Protein AF-A0A1V9YWY4-F1 (afdb_monomer_lite)

Sequence (487 aa):
MLGAILASVTNGFHVDALCVLGLAPEGSPVYVAAYKRIMRVPVTAVVWLVTSIFCFFGFVHLRQLKPDRFIKLTRWMYDGQYVFDAAFAIPQVAEYKAKAQAYLFKKTLVYTVLFSSALLGLIFGIQGGIIYLVVVVLFLATPVYWVSAAYFLVLEVKEILGEDPWIYQRRQEASYLGKLFWSIVLVLLIPVTPFLTSYRKYYASFTNKLQVITYSLILGPFAALQVLRFGYSGNGDDIPDLIENIYLCTGAFITLSLWMLSLQYLEVNKTAGYLLPIVKDVMVDIWDFLIFYGVFQCGFTCAYYFIFQQKSASYKTLWASFRATYFVMYGENGAHLLPGPIMHFGFVLRMFHCAVMVVLLLNLLLAMMNKTVDRNWEKLQSRALASYARCVLRLEMMLGQTEADHELLGQVTTAVGSVRNPIFRQTVSKRDLTSPAGGELSALTMTDRVAELSRYSADLERQLLEASMQWQTQLDEQVAALQLLRK

Organism: Achlya hypogyna (NCBI:txid1202772)

Secondary structure (DSSP, 8-state):
-HHHHHHHHHHHHHHHHHHHHHHSPTT-HHHHHHHHHHSS--HHHHHHHHHHHHHHHHHHHHGGGSHHHHHHHHHHHHHS-----SS---TTHHHHHHHHHHHHHHHHHHHHHHHHHHHHHHHHHSTTHHHHHHHHHHHHHHHHHHHHHHHHHHHHHHHHHHH-HHHHHHHHHS-HHHHHHHHHHHHHHTTTGGGSGGGTTGGG-HHHHHHHHHHHHIIIIIHHHHHHHHHHHHHTPPPPHHHHHHHHHHHHHHHHHHHHHHGGGGGG-TTTTTHHHHHHHHHHHHHHHHHHHHHHHHHHHHHHHHHHTTT-GGGSSHHHHHHHHHHHTTT--------STHHHHHHHHHHHHHIIIIIIIHHHHHHHHHHHHHHHHTTHHHHHHHHHHHHHHHHHHHH-SSHHHHHHHTEEEETTEEEE-GGGG----HHHH---SSSSHHHHHHHHHHHHHHHHHHHHHHHHHHHHHHHHHHHHHHHHHHHHHT-

Structure (mmCIF, N/CA/C/O backbone):
data_AF-A0A1V9YWY4-F1
#
_entry.id   AF-A0A1V9YWY4-F1
#
loop_
_atom_site.group_PDB
_atom_site.id
_atom_site.type_symbol
_atom_site.label_atom_id
_atom_site.label_alt_id
_atom_site.label_comp_id
_atom_site.label_asym_id
_atom_site.label_entity_id
_atom_site.label_seq_id
_atom_site.pdbx_PDB_ins_code
_atom_site.Cartn_x
_atom_site.Cartn_y
_atom_site.Cartn_z
_atom_site.occupancy
_atom_site.B_iso_or_equiv
_atom_site.auth_seq_id
_atom_site.auth_comp_id
_atom_site.auth_asym_id
_atom_site.auth_atom_id
_atom_site.pdbx_PDB_model_num
ATOM 1 N N . MET A 1 1 ? -6.212 -0.364 -4.557 1.00 72.06 1 MET A N 1
ATOM 2 C CA . MET A 1 1 ? -5.108 0.407 -5.174 1.00 72.06 1 MET A CA 1
ATOM 3 C C . MET A 1 1 ? -3.963 -0.482 -5.658 1.00 72.06 1 MET A C 1
ATOM 5 O O . MET A 1 1 ? -3.729 -0.487 -6.855 1.00 72.06 1 MET A O 1
ATOM 9 N N . LEU A 1 2 ? -3.325 -1.291 -4.794 1.00 70.94 2 LEU A N 1
ATOM 10 C CA . LEU A 1 2 ? -2.251 -2.236 -5.176 1.00 70.94 2 LEU A CA 1
ATOM 11 C C . LEU A 1 2 ? -2.583 -3.088 -6.411 1.00 70.94 2 LEU A C 1
ATOM 13 O O . LEU A 1 2 ? -1.871 -3.033 -7.407 1.00 70.94 2 LEU A O 1
ATOM 17 N N . GLY A 1 3 ? -3.712 -3.804 -6.383 1.00 72.62 3 GLY A N 1
ATOM 18 C CA . GLY A 1 3 ? -4.133 -4.618 -7.525 1.00 72.62 3 GLY A CA 1
ATOM 19 C C . GLY A 1 3 ? -4.366 -3.805 -8.802 1.00 72.62 3 GLY A C 1
ATOM 20 O O . GLY A 1 3 ? -4.143 -4.319 -9.886 1.00 72.62 3 GLY A O 1
ATOM 21 N N . ALA A 1 4 ? -4.802 -2.546 -8.692 1.00 73.06 4 ALA A N 1
ATOM 22 C CA . ALA A 1 4 ? -5.090 -1.689 -9.844 1.00 73.06 4 ALA A CA 1
ATOM 23 C C . ALA A 1 4 ? -3.808 -1.171 -10.506 1.00 73.06 4 ALA A C 1
ATOM 25 O O . ALA A 1 4 ? -3.733 -1.124 -11.727 1.00 73.06 4 ALA A O 1
ATOM 26 N N . ILE A 1 5 ? -2.780 -0.866 -9.712 1.00 72.44 5 ILE A N 1
ATOM 27 C CA . ILE A 1 5 ? -1.452 -0.504 -10.223 1.00 72.44 5 ILE A CA 1
ATOM 28 C C . ILE A 1 5 ? -0.783 -1.728 -10.846 1.00 72.44 5 ILE A C 1
ATOM 30 O O . ILE A 1 5 ? -0.295 -1.640 -11.966 1.00 72.44 5 ILE A O 1
ATOM 34 N N . LEU A 1 6 ? -0.833 -2.887 -10.181 1.00 74.31 6 LEU A N 1
ATOM 35 C CA . LEU A 1 6 ? -0.279 -4.125 -10.731 1.00 74.31 6 LEU A CA 1
ATOM 36 C C . LEU A 1 6 ? -0.970 -4.511 -12.046 1.00 74.31 6 LEU A C 1
ATOM 38 O O . LEU A 1 6 ? -0.295 -4.833 -13.022 1.00 74.31 6 LEU A O 1
ATOM 42 N N . ALA A 1 7 ? -2.301 -4.428 -12.097 1.00 72.44 7 ALA A N 1
ATOM 43 C CA . ALA A 1 7 ? -3.061 -4.648 -13.321 1.00 72.44 7 ALA A CA 1
ATOM 44 C C . ALA A 1 7 ? -2.700 -3.623 -14.398 1.00 72.44 7 ALA A C 1
ATOM 46 O O . ALA A 1 7 ? -2.477 -4.011 -15.532 1.00 72.44 7 ALA A O 1
ATOM 47 N N . SER A 1 8 ? -2.563 -2.339 -14.063 1.00 68.94 8 SER A N 1
ATOM 48 C CA . SER A 1 8 ? -2.216 -1.304 -15.041 1.00 68.94 8 SER A CA 1
ATOM 49 C C . SER A 1 8 ? -0.800 -1.451 -15.605 1.00 68.94 8 SER A C 1
ATOM 51 O O . SER A 1 8 ? -0.619 -1.304 -16.809 1.00 68.94 8 SER A O 1
ATOM 53 N N . VAL A 1 9 ? 0.195 -1.753 -14.765 1.00 70.25 9 VAL A N 1
ATOM 54 C CA . VAL A 1 9 ? 1.592 -1.936 -15.197 1.00 70.25 9 VAL A CA 1
ATOM 55 C C . VAL A 1 9 ? 1.724 -3.201 -16.044 1.00 70.25 9 VAL A C 1
ATOM 57 O O . VAL A 1 9 ? 2.344 -3.177 -17.102 1.00 70.25 9 VAL A O 1
ATOM 60 N N . THR A 1 10 ? 1.097 -4.305 -15.628 1.00 71.81 10 THR A N 1
ATOM 61 C CA . THR A 1 10 ? 1.168 -5.573 -16.377 1.00 71.81 10 THR A CA 1
ATOM 62 C C . THR A 1 10 ? 0.309 -5.568 -17.640 1.00 71.81 10 THR A C 1
ATOM 64 O O . THR A 1 10 ? 0.709 -6.150 -18.647 1.00 71.81 10 THR A O 1
ATOM 67 N N . ASN A 1 11 ? -0.821 -4.855 -17.639 1.00 68.06 11 ASN A N 1
ATOM 68 C CA . ASN A 1 11 ? -1.648 -4.687 -18.831 1.00 68.06 11 ASN A CA 1
ATOM 69 C C . ASN A 1 11 ? -1.050 -3.707 -19.836 1.00 68.06 11 ASN A C 1
ATOM 71 O O . ASN A 1 11 ? -1.435 -3.783 -20.996 1.00 68.06 11 ASN A O 1
ATOM 75 N N . GLY A 1 12 ? -0.080 -2.864 -19.460 1.00 67.44 12 GLY A N 1
ATOM 76 C CA . GLY A 1 12 ? 0.669 -2.045 -20.417 1.00 67.44 12 GLY A CA 1
ATOM 77 C C . GLY A 1 12 ? 1.237 -2.874 -21.574 1.00 67.44 12 GLY A C 1
ATOM 78 O O . GLY A 1 12 ? 1.096 -2.487 -22.728 1.00 67.44 12 GLY A O 1
ATOM 79 N N . PHE A 1 13 ? 1.737 -4.078 -21.285 1.00 72.62 13 PHE A N 1
ATOM 80 C CA . PHE A 1 13 ? 2.218 -5.022 -22.299 1.00 72.62 13 PHE A CA 1
ATOM 81 C C . PHE A 1 13 ? 1.113 -5.622 -23.181 1.00 72.62 13 PHE A C 1
ATOM 83 O O . PHE A 1 13 ? 1.370 -6.029 -24.314 1.00 72.62 13 PHE A O 1
ATOM 90 N N . HIS A 1 14 ? -0.105 -5.737 -22.651 1.00 72.94 14 HIS A N 1
ATOM 91 C CA . HIS A 1 14 ? -1.266 -6.195 -23.411 1.00 72.94 14 HIS A CA 1
ATOM 92 C C . HIS A 1 14 ? -1.839 -5.074 -24.287 1.00 72.94 14 HIS A C 1
ATOM 94 O O . HIS A 1 14 ? -2.361 -5.370 -25.356 1.00 72.94 14 HIS A O 1
ATOM 100 N N . VAL A 1 15 ? -1.698 -3.808 -23.878 1.00 71.44 15 VAL A N 1
ATOM 101 C CA . VAL A 1 15 ? -2.037 -2.637 -24.703 1.00 71.44 15 VAL A CA 1
ATOM 102 C C . VAL A 1 15 ? -1.134 -2.553 -25.915 1.00 71.44 15 VAL A C 1
ATOM 104 O O . VAL A 1 15 ? -1.644 -2.453 -27.022 1.00 71.44 15 VAL A O 1
ATOM 107 N N . ASP A 1 16 ? 0.179 -2.684 -25.732 1.00 74.62 16 ASP A N 1
ATOM 108 C CA . ASP A 1 16 ? 1.110 -2.638 -26.862 1.00 74.62 16 ASP A CA 1
ATOM 109 C C . ASP A 1 16 ? 0.787 -3.758 -27.860 1.00 74.62 16 ASP A C 1
ATOM 111 O O . ASP A 1 16 ? 0.734 -3.536 -29.066 1.00 74.62 16 ASP A O 1
ATOM 115 N N . ALA A 1 17 ? 0.460 -4.955 -27.358 1.00 77.94 17 ALA A N 1
ATOM 116 C CA . ALA A 1 17 ? 0.005 -6.059 -28.195 1.00 77.94 17 ALA A CA 1
ATOM 117 C C . ALA A 1 17 ? -1.334 -5.762 -28.904 1.00 77.94 17 ALA A C 1
ATOM 119 O O . ALA A 1 17 ? -1.516 -6.189 -30.041 1.00 77.94 17 ALA A O 1
ATOM 120 N N . LEU A 1 18 ? -2.264 -5.038 -28.266 1.00 78.94 18 LEU A N 1
ATOM 121 C CA . LEU A 1 18 ? -3.550 -4.656 -28.866 1.00 78.94 18 LEU A CA 1
ATOM 122 C C . LEU A 1 18 ? -3.354 -3.612 -29.970 1.00 78.94 18 LEU A C 1
ATOM 124 O O . LEU A 1 18 ? -3.950 -3.745 -31.035 1.00 78.94 18 LEU A O 1
ATOM 128 N N . CYS A 1 19 ? -2.488 -2.622 -29.748 1.00 77.25 19 CYS A N 1
ATOM 129 C CA . CYS A 1 19 ? -2.114 -1.635 -30.760 1.00 77.25 19 CYS A CA 1
ATOM 130 C C . CYS A 1 19 ? -1.445 -2.315 -31.961 1.00 77.25 19 CYS A C 1
ATOM 132 O O . CYS A 1 19 ? -1.817 -2.063 -33.103 1.00 77.25 19 CYS A O 1
ATOM 134 N N . VAL A 1 20 ? -0.530 -3.258 -31.710 1.00 79.88 20 VAL A N 1
ATOM 135 C CA . VAL A 1 20 ? 0.118 -4.056 -32.762 1.00 79.88 20 VAL A CA 1
ATOM 136 C C . VAL A 1 20 ? -0.896 -4.878 -33.565 1.00 79.88 20 VAL A C 1
ATOM 138 O O . VAL A 1 20 ? -0.772 -4.954 -34.781 1.00 79.88 20 VAL A O 1
ATOM 141 N N . LEU A 1 21 ? -1.921 -5.453 -32.930 1.00 81.31 21 LEU A N 1
ATOM 142 C CA . LEU A 1 21 ? -3.012 -6.145 -33.633 1.00 81.31 21 LEU A CA 1
ATOM 143 C C . LEU A 1 21 ? -3.835 -5.225 -34.540 1.00 81.31 21 LEU A C 1
ATOM 145 O O . LEU A 1 21 ? -4.335 -5.692 -35.557 1.00 81.31 21 LEU A O 1
ATOM 149 N N . GLY A 1 22 ? -3.991 -3.952 -34.169 1.00 78.88 22 GLY A N 1
ATOM 150 C CA . GLY A 1 22 ? -4.713 -2.961 -34.971 1.00 78.88 22 GLY A CA 1
ATOM 151 C C . GLY A 1 22 ? -3.900 -2.384 -36.134 1.00 78.88 22 GLY A C 1
ATOM 152 O O . GLY A 1 22 ? -4.490 -1.910 -37.100 1.00 78.88 22 GLY A O 1
ATOM 153 N N . LEU A 1 23 ? -2.566 -2.418 -36.046 1.00 81.38 23 LEU A N 1
ATOM 154 C CA . LEU A 1 23 ? -1.656 -1.797 -37.017 1.00 81.38 23 LEU A CA 1
ATOM 155 C C . LEU A 1 23 ? -0.969 -2.805 -37.951 1.00 81.38 23 LEU A C 1
ATOM 157 O O . LEU A 1 23 ? -0.663 -2.474 -39.095 1.00 81.38 23 LEU A O 1
ATOM 161 N N . ALA A 1 24 ? -0.693 -4.024 -37.481 1.00 82.31 24 ALA A N 1
ATOM 162 C CA . ALA A 1 24 ? 0.027 -5.026 -38.259 1.00 82.31 24 ALA A CA 1
ATOM 163 C C . ALA A 1 24 ? -0.918 -5.796 -39.200 1.00 82.31 24 ALA A C 1
ATOM 165 O O . ALA A 1 24 ? -2.011 -6.183 -38.784 1.00 82.31 24 ALA A O 1
ATOM 166 N N . PRO A 1 25 ? -0.493 -6.103 -40.441 1.00 84.50 25 PRO A N 1
ATOM 167 C CA . PRO A 1 25 ? -1.291 -6.914 -41.350 1.00 84.50 25 PRO A CA 1
ATOM 168 C C . PRO A 1 25 ? -1.542 -8.309 -40.765 1.00 84.50 25 PRO A C 1
ATOM 170 O O . PRO A 1 25 ? -0.638 -8.933 -40.184 1.00 84.50 25 PRO A O 1
ATOM 173 N N . GLU A 1 26 ? -2.778 -8.789 -40.934 1.00 86.06 26 GLU A N 1
ATOM 174 C CA . GLU A 1 26 ? -3.207 -10.109 -40.472 1.00 86.06 26 GLU A CA 1
ATOM 175 C C . GLU A 1 26 ? -2.280 -11.202 -41.022 1.00 86.06 26 GLU A C 1
ATOM 177 O O . GLU A 1 26 ? -1.923 -11.219 -42.199 1.00 86.06 26 GLU A O 1
ATOM 182 N N . GLY A 1 27 ? -1.847 -12.111 -40.145 1.00 83.62 27 GLY A N 1
ATOM 183 C CA . GLY A 1 27 ? -0.958 -13.221 -40.508 1.00 83.62 27 GLY A CA 1
ATOM 184 C C . GLY A 1 27 ? 0.541 -12.899 -40.511 1.00 83.62 27 GLY A C 1
ATOM 185 O O . GLY A 1 27 ? 1.350 -13.819 -40.635 1.00 83.62 27 GLY A O 1
ATOM 186 N N . SER A 1 28 ? 0.949 -11.642 -40.305 1.00 88.81 28 SER A N 1
ATOM 187 C CA . SER A 1 28 ? 2.366 -11.316 -40.087 1.00 88.81 28 SER A CA 1
ATOM 188 C C . SER A 1 28 ? 2.916 -11.991 -38.813 1.00 88.81 28 SER A C 1
ATOM 190 O O . SER A 1 28 ? 2.170 -12.215 -37.853 1.00 88.81 28 SER A O 1
ATOM 192 N N . PRO A 1 29 ? 4.226 -12.301 -38.732 1.00 87.44 29 PRO A N 1
ATOM 193 C CA . PRO A 1 29 ? 4.807 -12.923 -37.535 1.00 87.44 29 PRO A CA 1
ATOM 194 C C . PRO A 1 29 ? 4.612 -12.060 -36.277 1.00 87.44 29 PRO A C 1
ATOM 196 O O . PRO A 1 29 ? 4.420 -12.588 -35.180 1.00 87.44 29 PRO A O 1
ATOM 199 N N . VAL A 1 30 ? 4.595 -10.735 -36.449 1.00 85.50 30 VAL A N 1
ATOM 200 C CA . VAL A 1 30 ? 4.338 -9.754 -35.389 1.00 85.50 30 VAL A CA 1
ATOM 201 C C . VAL A 1 30 ? 2.877 -9.821 -34.924 1.00 85.50 30 VAL A C 1
ATOM 203 O O . VAL A 1 30 ? 2.627 -9.890 -33.720 1.00 85.50 30 VAL A O 1
ATOM 206 N N . TYR A 1 31 ? 1.921 -9.914 -35.857 1.00 86.50 31 TYR A N 1
ATOM 207 C CA . TYR A 1 31 ? 0.500 -10.121 -35.554 1.00 86.50 31 TYR A CA 1
ATOM 208 C C . TYR A 1 31 ? 0.272 -11.423 -34.776 1.00 86.50 31 TYR A C 1
ATOM 210 O O . TYR A 1 31 ? -0.389 -11.427 -33.739 1.00 86.50 31 TYR A O 1
ATOM 218 N N . VAL A 1 32 ? 0.870 -12.535 -35.220 1.00 85.75 32 VAL A N 1
ATOM 219 C CA . VAL A 1 32 ? 0.726 -13.843 -34.556 1.00 85.75 32 VAL A CA 1
ATOM 220 C C . VAL A 1 32 ? 1.315 -13.818 -33.141 1.00 85.75 32 VAL A C 1
ATOM 222 O O . VAL A 1 32 ? 0.719 -14.370 -32.211 1.00 85.75 32 VAL A O 1
ATOM 225 N N . ALA A 1 33 ? 2.457 -13.153 -32.945 1.00 85.62 33 ALA A N 1
ATOM 226 C CA . ALA A 1 33 ? 3.063 -12.985 -31.626 1.00 85.62 33 ALA A CA 1
ATOM 227 C C . ALA A 1 33 ? 2.187 -12.133 -30.688 1.00 85.62 33 ALA A C 1
ATOM 229 O O . ALA A 1 33 ? 1.973 -12.520 -29.534 1.00 85.62 33 ALA A O 1
ATOM 230 N N . ALA A 1 34 ? 1.638 -11.020 -31.184 1.00 82.88 34 ALA A N 1
ATOM 231 C CA . ALA A 1 34 ? 0.729 -10.151 -30.437 1.00 82.88 34 ALA A CA 1
ATOM 232 C C . ALA A 1 34 ? -0.577 -10.872 -30.066 1.00 82.88 34 ALA A C 1
ATOM 234 O O . ALA A 1 34 ? -0.968 -10.890 -28.896 1.00 82.88 34 ALA A O 1
ATOM 235 N N . TYR A 1 35 ? -1.185 -11.574 -31.025 1.00 82.31 35 TYR A N 1
ATOM 236 C CA . TYR A 1 35 ? -2.376 -12.394 -30.816 1.00 82.31 35 TYR A CA 1
ATOM 237 C C . TYR A 1 35 ? -2.143 -13.476 -29.758 1.00 82.31 35 TYR A C 1
ATOM 239 O O . TYR A 1 35 ? -2.903 -13.592 -28.796 1.00 82.31 35 TYR A O 1
ATOM 247 N N . LYS A 1 36 ? -1.030 -14.215 -29.846 1.00 85.81 36 LYS A N 1
ATOM 248 C CA . LYS A 1 36 ? -0.662 -15.230 -28.847 1.00 85.81 36 LYS A CA 1
ATOM 249 C C . LYS A 1 36 ? -0.451 -14.633 -27.452 1.00 85.81 36 LYS A C 1
ATOM 251 O O . LYS A 1 36 ? -0.752 -15.293 -26.457 1.00 85.81 36 LYS A O 1
ATOM 256 N N . ARG A 1 37 ? 0.068 -13.404 -27.362 1.00 82.25 37 ARG A N 1
ATOM 257 C CA . ARG A 1 37 ? 0.275 -12.697 -26.089 1.00 82.25 37 ARG A CA 1
ATOM 258 C C . ARG A 1 37 ? -1.048 -12.267 -25.454 1.00 82.25 37 ARG A C 1
ATOM 260 O O . ARG A 1 37 ? -1.180 -12.377 -24.240 1.00 82.25 37 ARG A O 1
ATOM 267 N N . ILE A 1 38 ? -2.026 -11.845 -26.254 1.00 78.44 38 ILE A N 1
ATOM 268 C CA . ILE A 1 38 ? -3.365 -11.450 -25.785 1.00 78.44 38 ILE A CA 1
ATOM 269 C C . ILE A 1 38 ? -4.251 -12.639 -25.442 1.00 78.44 38 ILE A C 1
ATOM 271 O O . ILE A 1 38 ? -4.986 -12.576 -24.464 1.00 78.44 38 ILE A O 1
ATOM 275 N N . MET A 1 39 ? -4.148 -13.742 -26.181 1.00 77.94 39 MET A N 1
ATOM 276 C CA . MET A 1 39 ? -4.934 -14.950 -25.910 1.00 77.94 39 MET A CA 1
ATOM 277 C C . MET A 1 39 ? -4.518 -15.671 -24.619 1.00 77.94 39 MET A C 1
ATOM 279 O O . MET A 1 39 ? -5.219 -16.572 -24.159 1.00 77.94 39 MET A O 1
ATOM 283 N N . ARG A 1 40 ? -3.398 -15.283 -23.993 1.00 82.38 40 ARG A N 1
ATOM 284 C CA . ARG A 1 40 ? -3.071 -15.725 -22.634 1.00 82.38 40 ARG A CA 1
ATOM 285 C C . ARG A 1 40 ? -3.933 -14.958 -21.642 1.00 82.38 40 ARG A C 1
ATOM 287 O O . ARG A 1 40 ? -3.829 -13.738 -21.557 1.00 82.38 40 ARG A O 1
ATOM 294 N N . VAL A 1 41 ? -4.732 -15.687 -20.861 1.00 75.06 41 VAL A N 1
ATOM 295 C CA . VAL A 1 41 ? -5.545 -15.102 -19.787 1.00 75.06 41 VAL A CA 1
ATOM 296 C C . VAL A 1 41 ? -4.634 -14.285 -18.863 1.00 75.06 41 VAL A C 1
ATOM 298 O O . VAL A 1 41 ? -3.734 -14.859 -18.240 1.00 75.06 41 VAL A O 1
ATOM 301 N N . PRO A 1 42 ? -4.849 -12.963 -18.745 1.00 79.88 42 PRO A N 1
ATOM 302 C CA . PRO A 1 42 ? -4.058 -12.150 -17.846 1.00 79.88 42 PRO A CA 1
ATOM 303 C C . PRO A 1 42 ? -4.498 -12.468 -16.419 1.00 79.88 42 PRO A C 1
ATOM 305 O O . PRO A 1 42 ? -5.525 -11.986 -15.942 1.00 79.88 42 PRO A O 1
ATOM 308 N N . VAL A 1 43 ? -3.719 -13.300 -15.722 1.00 84.19 43 VAL A N 1
ATOM 309 C CA . VAL A 1 43 ? -3.976 -13.664 -14.317 1.00 84.19 43 VAL A CA 1
ATOM 310 C C . VAL A 1 43 ? -4.136 -12.406 -13.461 1.00 84.19 43 VAL A C 1
ATOM 312 O O . VAL A 1 43 ? -5.005 -12.344 -12.596 1.00 84.19 43 VAL A O 1
ATOM 315 N N . THR A 1 44 ? -3.362 -11.360 -13.754 1.00 83.44 44 THR A N 1
ATOM 316 C CA . THR A 1 44 ? -3.444 -10.060 -13.080 1.00 83.44 44 THR A CA 1
ATOM 317 C C . THR A 1 44 ? -4.789 -9.364 -13.287 1.00 83.44 44 THR A C 1
ATOM 319 O O . THR A 1 44 ? -5.321 -8.798 -12.333 1.00 83.44 44 THR A O 1
ATOM 322 N N . ALA A 1 45 ? -5.385 -9.454 -14.479 1.00 84.06 45 ALA A N 1
ATOM 323 C CA . ALA A 1 45 ? -6.712 -8.912 -14.768 1.00 84.06 45 ALA A CA 1
ATOM 324 C C . ALA A 1 45 ? -7.811 -9.656 -13.992 1.00 84.06 45 ALA A C 1
ATOM 326 O O . ALA A 1 45 ? -8.690 -9.023 -13.406 1.00 84.06 45 ALA A O 1
ATOM 327 N N . VAL A 1 46 ? -7.725 -10.989 -13.922 1.00 88.06 46 VAL A N 1
ATOM 328 C CA . VAL A 1 46 ? -8.660 -11.821 -13.146 1.00 88.06 46 VAL A CA 1
ATOM 329 C C . VAL A 1 46 ? -8.562 -11.497 -11.655 1.00 88.06 46 VAL A C 1
ATOM 331 O O . VAL A 1 46 ? -9.572 -11.204 -11.016 1.00 88.06 46 VAL A O 1
ATOM 334 N N . VAL A 1 47 ? -7.344 -11.479 -11.102 1.00 89.06 47 VAL A N 1
ATOM 335 C CA . VAL A 1 47 ? -7.101 -11.143 -9.690 1.00 89.06 47 VAL A CA 1
ATOM 336 C C . VAL A 1 47 ? -7.604 -9.737 -9.372 1.00 89.06 47 VAL A C 1
ATOM 338 O O . VAL A 1 47 ? -8.241 -9.529 -8.337 1.00 89.06 47 VAL A O 1
ATOM 341 N N . TRP A 1 48 ? -7.375 -8.768 -10.260 1.00 88.81 48 TRP A N 1
ATOM 342 C CA . TRP A 1 48 ? -7.865 -7.405 -10.079 1.00 88.81 48 TRP A CA 1
ATOM 343 C C . TRP A 1 48 ? -9.390 -7.320 -10.067 1.00 88.81 48 TRP A C 1
ATOM 345 O O . TRP A 1 48 ? -9.951 -6.642 -9.204 1.00 88.81 48 TRP A O 1
ATOM 355 N N . LEU A 1 49 ? -10.064 -8.020 -10.981 1.00 89.44 49 LEU A N 1
ATOM 356 C CA . LEU A 1 49 ? -11.522 -8.042 -11.048 1.00 89.44 49 LEU A CA 1
ATOM 357 C C . LEU A 1 49 ? -12.118 -8.632 -9.764 1.00 89.44 49 LEU A C 1
ATOM 359 O O . LEU A 1 49 ? -12.972 -8.008 -9.134 1.00 89.44 49 LEU A O 1
ATOM 363 N N . VAL A 1 50 ? -11.609 -9.790 -9.332 1.00 91.44 50 VAL A N 1
ATOM 364 C CA . VAL A 1 50 ? -12.019 -10.444 -8.080 1.00 91.44 50 VAL A CA 1
ATOM 365 C C . VAL A 1 50 ? -11.783 -9.517 -6.887 1.00 91.44 50 VAL A C 1
ATOM 367 O O . VAL A 1 50 ? -12.665 -9.355 -6.045 1.00 91.44 50 VAL A O 1
ATOM 370 N N . THR A 1 51 ? -10.629 -8.846 -6.839 1.00 90.88 51 THR A N 1
ATOM 371 C CA . THR A 1 51 ? -10.294 -7.894 -5.768 1.00 90.88 51 THR A CA 1
ATOM 372 C C . THR A 1 51 ? -11.235 -6.689 -5.768 1.00 90.88 51 THR A C 1
ATOM 374 O O . THR A 1 51 ? -11.673 -6.254 -4.707 1.00 90.88 51 THR A O 1
ATOM 377 N N . SER A 1 52 ? -11.593 -6.155 -6.936 1.00 89.88 52 SER A N 1
ATOM 378 C CA . SER A 1 52 ? -12.527 -5.027 -7.050 1.00 89.88 52 SER A CA 1
ATOM 379 C C . SER A 1 52 ? -13.929 -5.401 -6.565 1.00 89.88 52 SER A C 1
ATOM 381 O O . SER A 1 52 ? -14.542 -4.646 -5.808 1.00 89.88 52 SER A O 1
ATOM 383 N N . ILE A 1 53 ? -14.407 -6.598 -6.920 1.00 92.94 53 ILE A N 1
ATOM 384 C CA . ILE A 1 53 ? -15.681 -7.148 -6.435 1.00 92.94 53 ILE A CA 1
ATOM 385 C C . ILE A 1 53 ? -15.631 -7.361 -4.915 1.00 92.94 53 ILE A C 1
ATOM 387 O O . ILE A 1 53 ? -16.563 -6.973 -4.208 1.00 92.94 53 ILE A O 1
ATOM 391 N N . PHE A 1 54 ? -14.523 -7.903 -4.400 1.00 94.31 54 PHE A N 1
ATOM 392 C CA . PHE A 1 54 ? -14.298 -8.059 -2.964 1.00 94.31 54 PHE A CA 1
ATOM 393 C C . PHE A 1 54 ? -14.357 -6.716 -2.233 1.00 94.31 54 PHE A C 1
ATOM 395 O O . PHE A 1 54 ? -15.061 -6.589 -1.234 1.00 94.31 54 PHE A O 1
ATOM 402 N N . CYS A 1 55 ? -13.672 -5.690 -2.744 1.00 91.44 55 CYS A N 1
ATOM 403 C CA . CYS A 1 55 ? -13.699 -4.349 -2.167 1.00 91.44 55 CYS A CA 1
ATOM 404 C C . CYS A 1 55 ? -15.105 -3.737 -2.197 1.00 91.44 55 CYS A C 1
ATOM 406 O O . CYS A 1 55 ? -15.513 -3.119 -1.215 1.00 91.44 55 CYS A O 1
ATOM 408 N N . PHE A 1 56 ? -15.862 -3.931 -3.281 1.00 92.62 56 PHE A N 1
ATOM 409 C CA . PHE A 1 56 ? -17.236 -3.444 -3.392 1.00 92.62 56 PHE A CA 1
ATOM 410 C C . PHE A 1 56 ? -18.152 -4.081 -2.339 1.00 92.62 56 PHE A C 1
ATOM 412 O O . PHE A 1 56 ? -18.790 -3.371 -1.557 1.00 92.62 56 PHE A O 1
ATOM 419 N N . PHE A 1 57 ? -18.182 -5.415 -2.253 1.00 94.50 57 PHE A N 1
ATOM 420 C CA . PHE A 1 57 ? -18.993 -6.096 -1.242 1.00 94.50 57 PHE A CA 1
ATOM 421 C C . PHE A 1 57 ? -18.482 -5.842 0.172 1.00 94.50 57 PHE A C 1
ATOM 423 O O . PHE A 1 57 ? -19.294 -5.674 1.080 1.00 94.50 57 PHE A O 1
ATOM 430 N N . GLY A 1 58 ? -17.167 -5.757 0.363 1.00 92.50 58 GLY A N 1
ATOM 431 C CA . GLY A 1 58 ? -16.559 -5.360 1.626 1.00 92.50 58 GLY A CA 1
ATOM 432 C C . GLY A 1 58 ? -17.081 -3.998 2.069 1.00 92.50 58 GLY A C 1
ATOM 433 O O . GLY A 1 58 ? -17.602 -3.873 3.169 1.00 92.50 58 GLY A O 1
ATOM 434 N N . PHE A 1 59 ? -17.070 -2.997 1.188 1.00 91.44 59 PHE A N 1
ATOM 435 C CA . PHE A 1 59 ? -17.613 -1.670 1.477 1.00 91.44 59 PHE A CA 1
ATOM 436 C C . PHE A 1 59 ? -19.107 -1.697 1.841 1.00 91.44 59 PHE A C 1
ATOM 438 O O . PHE A 1 59 ? -19.523 -1.072 2.821 1.00 91.44 59 PHE A O 1
ATOM 445 N N . VAL A 1 60 ? -19.924 -2.445 1.093 1.00 92.94 60 VAL A N 1
ATOM 446 C CA . VAL A 1 60 ? -21.365 -2.580 1.365 1.00 92.94 60 VAL A CA 1
ATOM 447 C C . VAL A 1 60 ? -21.621 -3.219 2.734 1.00 92.94 60 VAL A C 1
ATOM 449 O O . VAL A 1 60 ? -22.460 -2.725 3.493 1.00 92.94 60 VAL A O 1
ATOM 452 N N . HIS A 1 61 ? -20.889 -4.277 3.087 1.00 92.12 61 HIS A N 1
ATOM 453 C CA . HIS A 1 61 ? -21.044 -4.963 4.371 1.00 92.12 61 HIS A CA 1
ATOM 454 C C . HIS A 1 61 ? -20.427 -4.183 5.539 1.00 92.12 61 HIS A C 1
ATOM 456 O O . HIS A 1 61 ? -21.012 -4.162 6.619 1.00 92.12 61 HIS A O 1
ATOM 462 N N . LEU A 1 62 ? -19.326 -3.453 5.331 1.00 88.94 62 LEU A N 1
ATOM 463 C CA . LEU A 1 62 ? -18.733 -2.571 6.343 1.00 88.94 62 LEU A CA 1
ATOM 464 C C . LEU A 1 62 ? -19.702 -1.461 6.775 1.00 88.94 62 LEU A C 1
ATOM 466 O O . LEU A 1 62 ? -19.716 -1.082 7.942 1.00 88.94 62 LEU A O 1
ATOM 470 N N . ARG A 1 63 ? -20.604 -0.993 5.898 1.00 89.00 63 ARG A N 1
ATOM 471 C CA . ARG A 1 63 ? -21.681 -0.058 6.295 1.00 89.00 63 ARG A CA 1
ATOM 472 C C . ARG A 1 63 ? -22.646 -0.644 7.335 1.00 89.00 63 ARG A C 1
ATOM 474 O O . ARG A 1 63 ? -23.383 0.117 7.962 1.00 89.00 63 ARG A O 1
ATOM 481 N N . GLN A 1 64 ? -22.677 -1.965 7.516 1.00 87.88 64 GLN A N 1
ATOM 482 C CA . GLN A 1 64 ? -23.463 -2.629 8.562 1.00 87.88 64 GLN A CA 1
ATOM 483 C C . GLN A 1 64 ? -22.771 -2.580 9.931 1.00 87.88 64 GLN A C 1
ATOM 485 O O . GLN A 1 64 ? -23.436 -2.798 10.936 1.00 87.88 64 GLN A O 1
ATOM 490 N N . LEU A 1 65 ? -21.484 -2.208 9.987 1.00 85.19 65 LEU A N 1
ATOM 491 C CA . LEU A 1 65 ? -20.754 -1.957 11.235 1.00 85.19 65 LEU A CA 1
ATOM 492 C C . LEU A 1 65 ? -21.048 -0.579 11.851 1.00 85.19 65 LEU A C 1
ATOM 494 O O . LEU A 1 65 ? -20.534 -0.274 12.924 1.00 85.19 65 LEU A O 1
ATOM 498 N N . LYS A 1 66 ? -21.884 0.257 11.214 1.00 84.12 66 LYS A N 1
ATOM 499 C CA . LYS A 1 66 ? -22.385 1.486 11.851 1.00 84.12 66 LYS A CA 1
ATOM 500 C C . LYS A 1 66 ? -23.076 1.138 13.178 1.00 84.12 66 LYS A C 1
ATOM 502 O O . LYS A 1 66 ? -23.814 0.152 13.179 1.00 84.12 66 LYS A O 1
ATOM 507 N N . PRO A 1 67 ? -22.916 1.937 14.252 1.00 80.94 67 PRO A N 1
ATOM 508 C CA . PRO A 1 67 ? -23.357 1.579 15.604 1.00 80.94 67 PRO A CA 1
ATOM 509 C C . PRO A 1 67 ? -24.782 1.015 15.659 1.00 80.94 67 PRO A C 1
ATOM 511 O O . PRO A 1 67 ? -24.984 -0.097 16.141 1.00 80.94 67 PRO A O 1
ATOM 514 N N . ASP A 1 68 ? -25.744 1.709 15.049 1.00 81.31 68 ASP A N 1
ATOM 515 C CA . ASP A 1 68 ? -27.157 1.315 15.078 1.00 81.31 68 ASP A CA 1
ATOM 516 C C . ASP A 1 68 ? -27.414 -0.018 14.367 1.00 81.31 68 ASP A C 1
ATOM 518 O O . ASP A 1 68 ? -28.157 -0.869 14.853 1.00 81.31 68 ASP A O 1
ATOM 522 N N . ARG A 1 69 ? -26.801 -0.216 13.193 1.00 86.44 69 ARG A N 1
ATOM 523 C CA . ARG A 1 69 ? -26.963 -1.440 12.391 1.00 86.44 69 ARG A CA 1
ATOM 524 C C . ARG A 1 69 ? -26.212 -2.608 13.013 1.00 86.44 69 ARG A C 1
ATOM 526 O O . ARG A 1 69 ? -26.709 -3.729 12.996 1.00 86.44 69 ARG A O 1
ATOM 533 N N . PHE A 1 70 ? -25.051 -2.333 13.593 1.00 87.81 70 PHE A N 1
ATOM 534 C CA . PHE A 1 70 ? -24.221 -3.334 14.234 1.00 87.81 70 PHE A CA 1
ATOM 535 C C . PHE A 1 70 ? -24.870 -3.856 15.511 1.00 87.81 70 PHE A C 1
ATOM 537 O O . PHE A 1 70 ? -24.869 -5.062 15.741 1.00 87.81 70 PHE A O 1
ATOM 544 N N . ILE A 1 71 ? -25.488 -2.977 16.305 1.00 85.56 71 ILE A N 1
ATOM 545 C CA . ILE A 1 71 ? -26.250 -3.373 17.494 1.00 85.56 71 ILE A CA 1
ATOM 546 C C . ILE A 1 71 ? -27.480 -4.193 17.092 1.00 85.56 71 ILE A C 1
ATOM 548 O O . ILE A 1 71 ? -27.680 -5.264 17.657 1.00 85.56 71 ILE A O 1
ATOM 552 N N . LYS A 1 72 ? -28.235 -3.777 16.062 1.00 88.88 72 LYS A N 1
ATOM 553 C CA . LYS A 1 72 ? -29.354 -4.577 15.520 1.00 88.88 72 LYS A CA 1
ATOM 554 C C . LYS A 1 72 ? -28.909 -5.966 15.060 1.00 88.88 72 LYS A C 1
ATOM 556 O O . LYS A 1 72 ? -29.576 -6.949 15.357 1.00 88.88 72 LYS A O 1
ATOM 561 N N . LEU A 1 73 ? -27.776 -6.059 14.362 1.00 90.62 73 LEU A N 1
ATOM 562 C CA . LEU A 1 73 ? -27.224 -7.336 13.905 1.00 90.62 73 LEU A CA 1
ATOM 563 C C . LEU A 1 73 ? -26.732 -8.202 15.073 1.00 90.62 73 LEU A C 1
ATOM 565 O O . LEU A 1 73 ? -26.930 -9.410 15.064 1.00 90.62 73 LEU A O 1
ATOM 569 N N . THR A 1 74 ? -26.106 -7.589 16.078 1.00 88.50 74 THR A N 1
ATOM 570 C CA . THR A 1 74 ? -25.641 -8.286 17.286 1.00 88.50 74 THR A CA 1
ATOM 571 C C . THR A 1 74 ? -26.822 -8.841 18.076 1.00 88.50 74 THR A C 1
ATOM 573 O O . THR A 1 74 ? -26.771 -9.984 18.515 1.00 88.50 74 THR A O 1
ATOM 576 N N . ARG A 1 75 ? -27.899 -8.058 18.210 1.00 87.81 75 ARG A N 1
ATOM 577 C CA . ARG A 1 75 ? -29.141 -8.494 18.851 1.00 87.81 75 ARG A CA 1
ATOM 578 C C . ARG A 1 75 ? -29.801 -9.627 18.071 1.00 87.81 75 ARG A C 1
ATOM 580 O O . ARG A 1 75 ? -30.074 -10.664 18.654 1.00 87.81 75 ARG A O 1
ATOM 587 N N . TRP A 1 76 ? -29.899 -9.502 16.748 1.00 92.81 76 TRP A N 1
ATOM 588 C CA . TRP A 1 76 ? -30.414 -10.569 15.888 1.00 92.81 76 TRP A CA 1
ATOM 589 C C . TRP A 1 76 ? -29.666 -11.901 16.063 1.00 92.81 76 TRP A C 1
ATOM 591 O O . TRP A 1 76 ? -30.288 -12.956 16.054 1.00 92.81 76 TRP A O 1
ATOM 601 N N . MET A 1 77 ? -28.348 -11.866 16.285 1.00 91.50 77 MET A N 1
ATOM 602 C CA . MET A 1 77 ? -27.553 -13.068 16.578 1.00 91.50 77 MET A CA 1
ATOM 603 C C . MET A 1 77 ? -27.797 -13.659 17.976 1.00 91.50 77 MET A C 1
ATOM 605 O O . MET A 1 77 ? -27.415 -14.802 18.214 1.00 91.50 77 MET A O 1
ATOM 609 N N . TYR A 1 78 ? -28.361 -12.880 18.898 1.00 90.94 78 TYR A N 1
ATOM 610 C CA . TYR A 1 78 ? -28.655 -13.285 20.270 1.00 90.94 78 TYR A CA 1
ATOM 611 C C . TYR A 1 78 ? -30.097 -13.794 20.424 1.00 90.94 78 TYR A C 1
ATOM 613 O O . TYR A 1 78 ? -30.291 -14.917 20.878 1.00 90.94 78 TYR A O 1
ATOM 621 N N . ASP A 1 79 ? -31.096 -12.995 20.034 1.00 90.88 79 ASP A N 1
ATOM 622 C CA . ASP A 1 79 ? -32.527 -13.262 20.269 1.00 90.88 79 ASP A CA 1
ATOM 623 C C . ASP A 1 79 ? -33.367 -13.371 18.978 1.00 90.88 79 ASP A C 1
ATOM 625 O O . ASP A 1 79 ? -34.583 -13.552 19.038 1.00 90.88 79 ASP A O 1
ATOM 629 N N . GLY A 1 80 ? -32.748 -13.245 17.798 1.00 90.31 80 GLY A N 1
ATOM 630 C CA . GLY A 1 80 ? -33.446 -13.258 16.508 1.00 90.31 80 GLY A CA 1
ATOM 631 C C . GLY A 1 80 ? -34.186 -11.960 16.160 1.00 90.31 80 GLY A C 1
ATOM 632 O O . GLY A 1 80 ? -34.771 -11.871 15.079 1.00 90.31 80 GLY A O 1
ATOM 633 N N . GLN A 1 81 ? -34.150 -10.927 17.009 1.00 88.56 81 GLN A N 1
ATOM 634 C CA . GLN A 1 81 ? -34.840 -9.659 16.774 1.00 88.56 81 GLN A CA 1
ATOM 635 C C . GLN A 1 81 ? -33.918 -8.607 16.150 1.00 88.56 81 GLN A C 1
ATOM 637 O O . GLN A 1 81 ? -32.841 -8.292 16.652 1.00 88.56 81 GLN A O 1
ATOM 642 N N . TYR A 1 82 ? -34.374 -7.981 15.062 1.00 88.88 82 TYR A N 1
ATOM 643 C CA . TYR A 1 82 ? -33.641 -6.908 14.378 1.00 88.88 82 TYR A CA 1
ATOM 644 C C . TYR A 1 82 ? -34.124 -5.512 14.815 1.00 88.88 82 TYR A C 1
ATOM 646 O O . TYR A 1 82 ? -34.501 -4.669 13.998 1.00 88.88 82 TYR A O 1
ATOM 654 N N . VAL A 1 83 ? -34.135 -5.260 16.127 1.00 87.06 83 VAL A N 1
ATOM 655 C CA . VAL A 1 83 ? -34.614 -4.002 16.732 1.00 87.06 83 VAL A CA 1
ATOM 656 C C . VAL A 1 83 ? -33.480 -3.319 17.495 1.00 87.06 83 VAL A C 1
ATOM 658 O O . VAL A 1 83 ? -32.682 -3.972 18.161 1.00 87.06 83 VAL A O 1
ATOM 661 N N . PHE A 1 84 ? -33.379 -1.992 17.378 1.00 82.25 84 PHE A N 1
ATOM 662 C CA . PHE A 1 84 ? -32.445 -1.218 18.195 1.00 82.25 84 PHE A CA 1
ATOM 663 C C . PHE A 1 84 ? -33.138 -0.837 19.495 1.00 82.25 84 PHE A C 1
ATOM 665 O O . PHE A 1 84 ? -34.153 -0.148 19.462 1.00 82.25 84 PHE A O 1
ATOM 672 N N . ASP A 1 85 ? -32.577 -1.278 20.612 1.00 80.44 85 ASP A N 1
ATOM 673 C CA . ASP A 1 85 ? -33.036 -0.913 21.944 1.00 80.44 85 ASP A CA 1
ATOM 674 C C . ASP A 1 85 ? -31.812 -0.574 22.788 1.00 80.44 85 ASP A C 1
ATOM 676 O O . ASP A 1 85 ? -30.941 -1.418 23.001 1.00 80.44 85 ASP A O 1
ATOM 680 N N . ALA A 1 86 ? -31.720 0.687 23.203 1.00 74.25 86 ALA A N 1
ATOM 681 C CA . ALA A 1 86 ? -30.597 1.182 23.988 1.00 74.25 86 ALA A CA 1
ATOM 682 C C . ALA A 1 86 ? -30.674 0.744 25.460 1.00 74.25 86 ALA A C 1
ATOM 684 O O . ALA A 1 86 ? -29.653 0.771 26.146 1.00 74.25 86 ALA A O 1
ATOM 685 N N . ALA A 1 87 ? -31.856 0.347 25.944 1.00 75.94 87 ALA A N 1
ATOM 686 C CA . ALA A 1 87 ? -32.058 -0.096 27.321 1.00 75.94 87 ALA A CA 1
ATOM 687 C C . ALA A 1 87 ? -31.754 -1.593 27.506 1.00 75.94 87 ALA A C 1
ATOM 689 O O . ALA A 1 87 ? -31.521 -2.046 28.626 1.00 75.94 87 ALA A O 1
ATOM 690 N N . PHE A 1 88 ? -31.731 -2.364 26.416 1.00 78.75 88 PHE A N 1
ATOM 691 C CA . PHE A 1 88 ? -31.526 -3.806 26.463 1.00 78.75 88 PHE A CA 1
ATOM 692 C C . PHE A 1 88 ? -30.038 -4.179 26.564 1.00 78.75 88 PHE A C 1
ATOM 694 O O . PHE A 1 88 ? -29.263 -4.011 25.618 1.00 78.75 88 PHE A O 1
ATOM 701 N N . ALA A 1 89 ? -29.633 -4.734 27.708 1.00 79.81 89 ALA A N 1
ATOM 702 C CA . ALA A 1 89 ? -28.282 -5.245 27.918 1.00 79.81 89 ALA A CA 1
ATOM 703 C C . ALA A 1 89 ? -28.161 -6.695 27.416 1.00 79.81 89 ALA A C 1
ATOM 705 O O . ALA A 1 89 ? -28.705 -7.617 28.018 1.00 79.81 89 ALA A O 1
ATOM 706 N N . ILE A 1 90 ? -27.417 -6.906 26.327 1.00 81.12 90 ILE A N 1
ATOM 707 C CA . ILE A 1 90 ? -27.144 -8.251 25.795 1.00 81.12 90 ILE A CA 1
ATOM 708 C C . ILE A 1 90 ? -26.114 -8.954 26.708 1.00 81.12 90 ILE A C 1
ATOM 710 O O . ILE A 1 90 ? -25.018 -8.422 26.903 1.00 81.12 90 ILE A O 1
ATOM 714 N N . PRO A 1 91 ? -26.391 -10.151 27.254 1.00 82.19 91 PRO A N 1
ATOM 715 C CA . PRO A 1 91 ? -25.391 -10.930 27.983 1.00 82.19 91 PRO A CA 1
ATOM 716 C C . PRO A 1 91 ? -24.217 -11.300 27.064 1.00 82.19 91 PRO A C 1
ATOM 718 O O . PRO A 1 91 ? -24.425 -11.677 25.914 1.00 82.19 91 PRO A O 1
ATOM 721 N N . GLN A 1 92 ? -22.975 -11.196 27.551 1.00 82.94 92 GLN A N 1
ATOM 722 C CA . GLN A 1 92 ? -21.769 -11.563 26.781 1.00 82.94 92 GLN A CA 1
ATOM 723 C C . GLN A 1 92 ? -21.663 -10.864 25.405 1.00 82.94 92 GLN A C 1
ATOM 725 O O . GLN A 1 92 ? -21.251 -11.462 24.410 1.00 82.94 92 GLN A O 1
ATOM 730 N N . VAL A 1 93 ? -21.984 -9.562 25.346 1.00 82.50 93 VAL A N 1
ATOM 731 C CA . VAL A 1 93 ? -21.963 -8.727 24.121 1.00 82.50 93 VAL A CA 1
ATOM 732 C C . VAL A 1 93 ? -20.735 -8.966 23.229 1.00 82.50 93 VAL A C 1
ATOM 734 O O . VAL A 1 93 ? -20.840 -8.936 22.004 1.00 82.50 93 VAL A O 1
ATOM 737 N N . ALA A 1 94 ? -19.556 -9.167 23.826 1.00 81.75 94 ALA A N 1
ATOM 738 C CA . ALA A 1 94 ? -18.303 -9.348 23.099 1.00 81.75 94 ALA A CA 1
ATOM 739 C C . ALA A 1 94 ? -18.318 -10.573 22.167 1.00 81.75 94 ALA A C 1
ATOM 741 O O . ALA A 1 94 ? -17.848 -10.475 21.032 1.00 81.75 94 ALA A O 1
ATOM 742 N N . GLU A 1 95 ? -18.901 -11.692 22.602 1.00 85.50 95 GLU A N 1
ATOM 743 C CA . GLU A 1 95 ? -18.961 -12.923 21.810 1.00 85.50 95 GLU A CA 1
ATOM 744 C C . GLU A 1 95 ? -19.907 -12.761 20.614 1.00 85.50 95 GLU A C 1
ATOM 746 O O . GLU A 1 95 ? -19.549 -13.070 19.476 1.00 85.50 95 GLU A O 1
ATOM 751 N N . TYR A 1 96 ? -21.093 -12.190 20.839 1.00 86.56 96 TYR A N 1
ATOM 752 C CA . TYR A 1 96 ? -22.066 -11.950 19.771 1.00 86.56 96 TYR A CA 1
ATOM 753 C C . TYR A 1 96 ? -21.594 -10.888 18.774 1.00 86.56 96 TYR A C 1
ATOM 755 O O . TYR A 1 96 ? -21.837 -11.026 17.575 1.00 86.56 96 TYR A O 1
ATOM 763 N N . LYS A 1 97 ? -20.841 -9.874 19.223 1.00 86.31 97 LYS A N 1
ATOM 764 C CA . LYS A 1 97 ? -20.166 -8.921 18.325 1.00 86.31 97 LYS A CA 1
ATOM 765 C C . LYS A 1 97 ? -19.146 -9.623 17.428 1.00 86.31 97 LYS A C 1
ATOM 767 O O . LYS A 1 97 ? -19.116 -9.350 16.228 1.00 86.31 97 LYS A O 1
ATOM 772 N N . ALA A 1 98 ? -18.352 -10.545 17.975 1.00 87.19 98 ALA A N 1
ATOM 773 C CA . ALA A 1 98 ? -17.401 -11.332 17.192 1.00 87.19 98 ALA A CA 1
ATOM 774 C C . ALA A 1 98 ? -18.117 -12.252 16.185 1.00 87.19 98 ALA A C 1
ATOM 776 O O . ALA A 1 98 ? -17.734 -12.299 15.015 1.00 87.19 98 ALA A O 1
ATOM 777 N N . LYS A 1 99 ? -19.212 -12.913 16.593 1.00 89.62 99 LYS A N 1
ATOM 778 C CA . LYS A 1 99 ? -20.062 -13.717 15.694 1.00 89.62 99 LYS A CA 1
ATOM 779 C C . LYS A 1 99 ? -20.661 -12.871 14.566 1.00 89.62 99 LYS A C 1
ATOM 781 O O . LYS A 1 99 ? -20.600 -13.277 13.407 1.00 89.62 99 LYS A O 1
ATOM 786 N N . ALA A 1 100 ? -21.170 -11.677 14.874 1.00 90.00 100 ALA A N 1
ATOM 787 C CA . ALA A 1 100 ? -21.700 -10.743 13.881 1.00 90.00 100 ALA A CA 1
ATOM 788 C C . ALA A 1 100 ? -20.621 -10.290 12.879 1.00 90.00 100 ALA A C 1
ATOM 790 O O . ALA A 1 100 ? -20.861 -10.298 11.672 1.00 90.00 100 ALA A O 1
ATOM 791 N N . GLN A 1 101 ? -19.413 -9.963 13.349 1.00 90.44 101 GLN A N 1
ATOM 792 C CA . GLN A 1 101 ? -18.275 -9.621 12.485 1.00 90.44 101 GLN A CA 1
ATOM 793 C C . GLN A 1 101 ? -17.864 -10.794 11.583 1.00 90.44 101 GLN A C 1
ATOM 795 O O . GLN A 1 101 ? -17.714 -10.618 10.372 1.00 90.44 101 GLN A O 1
ATOM 800 N N . ALA A 1 102 ? -17.746 -12.000 12.144 1.00 92.12 102 ALA A N 1
ATOM 801 C CA . ALA A 1 102 ? -17.417 -13.207 11.390 1.00 92.12 102 ALA A CA 1
ATOM 802 C C . ALA A 1 102 ? -18.488 -13.537 10.338 1.00 92.12 102 ALA A C 1
ATOM 804 O O . ALA A 1 102 ? -18.158 -13.929 9.219 1.00 92.12 102 ALA A O 1
ATOM 805 N N . TYR A 1 103 ? -19.766 -13.340 10.666 1.00 93.56 103 TYR A N 1
ATOM 806 C CA . TYR A 1 103 ? -20.868 -13.504 9.724 1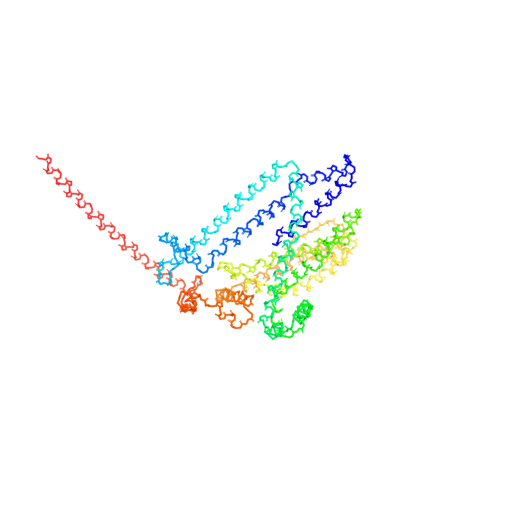.00 93.56 103 TYR A CA 1
ATOM 807 C C . TYR A 1 103 ? -20.779 -12.516 8.555 1.00 93.56 103 TYR A C 1
ATOM 809 O O . TYR A 1 103 ? -20.860 -12.936 7.401 1.00 93.56 103 TYR A O 1
ATOM 817 N N . LEU A 1 104 ? -20.545 -11.225 8.822 1.00 93.31 104 LEU A N 1
ATOM 818 C CA . LEU A 1 104 ? -20.362 -10.213 7.771 1.00 93.31 104 LEU A CA 1
ATOM 819 C C . LEU A 1 104 ? -19.171 -10.529 6.862 1.00 93.31 104 LEU A C 1
ATOM 821 O O . LEU A 1 104 ? -19.257 -10.363 5.642 1.00 93.31 104 LEU A O 1
ATOM 825 N N . PHE A 1 105 ? -18.077 -11.020 7.442 1.00 92.94 105 PHE A N 1
ATOM 826 C CA . PHE A 1 105 ? -16.899 -11.434 6.691 1.00 92.94 105 PHE A CA 1
ATOM 827 C C . PHE A 1 105 ? -17.192 -12.639 5.784 1.00 92.94 105 PHE A C 1
ATOM 829 O O . PHE A 1 105 ? -16.972 -12.562 4.574 1.00 92.94 105 PHE A O 1
ATOM 836 N N . LYS A 1 106 ? -17.775 -13.717 6.331 1.00 94.56 106 LYS A N 1
ATOM 837 C CA . LYS A 1 106 ? -18.184 -14.902 5.554 1.00 94.56 106 LYS A CA 1
ATOM 838 C C . LYS A 1 106 ? -19.145 -14.528 4.431 1.00 94.56 106 LYS A C 1
ATOM 840 O O . LYS A 1 106 ? -18.961 -14.957 3.296 1.00 94.56 106 LYS A O 1
ATOM 845 N N . LYS A 1 107 ? -20.131 -13.679 4.730 1.00 94.31 107 LYS A N 1
ATOM 846 C CA . LYS A 1 107 ? -21.077 -13.160 3.743 1.00 94.31 107 LYS A CA 1
ATOM 847 C C . LYS A 1 107 ? -20.334 -12.442 2.614 1.00 94.31 107 LYS A C 1
ATOM 849 O O . LYS A 1 107 ? -20.531 -12.780 1.454 1.00 94.31 107 LYS A O 1
ATOM 854 N N . THR A 1 108 ? -19.415 -11.534 2.935 1.00 95.88 108 THR A N 1
ATOM 855 C CA . THR A 1 108 ? -18.600 -10.827 1.931 1.00 95.88 108 THR A CA 1
ATOM 856 C C . THR A 1 108 ? -17.844 -11.793 1.014 1.00 95.88 108 THR A C 1
ATOM 858 O O . THR A 1 108 ? -17.871 -11.609 -0.203 1.00 95.88 108 THR A O 1
ATOM 861 N N . LEU A 1 109 ? -17.227 -12.845 1.563 1.00 95.69 109 LEU A N 1
ATOM 862 C CA . LEU A 1 109 ? -16.526 -13.861 0.770 1.00 95.69 109 LEU A CA 1
ATOM 863 C C . LEU A 1 109 ? -17.469 -14.620 -0.169 1.00 95.69 109 LEU A C 1
ATOM 865 O O . LEU A 1 109 ? -17.174 -14.737 -1.356 1.00 95.69 109 LEU A O 1
ATOM 869 N N . VAL A 1 110 ? -18.621 -15.077 0.329 1.00 96.75 110 VAL A N 1
ATOM 870 C CA . VAL A 1 110 ? -19.611 -15.806 -0.482 1.00 96.75 110 VAL A CA 1
ATOM 871 C C . VAL A 1 110 ? -20.107 -14.945 -1.644 1.00 96.75 110 VAL A C 1
ATOM 873 O O . VAL A 1 110 ? -20.056 -15.382 -2.791 1.00 96.75 110 VAL A O 1
ATOM 876 N N . TYR A 1 111 ? -20.510 -13.697 -1.381 1.00 96.56 111 TYR A N 1
ATOM 877 C CA . TYR A 1 111 ? -20.931 -12.773 -2.441 1.00 96.56 111 TYR A CA 1
ATOM 878 C C . TYR A 1 111 ? -19.795 -12.490 -3.435 1.00 96.56 111 TYR A C 1
ATOM 880 O O . TYR A 1 111 ? -20.029 -12.456 -4.639 1.00 96.56 111 TYR A O 1
ATOM 888 N N . THR A 1 112 ? -18.554 -12.362 -2.964 1.00 96.31 112 THR A N 1
ATOM 889 C CA . THR A 1 112 ? -17.395 -12.154 -3.843 1.00 96.31 112 THR A CA 1
ATOM 890 C C . THR A 1 112 ? -17.179 -13.336 -4.782 1.00 96.31 112 THR A C 1
ATOM 892 O O . THR A 1 112 ? -16.999 -13.127 -5.979 1.00 96.31 112 THR A O 1
ATOM 895 N N . VAL A 1 113 ? -17.223 -14.572 -4.278 1.00 96.06 113 VAL A N 1
ATOM 896 C CA . VAL A 1 113 ? -17.025 -15.777 -5.098 1.00 96.06 113 VAL A CA 1
ATOM 897 C C . VAL A 1 113 ? -18.162 -15.941 -6.100 1.00 96.06 113 VAL A C 1
ATOM 899 O O . VAL A 1 113 ? -17.895 -16.148 -7.281 1.00 96.06 113 VAL A O 1
ATOM 902 N N . LEU A 1 114 ? -19.415 -15.782 -5.664 1.00 96.56 114 LEU A N 1
ATOM 903 C CA . LEU A 1 114 ? -20.584 -15.926 -6.534 1.00 96.56 114 LEU A CA 1
ATOM 904 C C . LEU A 1 114 ? -20.562 -14.919 -7.689 1.00 96.56 114 LEU A C 1
ATOM 906 O O . LEU A 1 114 ? -20.665 -15.306 -8.851 1.00 96.56 114 LEU A O 1
ATOM 910 N N . PHE A 1 115 ? -20.374 -13.632 -7.386 1.00 96.25 115 PHE A N 1
ATOM 911 C CA . PHE A 1 115 ? -20.403 -12.584 -8.406 1.00 96.25 115 PHE A CA 1
ATOM 912 C C . PHE A 1 115 ? -19.151 -12.575 -9.283 1.00 96.25 115 PHE A C 1
ATOM 914 O O . PHE A 1 115 ? -19.263 -12.331 -10.482 1.00 96.25 115 PHE A O 1
ATOM 921 N N . SER A 1 116 ? -17.970 -12.864 -8.727 1.00 94.56 116 SER A N 1
ATOM 922 C CA . SER A 1 116 ? -16.756 -12.943 -9.546 1.00 94.56 116 SER A CA 1
ATOM 923 C C . SER A 1 116 ? -16.789 -14.140 -10.495 1.00 94.56 116 SER A C 1
ATOM 925 O O . SER A 1 116 ? -16.459 -13.975 -11.666 1.00 94.56 116 SER A O 1
ATOM 927 N N . SER A 1 117 ? -17.283 -15.299 -10.048 1.00 93.75 117 SER A N 1
ATOM 928 C CA . SER A 1 117 ? -17.447 -16.483 -10.903 1.00 93.75 117 SER A CA 1
ATOM 929 C C . SER A 1 117 ? -18.493 -16.257 -11.994 1.00 93.75 117 SER A C 1
ATOM 931 O O . SER A 1 117 ? -18.241 -16.585 -13.149 1.00 93.75 117 SER A O 1
ATOM 933 N N . ALA A 1 118 ? -19.637 -15.647 -11.660 1.00 94.81 118 ALA A N 1
ATOM 934 C CA . ALA A 1 118 ? -20.672 -15.318 -12.641 1.00 94.81 118 ALA A CA 1
ATOM 935 C C . ALA A 1 118 ? -20.164 -14.326 -13.700 1.00 94.81 118 ALA A C 1
ATOM 937 O O . ALA A 1 118 ? -20.371 -14.537 -14.894 1.00 94.81 118 ALA A O 1
ATOM 938 N N . LEU A 1 119 ? -19.456 -13.272 -13.279 1.00 92.06 119 LEU A N 1
ATOM 939 C CA . LEU A 1 119 ? -18.922 -12.266 -14.195 1.00 92.06 119 LEU A CA 1
ATOM 940 C C . LEU A 1 119 ? -17.802 -12.830 -15.078 1.00 92.06 119 LEU A C 1
ATOM 942 O O . LEU A 1 119 ? -17.801 -12.586 -16.280 1.00 92.06 119 LEU A O 1
ATOM 946 N N . LEU A 1 120 ? -16.877 -13.609 -14.511 1.00 91.31 120 LEU A N 1
ATOM 947 C CA . LEU A 1 120 ? -15.831 -14.280 -15.287 1.00 91.31 120 LEU A CA 1
ATOM 948 C C . LEU A 1 120 ? -16.427 -15.300 -16.259 1.00 91.31 120 LEU A C 1
ATOM 950 O O . LEU A 1 120 ? -16.010 -15.337 -17.411 1.00 91.31 120 LEU A O 1
ATOM 954 N N . GLY A 1 121 ? -17.425 -16.079 -15.833 1.00 91.12 121 GLY A N 1
ATOM 955 C CA . GLY A 1 121 ? -18.139 -17.017 -16.700 1.00 91.12 121 GLY A CA 1
ATOM 956 C C . GLY A 1 121 ? -18.815 -16.320 -17.881 1.00 91.12 121 GLY A C 1
ATOM 957 O O . GLY A 1 121 ? -18.699 -16.786 -19.010 1.00 91.12 121 GLY A O 1
ATOM 958 N N . LEU A 1 122 ? -19.444 -15.163 -17.646 1.00 91.38 122 LEU A N 1
ATOM 959 C CA . LEU A 1 122 ? -20.033 -14.342 -18.705 1.00 91.38 122 LEU A CA 1
ATOM 960 C C . LEU A 1 122 ? -18.962 -13.807 -19.662 1.00 91.38 122 LEU A C 1
ATOM 962 O O . LEU A 1 122 ? -19.117 -13.919 -20.873 1.00 91.38 122 LEU A O 1
ATOM 966 N N . ILE A 1 123 ? -17.863 -13.266 -19.131 1.00 88.75 123 ILE A N 1
ATOM 967 C CA . ILE A 1 123 ? -16.762 -12.726 -19.938 1.00 88.75 123 ILE A CA 1
ATOM 968 C C . ILE A 1 123 ? -16.136 -13.824 -20.803 1.00 88.75 123 ILE A C 1
ATOM 970 O O . ILE A 1 123 ? -15.976 -13.625 -22.001 1.00 88.75 123 ILE A O 1
ATOM 974 N N . PHE A 1 124 ? -15.817 -14.989 -20.233 1.00 88.31 124 PHE A N 1
ATOM 975 C CA . PHE A 1 124 ? -15.221 -16.100 -20.981 1.00 88.31 124 PHE A CA 1
ATOM 976 C C . PHE A 1 124 ? -16.207 -16.803 -21.924 1.00 88.31 124 PHE A C 1
ATOM 978 O O . PHE A 1 124 ? -15.766 -17.446 -22.873 1.00 88.31 124 PHE A O 1
ATOM 985 N N . GLY A 1 125 ? -17.516 -16.673 -21.695 1.00 87.12 125 GLY A N 1
ATOM 986 C CA . GLY A 1 125 ? -18.555 -17.207 -22.578 1.00 87.12 125 GLY A CA 1
ATOM 987 C C . GLY A 1 125 ? -18.746 -16.416 -23.878 1.00 87.12 125 GLY A C 1
ATOM 988 O O . GLY A 1 125 ? -19.328 -16.939 -24.824 1.00 87.12 125 GLY A O 1
ATOM 989 N N . ILE A 1 126 ? -18.255 -15.174 -23.951 1.00 89.38 126 ILE A N 1
ATOM 990 C CA . ILE A 1 126 ? -18.341 -14.329 -25.149 1.00 89.38 126 ILE A CA 1
ATOM 991 C C . ILE A 1 126 ? -17.144 -14.609 -26.071 1.00 89.38 126 ILE A C 1
ATOM 993 O O . ILE A 1 126 ? -15.995 -14.676 -25.626 1.00 89.38 126 ILE A O 1
ATOM 997 N N . GLN A 1 127 ? -17.387 -14.726 -27.380 1.00 83.75 127 GLN A N 1
ATOM 998 C CA . GLN A 1 127 ? -16.317 -14.846 -28.375 1.00 83.75 127 GLN A CA 1
ATOM 999 C C . GLN A 1 127 ? -15.411 -13.602 -28.330 1.00 83.75 127 GLN A C 1
ATOM 1001 O O . GLN A 1 127 ? -15.880 -12.474 -28.446 1.00 83.75 127 GLN A O 1
ATOM 1006 N N . GLY A 1 128 ? -14.106 -13.799 -28.120 1.00 81.25 128 GLY A N 1
ATOM 1007 C CA . GLY A 1 128 ? -13.166 -12.692 -27.891 1.00 81.25 128 GLY A CA 1
ATOM 1008 C C . GLY A 1 128 ? -13.188 -12.126 -26.463 1.00 81.25 128 GLY A C 1
ATOM 1009 O O . GLY A 1 128 ? -12.579 -11.090 -26.208 1.00 81.25 128 GLY A O 1
ATOM 1010 N N . GLY A 1 129 ? -13.832 -12.804 -25.510 1.00 83.00 129 GLY A N 1
ATOM 1011 C CA . GLY A 1 129 ? -13.982 -12.377 -24.115 1.00 83.00 129 GLY A CA 1
ATOM 1012 C C . GLY A 1 129 ? -12.695 -11.954 -23.400 1.00 83.00 129 GLY A C 1
ATOM 1013 O O . GLY A 1 129 ? -12.713 -11.042 -22.577 1.00 83.00 129 GLY A O 1
ATOM 1014 N N . ILE A 1 130 ? -11.552 -12.552 -23.751 1.00 81.38 130 ILE A N 1
ATOM 1015 C CA . ILE A 1 130 ? -10.242 -12.178 -23.194 1.00 81.38 130 ILE A CA 1
ATOM 1016 C C . ILE A 1 130 ? -9.848 -10.751 -23.606 1.00 81.38 130 ILE A C 1
ATOM 1018 O O . ILE A 1 130 ? -9.348 -9.991 -22.780 1.00 81.38 130 ILE A O 1
ATOM 1022 N N . ILE A 1 131 ? -10.124 -10.360 -24.853 1.00 81.31 131 ILE A N 1
ATOM 1023 C CA . ILE A 1 131 ? -9.871 -9.000 -25.348 1.00 81.31 131 ILE A CA 1
ATOM 1024 C C . ILE A 1 131 ? -10.762 -8.014 -24.591 1.00 81.31 131 ILE A C 1
ATOM 1026 O O . ILE A 1 131 ? -10.265 -7.018 -24.067 1.00 81.31 131 ILE A O 1
ATOM 1030 N N . TYR A 1 132 ? -12.053 -8.331 -24.446 1.00 84.00 132 TYR A N 1
ATOM 1031 C CA . TYR A 1 132 ? -12.980 -7.522 -23.651 1.00 84.00 132 TYR A CA 1
ATOM 1032 C C . TYR A 1 132 ? -12.514 -7.372 -22.199 1.00 84.00 132 TYR A C 1
ATOM 1034 O O . TYR A 1 132 ? -12.537 -6.263 -21.671 1.00 84.00 132 TYR A O 1
ATOM 1042 N N . LEU A 1 133 ? -12.036 -8.448 -21.563 1.00 83.56 133 LEU A N 1
ATOM 1043 C CA . LEU A 1 133 ? -11.488 -8.400 -20.207 1.00 83.56 133 LEU A CA 1
ATOM 1044 C C . LEU A 1 133 ? -10.311 -7.423 -20.113 1.00 83.56 133 LEU A C 1
ATOM 1046 O O . LEU A 1 133 ? -10.300 -6.568 -19.232 1.00 83.56 133 LEU A O 1
ATOM 1050 N N . VAL A 1 134 ? -9.337 -7.527 -21.021 1.00 80.81 134 VAL A N 1
ATOM 1051 C CA . VAL A 1 134 ? -8.157 -6.647 -21.040 1.00 80.81 134 VAL A CA 1
ATOM 1052 C C . VAL A 1 134 ? -8.570 -5.186 -21.204 1.00 80.81 134 VAL A C 1
ATOM 1054 O O . VAL A 1 134 ? -8.119 -4.337 -20.435 1.00 80.81 134 VAL A O 1
ATOM 1057 N N . VAL A 1 135 ? -9.462 -4.900 -22.154 1.00 81.12 135 VAL A N 1
ATOM 1058 C CA . VAL A 1 135 ? -9.962 -3.546 -22.426 1.00 81.12 135 VAL A CA 1
ATOM 1059 C C . VAL A 1 135 ? -10.696 -2.981 -21.206 1.00 81.12 135 VAL A C 1
ATOM 1061 O O . VAL A 1 135 ? -10.379 -1.884 -20.749 1.00 81.12 135 VAL A O 1
ATOM 1064 N N . VAL A 1 136 ? -11.623 -3.741 -20.617 1.00 83.38 136 VAL A N 1
ATOM 1065 C CA . VAL A 1 136 ? -12.379 -3.316 -19.428 1.00 83.38 136 VAL A CA 1
ATOM 1066 C C . VAL A 1 136 ? -11.446 -3.034 -18.253 1.00 83.38 136 VAL A C 1
ATOM 1068 O O . VAL A 1 136 ? -11.576 -1.996 -17.602 1.00 83.38 136 VAL A O 1
ATOM 1071 N N . VAL A 1 137 ? -10.483 -3.920 -17.982 1.00 82.75 137 VAL A N 1
ATOM 1072 C CA . VAL A 1 137 ? -9.522 -3.698 -16.895 1.00 82.75 137 VAL A CA 1
ATOM 1073 C C . VAL A 1 137 ? -8.664 -2.471 -17.172 1.00 82.75 137 VAL A C 1
ATOM 1075 O O . VAL A 1 137 ? -8.405 -1.713 -16.247 1.00 82.75 137 VAL A O 1
ATOM 1078 N N . LEU A 1 138 ? -8.257 -2.214 -18.411 1.00 77.19 138 LEU A N 1
ATOM 1079 C CA . LEU A 1 138 ? -7.459 -1.036 -18.740 1.00 77.19 138 LEU A CA 1
ATOM 1080 C C . LEU A 1 138 ? -8.203 0.277 -18.454 1.00 77.19 138 LEU A C 1
ATOM 1082 O O . LEU A 1 138 ? -7.674 1.160 -17.767 1.00 77.19 138 LEU A O 1
ATOM 1086 N N . PHE A 1 139 ? -9.438 0.374 -18.952 1.00 81.38 139 PHE A N 1
ATOM 1087 C CA . PHE A 1 139 ? -10.272 1.566 -18.814 1.00 81.38 139 PHE A CA 1
ATOM 1088 C C . PHE A 1 139 ? -10.742 1.796 -17.380 1.00 81.38 139 PHE A C 1
ATOM 1090 O O . PHE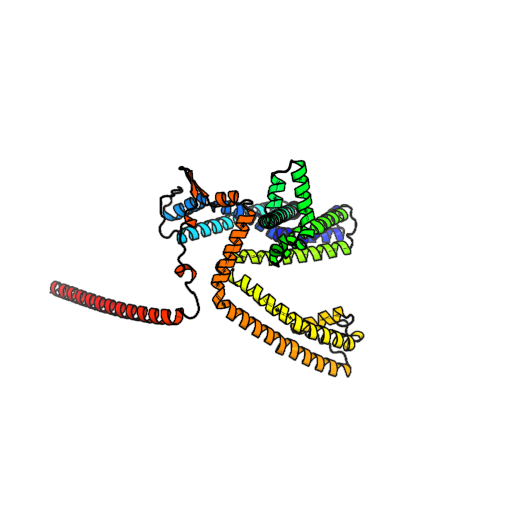 A 1 139 ? -10.915 2.944 -16.984 1.00 81.38 139 PHE A O 1
ATOM 1097 N N . LEU A 1 140 ? -10.930 0.736 -16.589 1.00 84.94 140 LEU A N 1
ATOM 1098 C CA . LEU A 1 140 ? -11.392 0.865 -15.208 1.00 84.94 140 LEU A CA 1
ATOM 1099 C C . LEU A 1 140 ? -10.249 0.928 -14.189 1.00 84.94 140 LEU A C 1
ATOM 1101 O O . LEU A 1 140 ? -10.333 1.705 -13.241 1.00 84.94 140 LEU A O 1
ATOM 1105 N N . ALA A 1 141 ? -9.172 0.154 -14.344 1.00 84.25 141 ALA A N 1
ATOM 1106 C CA . ALA A 1 141 ? -8.102 0.101 -13.345 1.00 84.25 141 ALA A CA 1
ATOM 1107 C C . ALA A 1 141 ? -7.388 1.447 -13.202 1.00 84.25 141 ALA A C 1
ATOM 1109 O O . ALA A 1 141 ? -7.152 1.881 -12.073 1.00 84.25 141 ALA A O 1
ATOM 1110 N N . THR A 1 142 ? -7.112 2.119 -14.324 1.00 82.81 142 THR A N 1
ATOM 1111 C CA . THR A 1 142 ? -6.427 3.420 -14.366 1.00 82.81 142 THR A CA 1
ATOM 1112 C C . THR A 1 142 ? -7.131 4.499 -13.538 1.00 82.81 142 THR A C 1
ATOM 1114 O O . THR A 1 142 ? -6.556 4.965 -12.547 1.00 82.81 142 THR A O 1
ATOM 1117 N N . PRO A 1 143 ? -8.395 4.862 -13.836 1.00 86.25 143 PRO A N 1
ATOM 1118 C CA . PRO A 1 143 ? -9.106 5.850 -13.036 1.00 86.25 143 PRO A CA 1
ATOM 1119 C C . PRO A 1 143 ? -9.321 5.374 -11.599 1.00 86.25 143 PRO A C 1
ATOM 1121 O O . PRO A 1 143 ? -9.278 6.191 -10.683 1.00 86.25 143 PRO A O 1
ATOM 1124 N N . VAL A 1 144 ? -9.494 4.068 -11.357 1.00 87.88 144 VAL A N 1
ATOM 1125 C CA . VAL A 1 144 ? -9.683 3.545 -9.996 1.00 87.88 144 VAL A CA 1
ATOM 1126 C C . VAL A 1 144 ? -8.486 3.852 -9.100 1.00 87.88 144 VAL A C 1
ATOM 1128 O O . VAL A 1 144 ? -8.701 4.297 -7.970 1.00 87.88 144 VAL A O 1
ATOM 1131 N N . TYR A 1 145 ? -7.236 3.649 -9.540 1.00 86.06 145 TYR A N 1
ATOM 1132 C CA . TYR A 1 145 ? -6.100 4.002 -8.677 1.00 86.06 145 TYR A CA 1
ATOM 1133 C C . TYR A 1 145 ? -5.797 5.498 -8.652 1.00 86.06 145 TYR A C 1
ATOM 1135 O O . TYR A 1 145 ? -5.329 5.955 -7.615 1.00 86.06 145 TYR A O 1
ATOM 1143 N N . TRP A 1 146 ? -6.106 6.271 -9.699 1.00 88.44 146 TRP A N 1
ATOM 1144 C CA . TRP A 1 146 ? -6.022 7.739 -9.635 1.00 88.44 146 TRP A CA 1
ATOM 1145 C C . TRP A 1 146 ? -6.990 8.301 -8.598 1.00 88.44 146 TRP A C 1
ATOM 1147 O O . TRP A 1 146 ? -6.581 9.028 -7.697 1.00 88.44 146 TRP A O 1
ATOM 1157 N N . VAL A 1 147 ? -8.259 7.895 -8.656 1.00 90.31 147 VAL A N 1
ATOM 1158 C CA . VAL A 1 147 ? -9.279 8.306 -7.684 1.00 90.31 147 VAL A CA 1
ATOM 1159 C C . VAL A 1 147 ? -8.923 7.807 -6.285 1.00 90.31 147 VAL A C 1
ATOM 1161 O O . VAL A 1 147 ? -9.054 8.558 -5.323 1.00 90.31 147 VAL A O 1
ATOM 1164 N N . SER A 1 148 ? -8.417 6.574 -6.154 1.00 90.12 148 SER A N 1
ATOM 1165 C CA . SER A 1 148 ? -7.956 6.052 -4.859 1.00 90.12 148 SER A CA 1
ATOM 1166 C C . SER A 1 148 ? -6.793 6.872 -4.296 1.00 90.12 148 SER A C 1
ATOM 1168 O O . SER A 1 148 ? -6.817 7.229 -3.123 1.00 90.12 148 SER A O 1
ATOM 1170 N N . ALA A 1 149 ? -5.785 7.186 -5.113 1.00 90.75 149 ALA A N 1
ATOM 1171 C CA . ALA A 1 149 ? -4.628 7.965 -4.685 1.00 90.75 149 ALA A CA 1
ATOM 1172 C C . ALA A 1 149 ? -5.019 9.401 -4.328 1.00 90.75 149 ALA A C 1
ATOM 1174 O O . ALA A 1 149 ? -4.555 9.914 -3.316 1.00 90.75 149 ALA A O 1
ATOM 1175 N N . ALA A 1 150 ? -5.926 10.020 -5.090 1.00 89.88 150 ALA A N 1
ATOM 1176 C CA . ALA A 1 150 ? -6.493 11.325 -4.764 1.00 89.88 150 ALA A CA 1
ATOM 1177 C C . ALA A 1 150 ? -7.264 11.291 -3.442 1.00 89.88 150 ALA A C 1
ATOM 1179 O O . ALA A 1 150 ? -7.064 12.153 -2.593 1.00 89.88 150 ALA A O 1
ATOM 1180 N N . TYR A 1 151 ? -8.099 10.271 -3.231 1.00 90.25 151 TYR A N 1
ATOM 1181 C CA . TYR A 1 151 ? -8.828 10.084 -1.980 1.00 90.25 151 TYR A CA 1
ATOM 1182 C C . TYR A 1 151 ? -7.882 9.961 -0.780 1.00 90.25 151 TYR A C 1
ATOM 1184 O O . TYR A 1 151 ? -8.054 10.679 0.204 1.00 90.25 151 TYR A O 1
ATOM 1192 N N . PHE A 1 152 ? -6.861 9.103 -0.869 1.00 89.75 152 PHE A N 1
ATOM 1193 C CA . PHE A 1 152 ? -5.893 8.945 0.215 1.00 89.75 152 PHE A CA 1
ATOM 1194 C C . PHE A 1 152 ? -5.038 10.195 0.415 1.00 89.75 152 PHE A C 1
ATOM 1196 O O . PHE A 1 152 ? -4.856 10.602 1.553 1.00 89.75 152 PHE A O 1
ATOM 1203 N N . LEU A 1 153 ? -4.596 10.869 -0.649 1.00 88.38 153 LEU A N 1
ATOM 1204 C CA . LEU A 1 153 ? -3.858 12.125 -0.517 1.00 88.38 153 LEU A CA 1
ATOM 1205 C C . LEU A 1 153 ? -4.702 13.204 0.171 1.00 88.38 153 LEU A C 1
ATOM 1207 O O . LEU A 1 153 ? -4.196 13.924 1.023 1.00 88.38 153 LEU A O 1
ATOM 1211 N N . VAL A 1 154 ? -5.996 13.294 -0.148 1.00 86.19 154 VAL A N 1
ATOM 1212 C CA . VAL A 1 154 ? -6.915 14.204 0.548 1.00 86.19 154 VAL A CA 1
ATOM 1213 C C . VAL A 1 154 ? -7.025 13.845 2.029 1.00 86.19 154 VAL A C 1
ATOM 1215 O O . VAL A 1 154 ? -7.054 14.754 2.852 1.00 86.19 154 VAL A O 1
ATOM 1218 N N . LEU A 1 155 ? -7.070 12.558 2.390 1.00 86.12 155 LEU A N 1
ATOM 1219 C CA . LEU A 1 155 ? -7.054 12.140 3.796 1.00 86.12 155 LEU A CA 1
ATOM 1220 C C . LEU A 1 155 ? -5.753 12.539 4.505 1.00 86.12 155 LEU A C 1
ATOM 1222 O O . LEU A 1 155 ? -5.824 13.083 5.602 1.00 86.12 155 LEU A O 1
ATOM 1226 N N . GLU A 1 156 ? -4.593 12.352 3.871 1.00 87.12 156 GLU A N 1
ATOM 1227 C CA . GLU A 1 156 ? -3.304 12.787 4.433 1.00 87.12 156 GLU A CA 1
ATOM 1228 C C . GLU A 1 156 ? -3.254 14.316 4.592 1.00 87.12 156 GLU A C 1
ATOM 1230 O O . GLU A 1 156 ? -2.831 14.828 5.622 1.00 87.12 156 GLU A O 1
ATOM 1235 N N . VAL A 1 157 ? -3.754 15.080 3.613 1.00 81.44 157 VAL A N 1
ATOM 1236 C CA . VAL A 1 157 ? -3.840 16.548 3.719 1.00 81.44 157 VAL A CA 1
ATOM 1237 C C . VAL A 1 157 ? -4.775 16.965 4.854 1.00 81.44 157 VAL A C 1
ATOM 1239 O O . VAL A 1 157 ? -4.487 17.929 5.559 1.00 81.44 157 VAL A O 1
ATOM 1242 N N . LYS A 1 158 ? -5.888 16.252 5.062 1.00 82.31 158 LYS A N 1
ATOM 1243 C CA . LYS A 1 158 ? -6.784 16.507 6.198 1.00 82.31 158 LYS A CA 1
ATOM 1244 C C . LYS A 1 158 ? -6.109 16.227 7.534 1.00 82.31 158 LYS A C 1
ATOM 1246 O O . LYS A 1 158 ? -6.313 17.003 8.456 1.00 82.31 158 LYS A O 1
ATOM 1251 N N . GLU A 1 159 ? -5.308 15.172 7.628 1.00 82.75 159 GLU A N 1
ATOM 1252 C CA . GLU A 1 159 ? -4.523 14.875 8.827 1.00 82.75 159 GLU A CA 1
ATOM 1253 C C . GLU A 1 159 ? -3.486 15.969 9.108 1.00 82.75 159 GLU A C 1
ATOM 1255 O O . GLU A 1 159 ? -3.412 16.455 10.232 1.00 82.75 159 GLU A O 1
ATOM 1260 N N . ILE A 1 160 ? -2.756 16.427 8.083 1.00 80.44 160 ILE A N 1
ATOM 1261 C CA . ILE A 1 160 ? -1.809 17.550 8.198 1.00 80.44 160 ILE A CA 1
ATOM 1262 C C . ILE A 1 160 ? -2.526 18.820 8.676 1.00 80.44 160 ILE A C 1
ATOM 1264 O O . ILE A 1 160 ? -2.018 19.541 9.531 1.00 80.44 160 ILE A O 1
ATOM 1268 N N . LEU A 1 161 ? -3.719 19.094 8.141 1.00 74.69 161 LEU A N 1
ATOM 1269 C CA . LEU A 1 161 ? -4.550 20.228 8.553 1.00 74.69 161 LEU A CA 1
ATOM 1270 C C . LEU A 1 161 ? -5.122 20.073 9.967 1.00 74.69 161 LEU A C 1
ATOM 1272 O O . LEU A 1 161 ? -5.369 21.079 10.621 1.00 74.69 161 LEU A O 1
ATOM 1276 N N . GLY A 1 162 ? -5.319 18.844 10.444 1.00 70.94 162 GLY A N 1
ATOM 1277 C CA . GLY A 1 162 ? -5.714 18.572 11.825 1.00 70.94 162 GLY A CA 1
ATOM 1278 C C . GLY A 1 162 ? -4.655 19.004 12.843 1.00 70.94 162 GLY A C 1
ATOM 1279 O O . GLY A 1 162 ? -5.005 19.318 13.977 1.00 70.94 162 GLY A O 1
ATOM 1280 N N . GLU A 1 163 ? -3.377 19.079 12.446 1.00 73.81 163 GLU A N 1
ATOM 1281 C CA . GLU A 1 163 ? -2.309 19.612 13.304 1.00 73.81 163 GLU A CA 1
ATOM 1282 C C . GLU A 1 163 ? -2.276 21.153 13.356 1.00 73.81 163 GLU A C 1
ATOM 1284 O O . GLU A 1 163 ? -1.764 21.705 14.330 1.00 73.81 163 GLU A O 1
ATOM 1289 N N . ASP A 1 164 ? -2.829 21.854 12.355 1.00 72.69 164 ASP A N 1
ATOM 1290 C CA . ASP A 1 164 ? -2.878 23.326 12.297 1.00 72.69 164 ASP A CA 1
ATOM 1291 C C . ASP A 1 164 ? -4.265 23.842 11.837 1.00 72.69 164 ASP A C 1
ATOM 1293 O O . ASP A 1 164 ? -4.497 24.072 10.639 1.00 72.69 164 ASP A O 1
ATOM 1297 N N . PRO A 1 165 ? -5.201 24.066 12.785 1.00 68.25 165 PRO A N 1
ATOM 1298 C CA . PRO A 1 165 ? -6.578 24.474 12.490 1.00 68.25 165 PRO A CA 1
ATOM 1299 C C . PRO A 1 165 ? -6.693 25.830 11.780 1.00 68.25 165 PRO A C 1
ATOM 1301 O O . PRO A 1 165 ? -7.718 26.126 11.162 1.00 68.25 165 PRO A O 1
ATOM 1304 N N . TRP A 1 166 ? -5.656 26.669 11.841 1.00 73.62 166 TRP A N 1
ATOM 1305 C CA . TRP A 1 166 ? -5.712 28.048 11.361 1.00 73.62 166 TRP A CA 1
ATOM 1306 C C . TRP A 1 166 ? -5.902 28.146 9.840 1.00 73.62 166 TRP A C 1
ATOM 1308 O O . TRP A 1 166 ? -6.704 28.952 9.357 1.00 73.62 166 TRP A O 1
ATOM 1318 N N . ILE A 1 167 ? -5.218 27.295 9.064 1.00 70.06 167 ILE A N 1
ATOM 1319 C CA . ILE A 1 167 ? -5.372 27.259 7.596 1.00 70.06 167 ILE A CA 1
ATOM 1320 C C . ILE A 1 167 ? -6.772 26.772 7.222 1.00 70.06 167 ILE A C 1
ATOM 1322 O O . ILE A 1 167 ? -7.386 27.268 6.272 1.00 70.06 167 ILE A O 1
ATOM 1326 N N . TYR A 1 168 ? -7.291 25.808 7.981 1.00 70.06 168 TYR A N 1
ATOM 1327 C CA . TYR A 1 168 ? -8.622 25.270 7.760 1.00 70.06 168 TYR A CA 1
ATOM 1328 C C . TYR A 1 168 ? -9.704 26.327 7.995 1.00 70.06 168 TYR A C 1
ATOM 1330 O O . TYR A 1 168 ? -10.571 26.526 7.140 1.00 70.06 168 TYR A O 1
ATOM 1338 N N . GLN A 1 169 ? -9.596 27.058 9.103 1.00 75.12 169 GLN A N 1
ATOM 1339 C CA . GLN A 1 169 ? -10.513 28.132 9.458 1.00 75.12 169 GLN A CA 1
ATOM 1340 C C . GLN A 1 169 ? -10.503 29.252 8.404 1.00 75.12 169 GLN A C 1
ATOM 1342 O O . GLN A 1 169 ? -11.556 29.615 7.879 1.00 75.12 169 GLN A O 1
ATOM 1347 N N . ARG A 1 170 ? -9.316 29.692 7.957 1.00 76.44 170 ARG A N 1
ATOM 1348 C CA . ARG A 1 170 ? -9.193 30.675 6.863 1.00 76.44 170 ARG A CA 1
ATOM 1349 C C . ARG A 1 170 ? -9.799 30.205 5.543 1.00 76.44 170 ARG A C 1
ATOM 1351 O O . ARG A 1 170 ? -10.339 31.016 4.793 1.00 76.44 170 ARG A O 1
ATOM 1358 N N . ARG A 1 171 ? -9.715 28.909 5.230 1.00 76.50 171 ARG A N 1
ATOM 1359 C CA . ARG A 1 171 ? -10.342 28.337 4.029 1.00 76.50 171 ARG A CA 1
ATOM 1360 C C . ARG A 1 171 ? -11.866 28.306 4.146 1.00 76.50 171 ARG A C 1
ATOM 1362 O O . ARG A 1 171 ? -12.542 28.515 3.139 1.00 76.50 171 ARG A O 1
ATOM 1369 N N . GLN A 1 172 ? -12.413 28.028 5.330 1.00 76.50 172 GLN A N 1
ATOM 1370 C CA . GLN A 1 172 ? -13.862 28.038 5.544 1.00 76.50 172 GLN A CA 1
ATOM 1371 C C . GLN A 1 172 ? -14.451 29.450 5.450 1.00 76.50 172 GLN A C 1
ATOM 1373 O O . GLN A 1 172 ? -15.493 29.618 4.815 1.00 76.50 172 GLN A O 1
ATOM 1378 N N . GLU A 1 173 ? -13.752 30.443 6.002 1.00 81.31 173 GLU A N 1
ATOM 1379 C CA . GLU A 1 173 ? -14.155 31.856 6.013 1.00 81.31 173 GLU A CA 1
ATOM 1380 C C . GLU A 1 173 ? -13.987 32.554 4.645 1.00 81.31 173 GLU A C 1
ATOM 1382 O O . GLU A 1 173 ? -14.516 33.643 4.421 1.00 81.31 173 GLU A O 1
ATOM 1387 N N . ALA A 1 174 ? -13.281 31.934 3.694 1.00 81.94 174 ALA A N 1
ATOM 1388 C CA . ALA A 1 174 ? -13.014 32.512 2.382 1.00 81.94 174 ALA A CA 1
ATOM 1389 C C . ALA A 1 174 ? -14.201 32.413 1.396 1.00 81.94 174 ALA A C 1
ATOM 1391 O O . ALA A 1 174 ? -14.987 31.460 1.400 1.00 81.94 174 ALA A O 1
ATOM 1392 N N . SER A 1 175 ? -14.274 33.371 0.462 1.00 88.62 175 SER A N 1
ATOM 1393 C CA . SER A 1 175 ? -15.185 33.338 -0.694 1.00 88.62 175 SER A CA 1
ATOM 1394 C C . SER A 1 175 ? -14.907 32.135 -1.614 1.00 88.62 175 SER A C 1
ATOM 1396 O O . SER A 1 175 ? -13.886 31.465 -1.480 1.00 88.62 175 SER A O 1
ATOM 1398 N N . TYR A 1 176 ? -15.780 31.841 -2.586 1.00 82.88 176 TYR A N 1
ATOM 1399 C CA . TYR A 1 176 ? -15.599 30.690 -3.492 1.00 82.88 176 TYR A CA 1
ATOM 1400 C C . TYR A 1 176 ? -14.242 30.706 -4.229 1.00 82.88 176 TYR A C 1
ATOM 1402 O O . TYR A 1 176 ? -13.550 29.689 -4.288 1.00 82.88 176 TYR A O 1
ATOM 1410 N N . LEU A 1 177 ? -13.808 31.879 -4.706 1.00 81.19 177 LEU A N 1
ATOM 1411 C CA . LEU A 1 177 ? -12.480 32.069 -5.305 1.00 81.19 177 LEU A CA 1
ATOM 1412 C C . LEU A 1 177 ? -11.353 31.907 -4.277 1.00 81.19 177 LEU A C 1
ATOM 1414 O O . LEU A 1 177 ? -10.328 31.303 -4.583 1.00 81.19 177 LEU A O 1
ATOM 1418 N N . GLY A 1 178 ? -11.559 32.371 -3.043 1.00 79.94 178 GLY A N 1
ATOM 1419 C CA . GLY A 1 178 ? -10.614 32.152 -1.951 1.00 79.94 178 GLY A CA 1
ATOM 1420 C C . GLY A 1 178 ? -10.483 30.673 -1.571 1.00 79.94 178 GLY A C 1
ATOM 1421 O O . GLY A 1 178 ? -9.375 30.203 -1.335 1.00 79.94 178 GLY A O 1
ATOM 1422 N N . LYS A 1 179 ? -11.571 29.893 -1.605 1.00 81.56 179 LYS A N 1
ATOM 1423 C CA . LYS A 1 179 ? -11.535 28.433 -1.414 1.00 81.56 179 LYS A CA 1
ATOM 1424 C C . LYS A 1 179 ? -10.732 27.741 -2.507 1.00 81.56 179 LYS A C 1
ATOM 1426 O O . LYS A 1 179 ? -9.977 26.818 -2.196 1.00 81.56 179 LYS A O 1
ATOM 1431 N N . LEU A 1 180 ? -10.866 28.180 -3.760 1.00 78.94 180 LEU A N 1
ATOM 1432 C CA . LEU A 1 180 ? -10.072 27.665 -4.877 1.00 78.94 180 LEU A CA 1
ATOM 1433 C C . LEU A 1 180 ? -8.587 28.010 -4.694 1.00 78.94 180 LEU A C 1
ATOM 1435 O O . LEU A 1 180 ? -7.748 27.114 -4.741 1.00 78.94 180 LEU A O 1
ATOM 1439 N N . PHE A 1 181 ? -8.278 29.274 -4.387 1.00 81.06 181 PHE A N 1
ATOM 1440 C CA . PHE A 1 181 ? -6.921 29.748 -4.110 1.00 81.06 181 PHE A CA 1
ATOM 1441 C C . PHE A 1 181 ? -6.266 28.962 -2.971 1.00 81.06 181 PHE A C 1
ATOM 1443 O O . PHE A 1 181 ? -5.206 28.379 -3.168 1.00 81.06 181 PHE A O 1
ATOM 1450 N N . TRP A 1 182 ? -6.922 28.847 -1.814 1.00 76.94 182 TRP A N 1
ATOM 1451 C CA . TRP A 1 182 ? -6.400 28.082 -0.678 1.00 76.94 182 TRP A CA 1
ATOM 1452 C C . TRP A 1 182 ? -6.268 26.586 -0.976 1.00 76.94 182 TRP A C 1
ATOM 1454 O O . TRP A 1 182 ? -5.377 25.938 -0.437 1.00 76.94 182 TRP A O 1
ATOM 1464 N N . SER A 1 183 ? -7.105 26.028 -1.858 1.00 72.50 183 SER A N 1
ATOM 1465 C CA . SER A 1 183 ? -6.960 24.635 -2.304 1.00 72.50 183 SER A CA 1
ATOM 1466 C C . SER A 1 183 ? -5.746 24.454 -3.226 1.00 72.50 183 SER A C 1
ATOM 1468 O O . SER A 1 183 ? -5.028 23.470 -3.084 1.00 72.50 183 SER A O 1
ATOM 1470 N N . ILE A 1 184 ? -5.466 25.414 -4.117 1.00 72.75 184 ILE A N 1
ATOM 1471 C CA . ILE A 1 184 ? -4.254 25.427 -4.956 1.00 72.75 184 ILE A CA 1
ATOM 1472 C C . ILE A 1 184 ? -3.007 25.620 -4.089 1.00 72.75 184 ILE A C 1
ATOM 1474 O O . ILE A 1 184 ? -2.033 24.886 -4.244 1.00 72.75 184 ILE A O 1
ATOM 1478 N N . VAL A 1 185 ? -3.058 26.555 -3.136 1.00 73.56 185 VAL A N 1
ATOM 1479 C CA . VAL A 1 185 ? -1.993 26.770 -2.151 1.00 73.56 185 VAL A CA 1
ATOM 1480 C C . VAL A 1 185 ? -1.730 25.483 -1.384 1.00 73.56 185 VAL A C 1
ATOM 1482 O O . VAL A 1 185 ? -0.578 25.102 -1.296 1.00 73.56 185 VAL A O 1
ATOM 1485 N N . LEU A 1 186 ? -2.752 24.761 -0.912 1.00 70.25 186 LEU A N 1
ATOM 1486 C CA . LEU A 1 186 ? -2.576 23.481 -0.212 1.00 70.25 186 LEU A CA 1
ATOM 1487 C C . LEU A 1 186 ? -1.875 22.416 -1.062 1.00 70.25 186 LEU A C 1
ATOM 1489 O O . LEU A 1 186 ? -0.991 21.733 -0.556 1.00 70.25 186 LEU A O 1
ATOM 1493 N N . VAL A 1 187 ? -2.224 22.297 -2.346 1.00 69.62 187 VAL A N 1
ATOM 1494 C CA . VAL A 1 187 ? -1.563 21.359 -3.272 1.00 69.62 187 VAL A CA 1
ATOM 1495 C C . VAL A 1 187 ? -0.098 21.747 -3.503 1.00 69.62 187 VAL A C 1
ATOM 1497 O O . VAL A 1 187 ? 0.777 20.884 -3.473 1.00 69.62 187 VAL A O 1
ATOM 1500 N N . LEU A 1 188 ? 0.187 23.041 -3.673 1.00 69.38 188 LEU A N 1
ATOM 1501 C CA . LEU A 1 188 ? 1.549 23.568 -3.824 1.00 69.38 188 LEU A CA 1
ATOM 1502 C C . LEU A 1 188 ? 2.339 23.586 -2.507 1.00 69.38 188 LEU A C 1
ATOM 1504 O O . LEU A 1 188 ? 3.568 23.608 -2.531 1.00 69.38 188 LEU A O 1
ATOM 1508 N N . LEU A 1 189 ? 1.656 23.556 -1.361 1.00 68.94 189 LEU A N 1
ATOM 1509 C CA . LEU A 1 189 ? 2.277 23.548 -0.044 1.00 68.94 189 LEU A CA 1
ATOM 1510 C C . LEU A 1 189 ? 2.883 22.182 0.253 1.00 68.94 189 LEU A C 1
ATOM 1512 O O . LEU A 1 189 ? 3.902 22.149 0.920 1.00 68.94 189 LEU A O 1
ATOM 1516 N N . ILE A 1 190 ? 2.327 21.069 -0.243 1.00 69.94 190 ILE A N 1
ATOM 1517 C CA . ILE A 1 190 ? 2.829 19.704 0.023 1.00 69.94 190 ILE A CA 1
ATOM 1518 C C . ILE A 1 190 ? 4.365 19.592 -0.113 1.00 69.94 190 ILE A C 1
ATOM 1520 O O . ILE A 1 190 ? 4.993 19.163 0.853 1.00 69.94 190 ILE A O 1
ATOM 1524 N N . PRO A 1 191 ? 5.016 20.033 -1.208 1.00 69.62 191 PRO A N 1
ATOM 1525 C CA . PRO A 1 191 ? 6.481 20.005 -1.314 1.00 69.62 191 PRO A CA 1
ATOM 1526 C C . PRO A 1 191 ? 7.215 20.979 -0.371 1.00 69.62 191 PRO A C 1
ATOM 1528 O O . PRO A 1 191 ? 8.379 20.751 -0.051 1.00 69.62 191 PRO A O 1
ATOM 1531 N N . VAL A 1 192 ? 6.557 22.046 0.094 1.00 67.88 192 VAL A N 1
ATOM 1532 C CA . VAL A 1 192 ? 7.119 23.085 0.984 1.00 67.88 192 VAL A CA 1
ATOM 1533 C C . VAL A 1 192 ? 6.862 22.787 2.471 1.00 67.88 192 VAL A C 1
ATOM 1535 O O . VAL A 1 192 ? 7.628 23.210 3.336 1.00 67.88 192 VAL A O 1
ATOM 1538 N N . THR A 1 193 ? 5.832 21.999 2.789 1.00 71.06 193 THR A N 1
ATOM 1539 C CA . THR A 1 193 ? 5.443 21.642 4.160 1.00 71.06 193 THR A CA 1
ATOM 1540 C C . THR A 1 193 ? 6.553 20.998 5.000 1.00 71.06 193 THR A C 1
ATOM 1542 O O . THR A 1 193 ? 6.574 21.285 6.196 1.00 71.06 193 THR A O 1
ATOM 1545 N N . PRO A 1 194 ? 7.519 20.219 4.459 1.00 69.75 194 PRO A N 1
ATOM 1546 C CA . PRO A 1 194 ? 8.613 19.673 5.266 1.00 69.75 194 PRO A CA 1
ATOM 1547 C C . PRO A 1 194 ? 9.526 20.742 5.884 1.00 69.75 194 PRO A C 1
ATOM 1549 O O . PRO A 1 194 ? 10.212 20.459 6.864 1.00 69.75 194 PRO A O 1
ATOM 1552 N N . PHE A 1 195 ? 9.552 21.953 5.317 1.00 70.75 195 PHE A N 1
ATOM 1553 C CA . PHE A 1 195 ? 10.412 23.053 5.762 1.00 70.75 195 PHE A CA 1
ATOM 1554 C C . PHE A 1 195 ? 9.736 23.980 6.781 1.00 70.75 195 PHE A C 1
ATOM 1556 O O . PHE A 1 195 ? 10.399 24.825 7.381 1.00 70.75 195 PHE A O 1
ATOM 1563 N N . LEU A 1 196 ? 8.430 23.822 7.005 1.00 75.88 196 LEU A N 1
ATOM 1564 C CA . LEU A 1 196 ? 7.673 24.616 7.967 1.00 75.88 196 LEU A CA 1
ATOM 1565 C C . LEU A 1 196 ? 7.752 23.984 9.361 1.00 75.88 196 LEU A C 1
ATOM 1567 O O . LEU A 1 196 ? 7.541 22.784 9.544 1.00 75.88 196 LEU A O 1
ATOM 1571 N N . THR A 1 197 ? 8.028 24.811 10.369 1.00 73.19 197 THR A N 1
ATOM 1572 C CA . THR A 1 197 ? 8.210 24.372 11.761 1.00 73.19 197 THR A CA 1
ATOM 1573 C C . THR A 1 197 ? 6.955 23.728 12.345 1.00 73.19 197 THR A C 1
ATOM 1575 O O . THR A 1 197 ? 7.084 22.731 13.057 1.00 73.19 197 THR A O 1
ATOM 1578 N N . SER A 1 198 ? 5.764 24.226 11.991 1.00 72.00 198 SER A N 1
ATOM 1579 C CA . SER A 1 198 ? 4.472 23.684 12.440 1.00 72.00 198 SER A CA 1
ATOM 1580 C C . SER A 1 198 ? 4.273 22.216 12.046 1.00 72.00 198 SER A C 1
ATOM 1582 O O . SER A 1 198 ? 3.778 21.435 12.848 1.00 72.00 198 SER A O 1
ATOM 1584 N N . TYR A 1 199 ? 4.746 21.803 10.863 1.00 75.06 199 TYR A N 1
ATOM 1585 C CA . TYR A 1 199 ? 4.555 20.441 10.337 1.00 75.06 199 TYR A CA 1
ATOM 1586 C C . TYR A 1 199 ? 5.730 19.498 10.622 1.00 75.06 199 TYR A C 1
ATOM 1588 O O . TYR A 1 199 ? 5.731 18.337 10.203 1.00 75.06 199 TYR A O 1
ATOM 1596 N N . ARG A 1 200 ? 6.752 19.957 11.356 1.00 77.44 200 ARG A N 1
ATOM 1597 C CA . ARG A 1 200 ? 7.935 19.139 11.667 1.00 77.44 200 ARG A CA 1
ATOM 1598 C C . ARG A 1 200 ? 7.571 17.884 12.465 1.00 77.44 200 ARG A C 1
ATOM 1600 O O . ARG A 1 200 ? 8.241 16.862 12.322 1.00 77.44 200 ARG A O 1
ATOM 1607 N N . LYS A 1 201 ? 6.515 17.954 13.285 1.00 79.69 201 LYS A N 1
ATOM 1608 C CA . LYS A 1 201 ? 6.012 16.823 14.075 1.00 79.69 201 LYS A CA 1
ATOM 1609 C C . LYS A 1 201 ? 5.382 15.755 13.180 1.00 79.69 201 LYS A C 1
ATOM 1611 O O . LYS A 1 201 ? 5.804 14.603 13.272 1.00 79.69 201 LYS A O 1
ATOM 1616 N N . TYR A 1 202 ? 4.492 16.138 12.263 1.00 81.00 202 TYR A N 1
ATOM 1617 C CA . TYR A 1 202 ? 3.952 15.244 11.236 1.00 81.00 202 TYR A CA 1
ATOM 1618 C C . TYR A 1 202 ? 5.060 14.539 10.436 1.00 81.00 202 TYR A C 1
ATOM 1620 O O . TYR A 1 202 ? 5.115 13.309 10.345 1.00 81.00 202 TYR A O 1
ATOM 1628 N N . TYR A 1 203 ? 6.022 15.311 9.922 1.00 82.25 203 TYR A N 1
ATOM 1629 C CA . TYR A 1 203 ? 7.131 14.779 9.126 1.00 82.25 203 TYR A CA 1
ATOM 1630 C C . TYR A 1 203 ? 8.202 14.044 9.946 1.00 82.25 203 TYR A C 1
ATOM 1632 O O . TYR A 1 203 ? 9.139 13.485 9.370 1.00 82.25 203 TYR A O 1
ATOM 1640 N N . ALA A 1 204 ? 8.095 13.970 11.274 1.00 80.50 204 ALA A N 1
ATOM 1641 C CA . ALA A 1 204 ? 8.982 13.123 12.070 1.00 80.50 204 ALA A CA 1
ATOM 1642 C C . ALA A 1 204 ? 8.743 11.626 11.791 1.00 80.50 204 ALA A C 1
ATOM 1644 O O . ALA A 1 204 ? 9.663 10.818 11.915 1.00 80.50 204 ALA A O 1
ATOM 1645 N N . SER A 1 205 ? 7.530 11.252 11.371 1.00 80.44 205 SER A N 1
ATOM 1646 C CA . SER A 1 205 ? 7.173 9.874 11.029 1.00 80.44 205 SER A CA 1
ATOM 1647 C C . SER A 1 205 ? 7.657 9.494 9.623 1.00 80.44 205 SER A C 1
ATOM 1649 O O . SER A 1 205 ? 7.287 10.125 8.631 1.00 80.44 205 SER A O 1
ATOM 1651 N N . PHE A 1 206 ? 8.461 8.426 9.519 1.00 82.69 206 PHE A N 1
ATOM 1652 C CA . PHE A 1 206 ? 8.859 7.832 8.230 1.00 82.69 206 PHE A CA 1
ATOM 1653 C C . PHE A 1 206 ? 7.639 7.422 7.400 1.00 82.69 206 PHE A C 1
ATOM 1655 O O . PHE A 1 206 ? 7.583 7.650 6.196 1.00 82.69 206 PHE A O 1
ATOM 1662 N N . THR A 1 207 ? 6.640 6.865 8.069 1.00 83.50 207 THR A N 1
ATOM 1663 C CA . THR A 1 207 ? 5.403 6.394 7.466 1.00 83.50 207 THR A CA 1
ATOM 1664 C C . THR A 1 207 ? 4.628 7.524 6.788 1.00 83.50 207 THR A C 1
ATOM 1666 O O . THR A 1 207 ? 4.250 7.387 5.628 1.00 83.50 207 THR A O 1
ATOM 1669 N N . ASN A 1 208 ? 4.482 8.670 7.457 1.00 86.50 208 ASN A N 1
ATOM 1670 C CA . ASN A 1 208 ? 3.752 9.826 6.925 1.00 86.50 208 ASN A CA 1
ATOM 1671 C C . ASN A 1 208 ? 4.487 10.428 5.717 1.00 86.50 208 ASN A C 1
ATOM 1673 O O . ASN A 1 208 ? 3.873 10.748 4.698 1.00 86.50 208 ASN A O 1
ATOM 1677 N N . LYS A 1 209 ? 5.826 10.498 5.783 1.00 87.75 209 LYS A N 1
ATOM 1678 C CA . LYS A 1 209 ? 6.673 10.858 4.633 1.00 87.75 209 LYS A CA 1
ATOM 1679 C C . LYS A 1 209 ? 6.437 9.917 3.454 1.00 87.75 209 LYS A C 1
ATOM 1681 O O . LYS A 1 209 ? 6.207 10.379 2.339 1.00 87.75 209 LYS A O 1
ATOM 1686 N N . LEU A 1 210 ? 6.470 8.607 3.701 1.00 89.50 210 LEU A N 1
ATOM 1687 C CA . LEU A 1 210 ? 6.275 7.592 2.670 1.00 89.50 210 LEU A CA 1
ATOM 1688 C C . LEU A 1 210 ? 4.875 7.686 2.042 1.00 89.50 210 LEU A C 1
ATOM 1690 O O . LEU A 1 210 ? 4.767 7.554 0.826 1.00 89.50 210 LEU A O 1
ATOM 1694 N N . GLN A 1 211 ? 3.824 7.969 2.821 1.00 90.25 211 GLN A N 1
ATOM 1695 C CA . GLN A 1 211 ? 2.452 8.167 2.321 1.00 90.25 211 GLN A CA 1
ATOM 1696 C C . 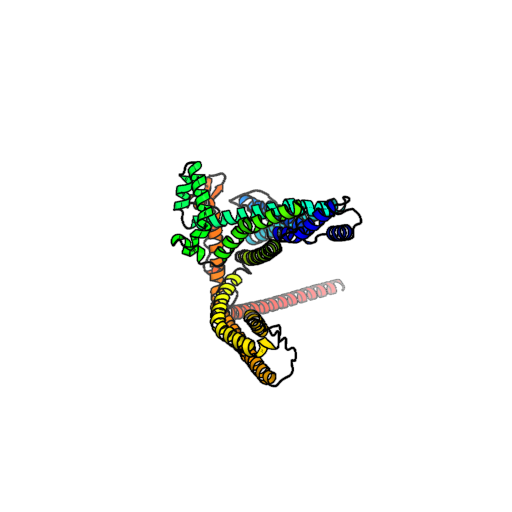GLN A 1 211 ? 2.357 9.355 1.368 1.00 90.25 211 GLN A C 1
ATOM 1698 O O . GLN A 1 211 ? 1.936 9.188 0.221 1.00 90.25 211 GLN A O 1
ATOM 1703 N N . VAL A 1 212 ? 2.807 10.532 1.811 1.00 89.25 212 VAL A N 1
ATOM 1704 C CA . VAL A 1 212 ? 2.766 11.760 1.005 1.00 89.25 212 VAL A CA 1
ATOM 1705 C C . VAL A 1 212 ? 3.572 11.587 -0.282 1.00 89.25 212 VAL A C 1
ATOM 1707 O O . VAL A 1 212 ? 3.067 11.904 -1.359 1.00 89.25 212 VAL A O 1
ATOM 1710 N N . ILE A 1 213 ? 4.782 11.021 -0.199 1.00 90.44 213 ILE A N 1
ATOM 1711 C CA . ILE A 1 213 ? 5.624 10.749 -1.371 1.00 90.44 213 ILE A CA 1
ATOM 1712 C C . ILE A 1 213 ? 4.923 9.773 -2.320 1.00 90.44 213 ILE A C 1
ATOM 1714 O O . ILE A 1 213 ? 4.805 10.059 -3.507 1.00 90.44 213 ILE A O 1
ATOM 1718 N N . THR A 1 214 ? 4.411 8.649 -1.818 1.00 91.81 214 THR A N 1
ATOM 1719 C CA . THR A 1 214 ? 3.805 7.605 -2.659 1.00 91.81 214 THR A CA 1
ATOM 1720 C C . THR A 1 214 ? 2.568 8.116 -3.393 1.00 91.81 214 THR A C 1
ATOM 1722 O O . THR A 1 214 ? 2.470 7.951 -4.608 1.00 91.81 214 THR A O 1
ATOM 1725 N N . TYR A 1 215 ? 1.631 8.767 -2.697 1.00 91.38 215 TYR A N 1
ATOM 1726 C CA . TYR A 1 215 ? 0.408 9.265 -3.333 1.00 91.38 215 TYR A CA 1
ATOM 1727 C C . TYR A 1 215 ? 0.684 10.434 -4.288 1.00 91.38 215 TYR A C 1
ATOM 1729 O O . TYR A 1 215 ? 0.075 10.499 -5.357 1.00 91.38 215 TYR A O 1
ATOM 1737 N N . SER A 1 216 ? 1.653 11.300 -3.965 1.00 88.69 216 SER A N 1
ATOM 1738 C CA . SER A 1 216 ? 2.086 12.378 -4.867 1.00 88.69 216 SER A CA 1
ATOM 1739 C C . SER A 1 216 ? 2.768 11.832 -6.125 1.00 88.69 216 SER A C 1
ATOM 1741 O O . SER A 1 216 ? 2.505 12.318 -7.222 1.00 88.69 216 SER A O 1
ATOM 1743 N N . LEU A 1 217 ? 3.590 10.781 -6.000 1.00 90.81 217 LEU A N 1
ATOM 1744 C CA . LEU A 1 217 ? 4.210 10.106 -7.144 1.00 90.81 217 LEU A CA 1
ATOM 1745 C C . LEU A 1 217 ? 3.171 9.441 -8.057 1.00 90.81 217 LEU A C 1
ATOM 1747 O O . LEU A 1 217 ? 3.315 9.515 -9.276 1.00 90.81 217 LEU A O 1
ATOM 1751 N N . ILE A 1 218 ? 2.123 8.830 -7.486 1.00 91.00 218 ILE A N 1
ATOM 1752 C CA . ILE A 1 218 ? 1.033 8.215 -8.262 1.00 91.00 218 ILE A CA 1
ATOM 1753 C C . ILE A 1 218 ? 0.293 9.267 -9.098 1.00 91.00 218 ILE A C 1
ATOM 1755 O O . ILE A 1 218 ? 0.068 9.038 -10.285 1.00 91.00 218 ILE A O 1
ATOM 1759 N N . LEU A 1 219 ? -0.093 10.396 -8.492 1.00 89.25 219 LEU A N 1
ATOM 1760 C CA . LEU A 1 219 ? -0.900 11.428 -9.159 1.00 89.25 219 LEU A CA 1
ATOM 1761 C C . LEU A 1 219 ? -0.097 12.337 -10.093 1.00 89.25 219 LEU A C 1
ATOM 1763 O O . LEU A 1 219 ? -0.658 12.853 -11.053 1.00 89.25 219 LEU A O 1
ATOM 1767 N N . GLY A 1 220 ? 1.185 12.560 -9.804 1.00 88.00 220 GLY A N 1
ATOM 1768 C CA . GLY A 1 220 ? 2.051 13.423 -10.602 1.00 88.00 220 GLY A CA 1
ATOM 1769 C C . GLY A 1 220 ? 2.819 12.639 -11.669 1.00 88.00 220 GLY A C 1
ATOM 1770 O O . GLY A 1 220 ? 2.278 12.360 -12.740 1.00 88.00 220 GLY A O 1
ATOM 1771 N N . PRO A 1 221 ? 4.091 12.284 -11.408 1.00 89.69 221 PRO A N 1
ATOM 1772 C CA . PRO A 1 221 ? 4.982 11.727 -12.420 1.00 89.69 221 PRO A CA 1
ATOM 1773 C C . PRO A 1 221 ? 4.487 10.401 -12.999 1.00 89.69 221 PRO A C 1
ATOM 1775 O O . PRO A 1 221 ? 4.587 10.204 -14.204 1.00 89.69 221 PRO A O 1
ATOM 1778 N N . PHE A 1 222 ? 3.915 9.500 -12.195 1.00 89.44 222 PHE A N 1
ATOM 1779 C CA . PHE A 1 222 ? 3.465 8.204 -12.706 1.00 89.44 222 PHE A CA 1
ATOM 1780 C C . PHE A 1 222 ? 2.254 8.329 -13.640 1.00 89.44 222 PHE A C 1
ATOM 1782 O O . PHE A 1 222 ? 2.253 7.738 -14.720 1.00 89.44 222 PHE A O 1
ATOM 1789 N N . ALA A 1 223 ? 1.251 9.131 -13.268 1.00 88.44 223 ALA A N 1
ATOM 1790 C CA . ALA A 1 223 ? 0.107 9.417 -14.132 1.00 88.44 223 ALA A CA 1
ATOM 1791 C C . ALA A 1 223 ? 0.534 10.131 -15.427 1.00 88.44 223 ALA A C 1
ATOM 1793 O O . ALA A 1 223 ? 0.093 9.745 -16.508 1.00 88.44 223 ALA A O 1
ATOM 1794 N N . ALA A 1 224 ? 1.441 11.112 -15.341 1.00 89.69 224 ALA A N 1
ATOM 1795 C CA . ALA A 1 224 ? 1.968 11.808 -16.515 1.00 89.69 224 ALA A CA 1
ATOM 1796 C C . ALA A 1 224 ? 2.716 10.859 -17.468 1.00 89.69 224 ALA A C 1
ATOM 1798 O O . ALA A 1 224 ? 2.442 10.851 -18.667 1.00 89.69 224 ALA A O 1
ATOM 1799 N N . LEU A 1 225 ? 3.608 10.010 -16.941 1.00 88.62 225 LEU A N 1
ATOM 1800 C CA . LEU A 1 225 ? 4.339 9.008 -17.728 1.00 88.62 225 LEU A CA 1
ATOM 1801 C C . LEU A 1 225 ? 3.400 8.001 -18.393 1.00 88.62 225 LEU A C 1
ATOM 1803 O O . LEU A 1 225 ? 3.627 7.603 -19.533 1.00 88.62 225 LEU A O 1
ATOM 1807 N N . GLN A 1 226 ? 2.326 7.611 -17.711 1.00 85.31 226 GLN A N 1
ATOM 1808 C CA . GLN A 1 226 ? 1.327 6.718 -18.280 1.00 85.31 226 GLN A CA 1
ATOM 1809 C C . GLN A 1 226 ? 0.574 7.364 -19.449 1.00 85.31 226 GLN A C 1
ATOM 1811 O O . GLN A 1 226 ? 0.412 6.723 -20.484 1.00 85.31 226 GLN A O 1
ATOM 1816 N N . VAL A 1 227 ? 0.125 8.615 -19.304 1.00 86.12 227 VAL A N 1
ATOM 1817 C CA . VAL A 1 227 ? -0.558 9.346 -20.386 1.00 86.12 227 VAL A CA 1
ATOM 1818 C C . VAL A 1 227 ? 0.376 9.535 -21.580 1.00 86.12 227 VAL A C 1
ATOM 1820 O O . VAL A 1 227 ? -0.031 9.278 -22.710 1.00 86.12 227 VAL A O 1
ATOM 1823 N N . LEU A 1 228 ? 1.639 9.900 -21.337 1.00 87.00 228 LEU A N 1
ATOM 1824 C CA . LEU A 1 228 ? 2.657 10.004 -22.386 1.00 87.00 228 LEU A CA 1
ATOM 1825 C C . LEU A 1 228 ? 2.841 8.675 -23.126 1.00 87.00 228 LEU A C 1
ATOM 1827 O O . LEU A 1 228 ? 2.821 8.653 -24.353 1.00 87.00 228 LEU A O 1
ATOM 1831 N N . ARG A 1 229 ? 2.954 7.559 -22.397 1.00 82.88 229 ARG A N 1
ATOM 1832 C CA . ARG A 1 229 ? 3.076 6.214 -22.978 1.00 82.88 229 ARG A CA 1
ATOM 1833 C C . ARG A 1 229 ? 1.878 5.852 -23.859 1.00 82.88 229 ARG A C 1
ATOM 1835 O O . ARG A 1 229 ? 2.065 5.313 -24.945 1.00 82.88 229 ARG A O 1
ATOM 1842 N N . PHE A 1 230 ? 0.661 6.160 -23.408 1.00 79.50 230 PHE A N 1
ATOM 1843 C CA . PHE A 1 230 ? -0.546 5.979 -24.218 1.00 79.50 230 PHE A CA 1
ATOM 1844 C C . PHE A 1 230 ? -0.534 6.842 -25.483 1.00 79.50 230 PHE A C 1
ATOM 1846 O O . PHE A 1 230 ? -0.947 6.363 -26.534 1.00 79.50 230 PHE A O 1
ATOM 1853 N N . GLY A 1 231 ? -0.034 8.078 -25.396 1.00 82.25 231 GLY A N 1
ATOM 1854 C CA . GLY A 1 231 ? 0.121 8.971 -26.545 1.00 82.25 231 GLY A CA 1
ATOM 1855 C C . GLY A 1 231 ? 1.062 8.409 -27.614 1.00 82.25 231 GLY A C 1
ATOM 1856 O O . GLY A 1 231 ? 0.669 8.323 -28.772 1.00 82.25 231 GLY A O 1
ATOM 1857 N N . TYR A 1 232 ? 2.261 7.959 -27.224 1.00 83.25 232 TYR A N 1
ATOM 1858 C CA . TYR A 1 232 ? 3.221 7.344 -28.156 1.00 83.25 232 TYR A CA 1
ATOM 1859 C C . TYR A 1 232 ? 2.663 6.066 -28.792 1.00 83.25 232 TYR A C 1
ATOM 1861 O O . TYR A 1 232 ? 2.652 5.932 -30.013 1.00 83.25 232 TYR A O 1
ATOM 1869 N N . SER A 1 233 ? 2.102 5.169 -27.972 1.00 74.81 233 SER A N 1
ATOM 1870 C CA . SER A 1 233 ? 1.517 3.914 -28.457 1.00 74.81 233 SER A CA 1
ATOM 1871 C C . SER A 1 233 ? 0.347 4.138 -29.425 1.00 74.81 233 SER A C 1
ATOM 1873 O O . SER A 1 233 ? 0.201 3.390 -30.389 1.00 74.81 233 SER A O 1
ATOM 1875 N N . GLY A 1 234 ? -0.468 5.176 -29.201 1.00 72.94 234 GLY A N 1
ATOM 1876 C CA . GLY A 1 234 ? -1.583 5.533 -30.082 1.00 72.94 234 GLY A CA 1
ATOM 1877 C C . GLY A 1 234 ? -1.157 6.122 -31.429 1.00 72.94 234 GLY A C 1
ATOM 1878 O O . GLY A 1 234 ? -1.864 5.936 -32.416 1.00 72.94 234 GLY A O 1
ATOM 1879 N N . ASN A 1 235 ? 0.000 6.786 -31.487 1.00 77.94 235 ASN A N 1
ATOM 1880 C CA . ASN A 1 235 ? 0.550 7.354 -32.721 1.00 77.94 235 ASN A CA 1
ATOM 1881 C C . ASN A 1 235 ? 1.341 6.334 -33.558 1.00 77.94 235 ASN A C 1
ATOM 1883 O O . ASN A 1 235 ? 1.702 6.633 -34.693 1.00 77.94 235 ASN A O 1
ATOM 1887 N N . GLY A 1 236 ? 1.591 5.135 -33.020 1.00 69.75 236 GLY A N 1
ATOM 1888 C CA . GLY A 1 236 ? 2.438 4.125 -33.657 1.00 69.75 236 GLY A CA 1
ATOM 1889 C C . GLY A 1 236 ? 3.938 4.419 -33.549 1.00 69.75 236 GLY A C 1
ATOM 1890 O O . GLY A 1 236 ? 4.724 3.757 -34.221 1.00 69.75 236 GLY A O 1
ATOM 1891 N N . ASP A 1 237 ? 4.324 5.383 -32.710 1.00 77.81 237 ASP A N 1
ATOM 1892 C CA . ASP A 1 237 ? 5.718 5.729 -32.449 1.00 77.81 237 ASP A CA 1
ATOM 1893 C C . ASP A 1 237 ? 6.319 4.793 -31.391 1.00 77.81 237 ASP A C 1
ATOM 1895 O O . ASP A 1 237 ? 5.666 4.440 -30.400 1.00 77.81 237 ASP A O 1
ATOM 1899 N N . ASP A 1 238 ? 7.594 4.443 -31.562 1.00 79.69 238 ASP A N 1
ATOM 1900 C CA . ASP A 1 238 ? 8.342 3.696 -30.553 1.00 79.69 238 ASP A CA 1
ATOM 1901 C C . ASP A 1 238 ? 8.493 4.533 -29.273 1.00 79.69 238 ASP A C 1
ATOM 1903 O O . ASP A 1 238 ? 8.879 5.706 -29.294 1.00 79.69 238 ASP A O 1
ATOM 1907 N N . ILE A 1 239 ? 8.194 3.921 -28.127 1.00 82.19 239 ILE A N 1
ATOM 1908 C CA . ILE A 1 239 ? 8.328 4.576 -26.825 1.00 82.19 239 ILE A CA 1
ATOM 1909 C C . ILE A 1 239 ? 9.826 4.749 -26.528 1.00 82.19 239 ILE A C 1
ATOM 1911 O O . ILE A 1 239 ? 10.557 3.761 -26.535 1.00 82.19 239 ILE A O 1
ATOM 1915 N N . PRO A 1 240 ? 10.306 5.962 -26.198 1.00 88.00 240 PRO A N 1
ATOM 1916 C CA . PRO A 1 240 ? 11.701 6.153 -25.819 1.00 88.00 240 PRO A CA 1
ATOM 1917 C C . PRO A 1 240 ? 12.090 5.297 -24.602 1.00 88.00 240 PRO A C 1
ATOM 1919 O O . PRO A 1 240 ? 11.439 5.390 -23.556 1.00 88.00 240 PRO A O 1
ATOM 1922 N N . ASP A 1 241 ? 13.207 4.564 -24.692 1.00 87.88 241 ASP A N 1
ATOM 1923 C CA . ASP A 1 241 ? 13.725 3.688 -23.623 1.00 87.88 241 ASP A CA 1
ATOM 1924 C C . ASP A 1 241 ? 13.793 4.386 -22.258 1.00 87.88 241 ASP A C 1
ATOM 1926 O O . ASP A 1 241 ? 13.544 3.790 -21.210 1.00 87.88 241 ASP A O 1
ATOM 1930 N N . LEU A 1 242 ? 14.138 5.676 -22.243 1.00 87.88 242 LEU A N 1
ATOM 1931 C CA . LEU A 1 242 ? 14.203 6.466 -21.016 1.00 87.88 242 LEU A CA 1
ATOM 1932 C C . LEU A 1 242 ? 12.836 6.549 -20.316 1.00 87.88 242 LEU A C 1
ATOM 1934 O O . LEU A 1 242 ? 12.760 6.383 -19.099 1.00 87.88 242 LEU A O 1
ATOM 1938 N N . ILE A 1 243 ? 11.760 6.787 -21.071 1.00 87.31 243 ILE A N 1
ATOM 1939 C CA . ILE A 1 243 ? 10.396 6.905 -20.537 1.00 87.31 243 ILE A CA 1
ATOM 1940 C C . ILE A 1 243 ? 9.934 5.552 -20.002 1.00 87.31 243 ILE A C 1
ATOM 1942 O O . ILE A 1 243 ? 9.397 5.489 -18.894 1.00 87.31 243 ILE A O 1
ATOM 1946 N N . GLU A 1 244 ? 10.181 4.473 -20.749 1.00 85.19 244 GLU A N 1
ATOM 1947 C CA . GLU A 1 244 ? 9.820 3.120 -20.326 1.00 85.19 244 GLU A CA 1
ATOM 1948 C C . GLU A 1 244 ? 10.558 2.715 -19.043 1.00 85.19 244 GLU A C 1
ATOM 1950 O O . GLU A 1 244 ? 9.929 2.288 -18.071 1.00 85.19 244 GLU A O 1
ATOM 1955 N N . ASN A 1 245 ? 11.873 2.939 -18.983 1.00 88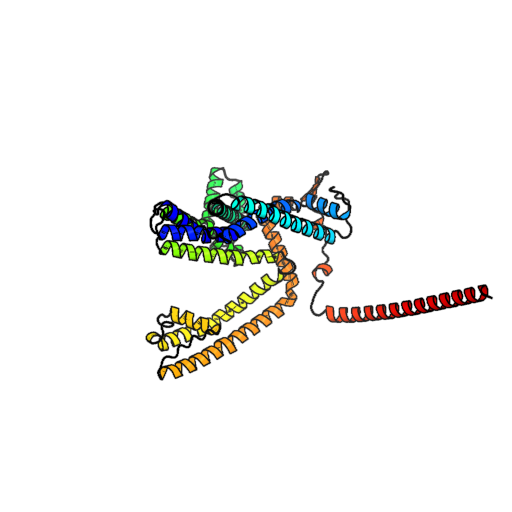.12 245 ASN A N 1
ATOM 1956 C CA . ASN A 1 245 ? 12.674 2.626 -17.802 1.00 88.12 245 ASN A CA 1
ATOM 1957 C C . ASN A 1 245 ? 12.218 3.418 -16.569 1.00 88.12 245 ASN A C 1
ATOM 1959 O O . ASN A 1 245 ? 12.063 2.839 -15.490 1.00 88.12 245 ASN A O 1
ATOM 1963 N N . ILE A 1 246 ? 11.955 4.724 -16.710 1.00 90.19 246 ILE A N 1
ATOM 1964 C CA . ILE A 1 246 ? 11.469 5.549 -15.594 1.00 90.19 246 ILE A CA 1
ATOM 1965 C C . ILE A 1 246 ? 10.076 5.084 -15.153 1.00 90.19 246 ILE A C 1
ATOM 1967 O O . ILE A 1 246 ? 9.828 4.978 -13.949 1.00 90.19 246 ILE A O 1
ATOM 1971 N N . TYR A 1 247 ? 9.180 4.771 -16.094 1.00 87.75 247 TYR A N 1
ATOM 1972 C CA . TYR A 1 247 ? 7.837 4.269 -15.800 1.00 87.75 247 TYR A CA 1
ATOM 1973 C C . TYR A 1 247 ? 7.881 2.961 -15.001 1.00 87.75 247 TYR A C 1
ATOM 1975 O O . TYR A 1 247 ? 7.230 2.856 -13.957 1.00 87.75 247 TYR A O 1
ATOM 1983 N N . LEU A 1 248 ? 8.695 1.994 -15.434 1.00 86.94 248 LEU A N 1
ATOM 1984 C CA . LEU A 1 248 ? 8.853 0.706 -14.757 1.00 86.94 248 LEU A CA 1
ATOM 1985 C C . LEU A 1 248 ? 9.486 0.862 -13.368 1.00 86.94 248 LEU A C 1
ATOM 1987 O O . LEU A 1 248 ? 8.963 0.314 -12.396 1.00 86.94 248 LEU A O 1
ATOM 1991 N N . CYS A 1 249 ? 10.559 1.652 -13.241 1.00 89.19 249 CYS A N 1
ATOM 1992 C CA . CYS A 1 249 ? 11.209 1.906 -11.951 1.00 89.19 249 CYS A CA 1
ATOM 1993 C C . CYS A 1 249 ? 10.260 2.595 -10.962 1.00 89.19 249 CYS A C 1
ATOM 1995 O O . CYS A 1 249 ? 10.146 2.185 -9.805 1.00 89.19 249 CYS A O 1
ATOM 1997 N N . THR A 1 250 ? 9.535 3.614 -11.428 1.00 89.19 250 THR A N 1
ATOM 1998 C CA . THR A 1 250 ? 8.570 4.358 -10.609 1.00 89.19 250 THR A CA 1
ATOM 1999 C C . THR A 1 250 ? 7.397 3.466 -10.204 1.00 89.19 250 THR A C 1
ATOM 2001 O O . THR A 1 250 ? 7.006 3.458 -9.038 1.00 89.19 250 THR A O 1
ATOM 2004 N N . GLY A 1 251 ? 6.872 2.652 -11.127 1.00 87.62 251 GLY A N 1
ATOM 2005 C CA . GLY A 1 251 ? 5.812 1.684 -10.844 1.00 87.62 251 GLY A CA 1
ATOM 2006 C C . GLY A 1 251 ? 6.232 0.619 -9.824 1.00 87.62 251 GLY A C 1
ATOM 2007 O O . GLY A 1 251 ? 5.461 0.298 -8.913 1.00 87.62 251 GLY A O 1
ATOM 2008 N N . ALA A 1 252 ? 7.467 0.116 -9.916 1.00 88.19 252 ALA A N 1
ATOM 2009 C CA . ALA A 1 252 ? 8.032 -0.816 -8.942 1.00 88.19 252 ALA A CA 1
ATOM 2010 C C . ALA A 1 252 ? 8.171 -0.172 -7.552 1.00 88.19 252 ALA A C 1
ATOM 2012 O O . ALA A 1 252 ? 7.714 -0.744 -6.560 1.00 88.19 252 ALA A O 1
ATOM 2013 N N . PHE A 1 253 ? 8.720 1.046 -7.480 1.00 90.38 253 PHE A N 1
ATOM 2014 C CA . PHE A 1 253 ? 8.848 1.799 -6.231 1.00 90.38 253 PHE A CA 1
ATOM 2015 C C . PHE A 1 253 ? 7.491 2.057 -5.567 1.00 90.38 253 PHE A C 1
ATOM 2017 O O . PHE A 1 253 ? 7.330 1.804 -4.372 1.00 90.38 253 PHE A O 1
ATOM 2024 N N . ILE A 1 254 ? 6.498 2.516 -6.335 1.00 90.81 254 ILE A N 1
ATOM 2025 C CA . ILE A 1 254 ? 5.133 2.736 -5.843 1.00 90.81 254 ILE A CA 1
ATOM 2026 C C . ILE A 1 254 ? 4.550 1.426 -5.310 1.00 90.81 254 ILE A C 1
ATOM 2028 O O . ILE A 1 254 ? 3.994 1.404 -4.215 1.00 90.81 254 ILE A O 1
ATOM 2032 N N . THR A 1 255 ? 4.694 0.325 -6.049 1.00 88.69 255 THR A N 1
ATOM 2033 C CA . THR A 1 255 ? 4.152 -0.977 -5.635 1.00 88.69 255 THR A CA 1
ATOM 2034 C C . THR A 1 255 ? 4.754 -1.430 -4.305 1.00 88.69 255 THR A C 1
ATOM 2036 O O . THR A 1 255 ? 4.009 -1.785 -3.392 1.00 88.69 255 THR A O 1
ATOM 2039 N N . LEU A 1 256 ? 6.081 -1.357 -4.158 1.00 89.62 256 LEU A N 1
ATOM 2040 C CA . LEU A 1 256 ? 6.765 -1.692 -2.906 1.00 89.62 256 LEU A CA 1
ATOM 2041 C C . LEU A 1 256 ? 6.342 -0.769 -1.761 1.00 89.62 256 LEU A C 1
ATOM 2043 O O . LEU A 1 256 ? 6.030 -1.240 -0.669 1.00 89.62 256 LEU A O 1
ATOM 2047 N N . SER A 1 257 ? 6.266 0.535 -2.023 1.00 90.75 257 SER A N 1
ATOM 2048 C CA . SER A 1 257 ? 5.863 1.524 -1.025 1.00 90.75 257 SER A CA 1
ATOM 2049 C C . SER A 1 257 ? 4.448 1.259 -0.525 1.00 90.75 257 SER A C 1
ATOM 2051 O O . SER A 1 257 ? 4.209 1.271 0.674 1.00 90.75 257 SER A O 1
ATOM 2053 N N . LEU A 1 258 ? 3.508 0.919 -1.406 1.00 90.38 258 LEU A N 1
ATOM 2054 C CA . LEU A 1 258 ? 2.138 0.585 -1.014 1.00 90.38 258 LEU A CA 1
ATOM 2055 C C . LEU A 1 258 ? 2.034 -0.697 -0.185 1.00 90.38 258 LEU A C 1
ATOM 2057 O O . LEU A 1 258 ? 1.232 -0.749 0.748 1.00 90.38 258 LEU A O 1
ATOM 2061 N N . TRP A 1 259 ? 2.846 -1.712 -0.484 1.00 89.25 259 TRP A N 1
ATOM 2062 C CA . TRP A 1 259 ? 2.946 -2.898 0.368 1.00 89.25 259 TRP A CA 1
ATOM 2063 C C . TRP A 1 259 ? 3.505 -2.550 1.745 1.00 89.25 259 TRP A C 1
ATOM 2065 O O . TRP A 1 259 ? 2.934 -2.963 2.753 1.00 89.25 259 TRP A O 1
ATOM 2075 N N . MET A 1 260 ? 4.545 -1.720 1.811 1.00 86.81 260 MET A N 1
ATOM 2076 C CA . MET A 1 260 ? 5.080 -1.230 3.083 1.00 86.81 260 MET A CA 1
ATOM 2077 C C . MET A 1 260 ? 4.036 -0.427 3.869 1.00 86.81 260 MET A C 1
ATOM 2079 O O . MET A 1 260 ? 3.868 -0.638 5.066 1.00 86.81 260 MET A O 1
ATOM 2083 N N . LEU A 1 261 ? 3.273 0.443 3.202 1.00 87.44 261 LEU A N 1
ATOM 2084 C CA . LEU A 1 261 ? 2.198 1.215 3.826 1.00 87.44 261 LEU A CA 1
ATOM 2085 C C . LEU A 1 261 ? 1.065 0.326 4.351 1.00 87.44 261 LEU A C 1
ATOM 2087 O O . LEU A 1 261 ? 0.458 0.664 5.365 1.00 87.44 261 LEU A O 1
ATOM 2091 N N . SER A 1 262 ? 0.822 -0.834 3.733 1.00 85.62 262 SER A N 1
ATOM 2092 C CA . SER A 1 262 ? -0.185 -1.785 4.214 1.00 85.62 262 SER A CA 1
ATOM 2093 C C . SER A 1 262 ? 0.128 -2.362 5.601 1.00 85.62 262 SER A C 1
ATOM 2095 O O . SER A 1 262 ? -0.801 -2.738 6.316 1.00 85.62 262 SER A O 1
ATOM 2097 N N . LEU A 1 263 ? 1.400 -2.352 6.033 1.00 83.50 263 LEU A N 1
ATOM 2098 C CA . LEU A 1 263 ? 1.794 -2.779 7.381 1.00 83.50 263 LEU A CA 1
ATOM 2099 C C . LEU A 1 263 ? 1.160 -1.914 8.478 1.00 83.50 263 LEU A C 1
ATOM 2101 O O . LEU A 1 263 ? 0.944 -2.405 9.582 1.00 83.50 263 LEU A O 1
ATOM 2105 N N . GLN A 1 264 ? 0.789 -0.664 8.182 1.00 82.94 264 GLN A N 1
ATOM 2106 C CA . GLN A 1 264 ? 0.056 0.182 9.131 1.00 82.94 264 GLN A CA 1
ATOM 2107 C C . GLN A 1 264 ? -1.314 -0.390 9.483 1.00 82.94 264 GLN A C 1
ATOM 2109 O O . GLN A 1 264 ? -1.782 -0.225 10.602 1.00 82.94 264 GLN A O 1
ATOM 2114 N N . TYR A 1 265 ? -1.965 -1.111 8.568 1.00 81.31 265 TYR A N 1
ATOM 2115 C CA . TYR A 1 265 ? -3.256 -1.724 8.878 1.00 81.31 265 TYR A CA 1
ATOM 2116 C C . TYR A 1 265 ? -3.133 -2.844 9.920 1.00 81.31 265 TYR A C 1
ATOM 2118 O O . TYR A 1 265 ? -4.118 -3.164 10.586 1.00 81.31 265 TYR A O 1
ATOM 2126 N N . LEU A 1 266 ? -1.931 -3.401 10.119 1.00 80.38 266 LEU A N 1
ATOM 2127 C CA . LEU A 1 266 ? -1.668 -4.349 11.203 1.00 80.38 266 LEU A CA 1
ATOM 2128 C C . LEU A 1 266 ? -1.641 -3.674 12.580 1.00 80.38 266 LEU A C 1
ATOM 2130 O O . LEU A 1 266 ? -1.859 -4.367 13.569 1.00 80.38 266 LEU A O 1
ATOM 2134 N N . GLU A 1 267 ? -1.456 -2.350 12.659 1.00 79.38 267 GLU A N 1
ATOM 2135 C CA . GLU A 1 267 ? -1.494 -1.579 13.914 1.00 79.38 267 GLU A CA 1
ATOM 2136 C C . GLU A 1 267 ? -2.849 -1.703 14.628 1.00 79.38 267 GLU A C 1
ATOM 2138 O O . GLU A 1 267 ? -2.919 -1.720 15.854 1.00 79.38 267 GLU A O 1
ATOM 2143 N N . VAL A 1 268 ? -3.929 -1.858 13.858 1.00 75.94 268 VAL A N 1
ATOM 2144 C CA . VAL A 1 268 ? -5.293 -2.030 14.380 1.00 75.94 268 VAL A CA 1
ATOM 2145 C C . VAL A 1 268 ? -5.519 -3.448 14.922 1.00 75.94 268 VAL A C 1
ATOM 2147 O O . VAL A 1 268 ? -6.432 -3.684 15.716 1.00 75.94 268 VAL A O 1
ATOM 2150 N N . ASN A 1 269 ? -4.696 -4.417 14.513 1.00 76.94 269 ASN A N 1
ATOM 2151 C CA . ASN A 1 269 ? -4.853 -5.798 14.938 1.00 76.94 269 ASN A CA 1
ATOM 2152 C C . ASN A 1 269 ? -4.244 -6.015 16.331 1.00 76.94 269 ASN A C 1
ATOM 2154 O O . ASN A 1 269 ? -3.059 -5.779 16.550 1.00 76.94 269 ASN A O 1
ATOM 2158 N N . LYS A 1 270 ? -5.035 -6.568 17.256 1.00 69.06 270 LYS A N 1
ATOM 2159 C CA . LYS A 1 270 ? -4.595 -6.903 18.618 1.00 69.06 270 LYS A CA 1
ATOM 2160 C C . LYS A 1 270 ? -3.398 -7.860 18.652 1.00 69.06 270 LYS A C 1
ATOM 2162 O O . LYS A 1 270 ? -2.600 -7.776 19.577 1.00 69.06 270 LYS A O 1
ATOM 2167 N N . THR A 1 271 ? -3.265 -8.753 17.667 1.00 70.12 271 THR A N 1
ATOM 2168 C CA . THR A 1 271 ? -2.191 -9.761 17.633 1.00 70.12 271 THR A CA 1
ATOM 2169 C C . THR A 1 271 ? -0.955 -9.335 16.850 1.00 70.12 271 THR A C 1
ATOM 2171 O O . THR A 1 271 ? 0.100 -9.907 17.064 1.00 70.12 271 THR A O 1
ATOM 2174 N N . ALA A 1 272 ? -1.055 -8.367 15.937 1.00 74.94 272 ALA A N 1
ATOM 2175 C CA . ALA A 1 272 ? 0.071 -7.951 15.092 1.00 74.94 272 ALA A CA 1
ATOM 2176 C C . ALA A 1 272 ? 0.519 -6.506 15.359 1.00 74.94 272 ALA A C 1
ATOM 2178 O O . ALA A 1 272 ? 1.634 -6.134 15.001 1.00 74.94 272 ALA A O 1
ATOM 2179 N N . GLY A 1 273 ? -0.305 -5.698 16.033 1.00 74.75 273 GLY A N 1
ATOM 2180 C CA . GLY A 1 273 ? -0.039 -4.280 16.260 1.00 74.75 273 GLY A CA 1
ATOM 2181 C C . GLY A 1 273 ? 1.183 -4.007 17.135 1.00 74.75 273 GLY A C 1
ATOM 2182 O O . GLY A 1 273 ? 1.804 -2.959 16.992 1.00 74.75 273 GLY A O 1
ATOM 2183 N N . TYR A 1 274 ? 1.596 -4.957 17.983 1.00 76.25 274 TYR A N 1
ATOM 2184 C CA . TYR A 1 274 ? 2.826 -4.828 18.772 1.00 76.25 274 TYR A CA 1
ATOM 2185 C C . TYR A 1 274 ? 4.105 -5.018 17.941 1.00 76.25 274 TYR A C 1
ATOM 2187 O O . TYR A 1 274 ? 5.162 -4.538 18.347 1.00 76.25 274 TYR A O 1
ATOM 2195 N N . LEU A 1 275 ? 4.030 -5.681 16.779 1.00 76.06 275 LEU A N 1
ATOM 2196 C CA . LEU A 1 275 ? 5.194 -5.926 15.921 1.00 76.06 275 LEU A CA 1
ATOM 2197 C C . LEU A 1 275 ? 5.697 -4.631 15.277 1.00 76.06 275 LEU A C 1
ATOM 2199 O O . LEU A 1 275 ? 6.898 -4.469 15.088 1.00 76.06 275 LEU A O 1
ATOM 2203 N N . LEU A 1 276 ? 4.804 -3.683 14.975 1.00 78.50 276 LEU A N 1
ATOM 2204 C CA . LEU A 1 276 ? 5.171 -2.453 14.272 1.00 78.50 276 LEU A CA 1
ATOM 2205 C C . LEU A 1 276 ? 6.082 -1.535 15.122 1.00 78.50 276 LEU A C 1
ATOM 2207 O O . LEU A 1 276 ? 7.128 -1.119 14.616 1.00 78.50 276 LEU A O 1
ATOM 2211 N N . PRO A 1 277 ? 5.786 -1.272 16.415 1.00 77.12 277 PRO A N 1
ATOM 2212 C CA . PRO A 1 277 ? 6.728 -0.596 17.306 1.00 77.12 277 PRO A CA 1
ATOM 2213 C C . PRO A 1 277 ? 8.065 -1.330 17.476 1.00 77.12 277 PRO A C 1
ATOM 2215 O O . PRO A 1 277 ? 9.092 -0.666 17.572 1.00 77.12 277 PRO A O 1
ATOM 2218 N N . ILE A 1 278 ? 8.077 -2.670 17.489 1.00 81.19 278 ILE A N 1
ATOM 2219 C CA . ILE A 1 278 ? 9.325 -3.453 17.588 1.00 81.19 278 ILE A CA 1
ATOM 2220 C C . ILE A 1 278 ? 10.185 -3.239 16.352 1.00 81.19 278 ILE A C 1
ATOM 2222 O O . ILE A 1 278 ? 11.360 -2.913 16.475 1.00 81.19 278 ILE A O 1
ATOM 2226 N N . VAL A 1 279 ? 9.598 -3.393 15.162 1.00 82.44 279 VAL A N 1
ATOM 2227 C CA . VAL A 1 279 ? 10.315 -3.208 13.897 1.00 82.44 279 VAL A CA 1
ATOM 2228 C C . VAL A 1 279 ? 10.894 -1.799 13.823 1.00 82.44 279 VAL A C 1
ATOM 2230 O O . VAL A 1 279 ? 12.034 -1.640 13.406 1.00 82.44 279 VAL A O 1
ATOM 2233 N N . LYS A 1 280 ? 10.156 -0.780 14.282 1.00 82.38 280 LYS A N 1
ATOM 2234 C CA . LYS A 1 280 ? 10.661 0.597 14.337 1.00 82.38 280 LYS A CA 1
ATOM 2235 C C . LYS A 1 280 ? 11.913 0.728 15.208 1.00 82.38 280 LYS A C 1
ATOM 2237 O O . LYS A 1 280 ? 12.855 1.392 14.789 1.00 82.38 280 LYS A O 1
ATOM 2242 N N . ASP A 1 281 ? 11.920 0.122 16.388 1.00 83.06 281 ASP A N 1
ATOM 2243 C CA . ASP A 1 281 ? 13.073 0.184 17.290 1.00 83.06 281 ASP A CA 1
ATOM 2244 C C . ASP A 1 281 ? 14.263 -0.603 16.729 1.00 83.06 281 ASP A C 1
ATOM 2246 O O . ASP A 1 281 ? 15.384 -0.107 16.726 1.00 83.06 281 ASP A O 1
ATOM 2250 N N . VAL A 1 282 ? 14.005 -1.774 16.146 1.00 87.06 282 VAL A N 1
ATOM 2251 C CA . VAL A 1 282 ? 15.015 -2.578 15.445 1.00 87.06 282 VAL A CA 1
ATOM 2252 C C . VAL A 1 282 ? 15.616 -1.825 14.252 1.00 87.06 282 VAL A C 1
ATOM 2254 O O . VAL A 1 282 ? 16.811 -1.937 14.000 1.00 87.06 282 VAL A O 1
ATOM 2257 N N . MET A 1 283 ? 14.835 -1.020 13.522 1.00 85.25 283 MET A N 1
ATOM 2258 C CA . MET A 1 283 ? 15.371 -0.195 12.429 1.00 85.25 283 MET A CA 1
ATOM 2259 C C . MET A 1 283 ? 16.400 0.834 12.916 1.00 85.25 283 MET A C 1
ATOM 2261 O O . MET A 1 283 ? 17.300 1.176 12.151 1.00 85.25 283 MET A O 1
ATOM 2265 N N . VAL A 1 284 ? 16.287 1.322 14.157 1.00 87.00 284 VAL A N 1
ATOM 2266 C CA . VAL A 1 284 ? 17.293 2.225 14.741 1.00 87.00 284 VAL A CA 1
ATOM 2267 C C . VAL A 1 284 ? 18.602 1.472 14.957 1.00 87.00 284 VAL A C 1
ATOM 2269 O O . VAL A 1 284 ? 19.641 1.944 14.508 1.00 87.00 284 VAL A O 1
ATOM 2272 N N . ASP A 1 285 ? 18.542 0.262 15.517 1.00 89.88 285 ASP A N 1
ATOM 2273 C CA . ASP A 1 285 ? 19.731 -0.581 15.692 1.00 89.88 285 ASP A CA 1
ATOM 2274 C C . ASP A 1 285 ? 20.386 -0.931 14.346 1.00 89.88 285 ASP A C 1
ATOM 2276 O O . ASP A 1 285 ? 21.611 -0.935 14.225 1.00 89.88 285 ASP A O 1
ATOM 2280 N N . ILE A 1 286 ? 19.582 -1.189 13.305 1.00 90.19 286 ILE A N 1
ATOM 2281 C CA . ILE A 1 286 ? 20.089 -1.418 11.943 1.00 90.19 286 ILE A CA 1
ATOM 2282 C C . ILE A 1 286 ? 20.761 -0.164 11.389 1.00 90.19 286 ILE A C 1
ATOM 2284 O O . ILE A 1 286 ? 21.769 -0.286 10.700 1.00 90.19 286 ILE A O 1
ATOM 2288 N N . TRP A 1 287 ? 20.232 1.031 11.658 1.00 89.50 287 TRP A N 1
ATOM 2289 C CA . TRP A 1 287 ? 20.848 2.277 11.203 1.00 89.50 287 TRP A CA 1
ATOM 2290 C C . TRP A 1 287 ? 22.199 2.522 11.880 1.00 89.50 287 TRP A C 1
ATOM 2292 O O . TRP A 1 287 ? 23.183 2.813 11.199 1.00 89.50 287 TRP A O 1
ATOM 2302 N N . ASP A 1 288 ? 22.266 2.321 13.195 1.00 89.44 288 ASP A N 1
ATOM 2303 C CA . ASP A 1 288 ? 23.508 2.424 13.963 1.00 89.44 288 ASP A CA 1
ATOM 2304 C C . ASP A 1 288 ? 24.540 1.390 13.480 1.00 89.44 288 ASP A C 1
ATOM 2306 O O . ASP A 1 288 ? 25.716 1.708 13.274 1.00 89.44 288 ASP A O 1
ATOM 2310 N N . PHE A 1 289 ? 24.087 0.168 13.187 1.00 90.19 289 PHE A N 1
ATOM 2311 C CA . PHE A 1 289 ? 24.905 -0.860 12.550 1.00 90.19 289 PHE A CA 1
ATOM 2312 C C . PHE A 1 289 ? 25.369 -0.460 11.146 1.00 90.19 289 PHE A C 1
ATOM 2314 O O . PHE A 1 289 ? 26.537 -0.659 10.819 1.00 90.19 289 PHE A O 1
ATOM 2321 N N . LEU A 1 290 ? 24.494 0.116 10.316 1.00 88.31 290 LEU A N 1
ATOM 2322 C CA . LEU A 1 290 ? 24.804 0.518 8.943 1.00 88.31 290 LEU A CA 1
ATOM 2323 C C . LEU A 1 290 ? 25.919 1.570 8.908 1.00 88.31 290 LEU A C 1
ATOM 2325 O O . LEU A 1 290 ? 26.741 1.545 7.996 1.00 88.31 290 LEU A O 1
ATOM 2329 N N . ILE A 1 291 ? 25.983 2.465 9.901 1.00 89.81 291 ILE A N 1
ATOM 2330 C CA . ILE A 1 291 ? 27.068 3.448 10.032 1.00 89.81 291 ILE A CA 1
ATOM 2331 C C . ILE A 1 291 ? 28.409 2.735 10.234 1.00 89.81 291 ILE A C 1
ATOM 2333 O O . ILE A 1 291 ? 29.378 3.029 9.533 1.00 89.81 291 ILE A O 1
ATOM 2337 N N . PHE A 1 292 ? 28.462 1.769 11.153 1.00 88.31 292 PHE A N 1
ATOM 2338 C CA . PHE A 1 292 ? 29.675 0.994 11.413 1.00 88.31 292 PHE A CA 1
ATOM 2339 C C . PHE A 1 292 ? 30.050 0.109 10.215 1.00 88.31 292 PHE A C 1
ATOM 2341 O O . PHE A 1 292 ? 31.184 0.139 9.735 1.00 88.31 292 PHE A O 1
ATOM 2348 N N . TYR A 1 293 ? 29.078 -0.634 9.685 1.00 90.00 293 TYR A N 1
ATOM 2349 C CA . TYR A 1 293 ? 29.216 -1.480 8.503 1.00 90.00 293 TYR A CA 1
ATOM 2350 C C . TYR A 1 293 ? 29.672 -0.683 7.277 1.00 90.00 293 TYR A C 1
ATOM 2352 O O . TYR A 1 293 ? 30.544 -1.137 6.538 1.00 90.00 293 TYR A O 1
ATOM 2360 N N . GLY A 1 294 ? 29.145 0.527 7.084 1.00 90.62 294 GLY A N 1
ATOM 2361 C CA . GLY A 1 294 ? 29.449 1.395 5.950 1.00 90.62 294 GLY A CA 1
ATOM 2362 C C . GLY A 1 294 ? 30.939 1.710 5.817 1.00 90.62 294 GLY A C 1
ATOM 2363 O O . GLY A 1 294 ? 31.463 1.713 4.704 1.00 90.62 294 GLY A O 1
ATOM 2364 N N . VAL A 1 295 ? 31.649 1.891 6.935 1.00 92.19 295 VAL A N 1
ATOM 2365 C CA . VAL A 1 295 ? 33.103 2.134 6.930 1.00 92.19 295 VAL A CA 1
ATOM 2366 C C . VAL A 1 295 ? 33.854 0.937 6.345 1.00 92.19 295 VAL A C 1
ATOM 2368 O O . VAL A 1 295 ? 34.682 1.102 5.445 1.00 92.19 295 VAL A O 1
ATOM 2371 N N . PHE A 1 296 ? 33.533 -0.277 6.798 1.00 90.50 296 PHE A N 1
ATOM 2372 C CA . PHE A 1 296 ? 34.148 -1.493 6.267 1.00 90.50 296 PHE A CA 1
ATOM 2373 C C . PHE A 1 296 ? 33.737 -1.754 4.822 1.00 90.50 296 PHE A C 1
ATOM 2375 O O . PHE A 1 296 ? 34.588 -2.067 3.994 1.00 90.50 296 PHE A O 1
ATOM 2382 N N . GLN A 1 297 ? 32.456 -1.580 4.504 1.00 92.25 297 GLN A N 1
ATOM 2383 C CA . GLN A 1 297 ? 31.914 -1.766 3.165 1.00 92.25 297 GLN A CA 1
ATOM 2384 C C . GLN A 1 297 ? 32.633 -0.872 2.147 1.00 92.25 297 GLN A C 1
ATOM 2386 O O . GLN A 1 297 ? 33.053 -1.352 1.092 1.00 92.25 297 GLN A O 1
ATOM 2391 N N . CYS A 1 298 ? 32.843 0.406 2.468 1.00 92.38 298 CYS A N 1
ATOM 2392 C CA . CYS A 1 298 ? 33.617 1.325 1.635 1.00 92.38 298 CYS A CA 1
ATOM 2393 C C . CYS A 1 298 ? 35.095 0.909 1.541 1.00 92.38 298 CYS A C 1
ATOM 2395 O O . CYS A 1 298 ? 35.645 0.873 0.440 1.00 92.38 298 CYS A O 1
ATOM 2397 N N . GLY A 1 299 ? 35.724 0.532 2.660 1.00 92.38 299 GLY A N 1
ATOM 2398 C CA . GLY A 1 299 ? 37.120 0.080 2.686 1.00 92.38 299 GLY A CA 1
ATOM 2399 C C . GLY A 1 299 ? 37.373 -1.152 1.810 1.00 92.38 299 GLY A C 1
ATOM 2400 O O . GLY A 1 299 ? 38.266 -1.144 0.959 1.00 92.38 299 GLY A O 1
ATOM 2401 N N . PHE A 1 300 ? 36.541 -2.188 1.949 1.00 90.19 300 PHE A N 1
ATOM 2402 C CA . PHE A 1 300 ? 36.614 -3.395 1.125 1.00 90.19 300 PHE A CA 1
ATOM 2403 C C . PHE A 1 300 ? 36.260 -3.119 -0.336 1.00 90.19 300 PHE A C 1
ATOM 2405 O O . PHE A 1 300 ? 36.926 -3.647 -1.222 1.00 90.19 300 PHE A O 1
ATOM 2412 N N . THR A 1 301 ? 35.281 -2.251 -0.609 1.00 91.12 301 THR A N 1
ATOM 2413 C CA . THR A 1 301 ? 34.936 -1.844 -1.981 1.00 91.12 301 THR A CA 1
ATOM 2414 C C . THR A 1 301 ? 36.138 -1.237 -2.702 1.00 91.12 301 THR A C 1
ATOM 2416 O O . THR A 1 301 ? 36.430 -1.625 -3.835 1.00 91.12 301 THR A O 1
ATOM 2419 N N . CYS A 1 302 ? 36.861 -0.324 -2.048 1.00 91.12 302 CYS A N 1
ATOM 2420 C CA . CYS A 1 302 ? 38.068 0.284 -2.604 1.00 91.12 302 CYS A CA 1
ATOM 2421 C C . CYS A 1 302 ? 39.178 -0.755 -2.814 1.00 91.12 302 CYS A C 1
ATOM 2423 O O . CYS A 1 302 ? 39.778 -0.801 -3.887 1.00 91.12 302 CYS A O 1
ATOM 2425 N N . ALA A 1 303 ? 39.413 -1.630 -1.830 1.00 89.00 303 ALA A N 1
ATOM 2426 C CA . ALA A 1 303 ? 40.419 -2.686 -1.935 1.00 89.00 303 ALA A CA 1
ATOM 2427 C C . ALA A 1 303 ? 40.117 -3.659 -3.090 1.00 89.00 303 ALA A C 1
ATOM 2429 O O . ALA A 1 303 ? 40.994 -3.957 -3.900 1.00 89.00 303 ALA A O 1
ATOM 2430 N N . TYR A 1 304 ? 38.867 -4.109 -3.227 1.00 87.06 304 TYR A N 1
ATOM 2431 C CA . TYR A 1 304 ? 38.463 -4.996 -4.316 1.00 87.06 304 TYR A CA 1
ATOM 2432 C C . TYR A 1 304 ? 38.469 -4.317 -5.677 1.00 87.06 304 TYR A C 1
ATOM 2434 O O . TYR A 1 304 ? 38.831 -4.960 -6.660 1.00 87.06 304 TYR A O 1
ATOM 2442 N N . TYR A 1 305 ? 38.115 -3.034 -5.748 1.00 87.44 305 TYR A N 1
ATOM 2443 C CA . TYR A 1 305 ? 38.263 -2.265 -6.975 1.00 87.44 305 TYR A CA 1
ATOM 2444 C C . TYR A 1 305 ? 39.731 -2.252 -7.418 1.00 87.44 305 TYR A C 1
ATOM 2446 O O . TYR A 1 305 ? 40.026 -2.709 -8.516 1.00 87.44 305 TYR A O 1
ATOM 2454 N N . PHE A 1 306 ? 40.676 -1.883 -6.548 1.00 86.12 306 PHE A N 1
ATOM 2455 C CA . PHE A 1 306 ? 42.097 -1.872 -6.920 1.00 86.12 306 PHE A CA 1
ATOM 2456 C C . PHE A 1 306 ? 42.645 -3.245 -7.335 1.00 86.12 306 PHE A C 1
ATOM 2458 O O . PHE A 1 306 ? 43.435 -3.333 -8.273 1.00 86.12 306 PHE A O 1
ATOM 2465 N N . ILE A 1 307 ? 42.225 -4.322 -6.666 1.00 81.56 307 ILE A N 1
ATOM 2466 C CA . ILE A 1 307 ? 42.749 -5.675 -6.919 1.00 81.56 307 ILE A CA 1
ATOM 2467 C C . ILE A 1 307 ? 42.123 -6.313 -8.171 1.00 81.56 307 ILE A C 1
ATOM 2469 O O . ILE A 1 307 ? 42.810 -7.016 -8.917 1.00 81.56 307 ILE A O 1
ATOM 2473 N N . PHE A 1 308 ? 40.823 -6.100 -8.405 1.00 79.31 308 PHE A N 1
ATOM 2474 C CA . PHE A 1 308 ? 40.044 -6.862 -9.388 1.00 79.31 308 PHE A CA 1
ATOM 2475 C C . PHE A 1 308 ? 39.519 -6.054 -10.579 1.00 79.31 308 PHE A C 1
ATOM 2477 O O . PHE A 1 308 ? 38.975 -6.671 -11.499 1.00 79.31 308 PHE A O 1
ATOM 2484 N N . GLN A 1 309 ? 39.721 -4.730 -10.632 1.00 80.56 309 GLN A N 1
ATOM 2485 C CA . GLN A 1 309 ? 39.218 -3.869 -11.716 1.00 80.56 309 GLN A CA 1
ATOM 2486 C C . GLN A 1 309 ? 39.590 -4.372 -13.116 1.00 80.56 309 GLN A C 1
ATOM 2488 O O . GLN A 1 309 ? 38.759 -4.347 -14.023 1.00 80.56 309 GLN A O 1
ATOM 2493 N N . GLN A 1 310 ? 40.821 -4.854 -13.302 1.00 74.88 310 GLN A N 1
ATOM 2494 C CA . GLN A 1 310 ? 41.302 -5.320 -14.608 1.00 74.88 310 GLN A CA 1
ATOM 2495 C C . GLN A 1 310 ? 40.948 -6.781 -14.911 1.00 74.88 310 GLN A C 1
ATOM 2497 O O . GLN A 1 310 ? 41.081 -7.223 -16.048 1.00 74.88 310 GLN A O 1
ATOM 2502 N N . LYS A 1 311 ? 40.525 -7.550 -13.901 1.00 70.81 311 LYS A N 1
ATOM 2503 C CA . LYS A 1 311 ? 40.430 -9.012 -13.990 1.00 70.81 311 LYS A CA 1
ATOM 2504 C C . LYS A 1 311 ? 39.000 -9.538 -14.002 1.00 70.81 311 LYS A C 1
ATOM 2506 O O . LYS A 1 311 ? 38.758 -10.585 -14.588 1.00 70.81 311 LYS A O 1
ATOM 2511 N N . SER A 1 312 ? 38.050 -8.839 -13.385 1.00 71.88 312 SER A N 1
ATOM 2512 C CA . SER A 1 312 ? 36.668 -9.311 -13.282 1.00 71.88 312 SER A CA 1
ATOM 2513 C C . SER A 1 312 ? 35.662 -8.238 -13.681 1.00 71.88 312 SER A C 1
ATOM 2515 O O . SER A 1 312 ? 35.742 -7.084 -13.259 1.00 71.88 312 SER A O 1
ATOM 2517 N N . ALA A 1 313 ? 34.668 -8.645 -14.477 1.00 74.25 313 ALA A N 1
ATOM 2518 C CA . ALA A 1 313 ? 33.572 -7.780 -14.903 1.00 74.25 313 ALA A CA 1
ATOM 2519 C C . ALA A 1 313 ? 32.788 -7.194 -13.715 1.00 74.25 313 ALA A C 1
ATOM 2521 O O . ALA A 1 313 ? 32.321 -6.058 -13.797 1.00 74.25 313 ALA A O 1
ATOM 2522 N N . SER A 1 314 ? 32.716 -7.926 -12.600 1.00 75.06 314 SER A N 1
ATOM 2523 C CA . SER A 1 314 ? 32.003 -7.517 -11.385 1.00 75.06 314 SER A CA 1
ATOM 2524 C C . SER A 1 314 ? 32.671 -6.362 -10.633 1.00 75.06 314 SER A C 1
ATOM 2526 O O . SER A 1 314 ? 32.029 -5.763 -9.780 1.00 75.06 314 SER A O 1
ATOM 2528 N N . TYR A 1 315 ? 33.924 -6.021 -10.958 1.00 81.00 315 TYR A N 1
ATOM 2529 C CA . TYR A 1 315 ? 34.702 -4.986 -10.265 1.00 81.00 315 TYR A CA 1
ATOM 2530 C C . TYR A 1 315 ? 35.182 -3.861 -11.198 1.00 81.00 315 TYR A C 1
ATOM 2532 O O . TYR A 1 315 ? 36.021 -3.048 -10.818 1.00 81.00 315 TYR A O 1
ATOM 2540 N N . LYS A 1 316 ? 34.649 -3.789 -12.429 1.00 83.56 316 LYS A N 1
ATOM 2541 C CA . LYS A 1 316 ? 35.065 -2.803 -13.449 1.00 83.56 316 LYS A CA 1
ATOM 2542 C C . LYS A 1 316 ? 34.844 -1.350 -13.033 1.00 83.56 316 LYS A C 1
ATOM 2544 O O . LYS A 1 316 ? 35.614 -0.480 -13.423 1.00 83.56 316 LYS A O 1
ATOM 2549 N N . THR A 1 317 ? 33.778 -1.081 -12.286 1.00 89.38 317 THR A N 1
ATOM 2550 C CA . THR A 1 317 ? 33.437 0.258 -11.793 1.00 89.38 317 THR A CA 1
ATOM 2551 C C . THR A 1 317 ? 33.350 0.241 -10.277 1.00 89.38 317 THR A C 1
ATOM 2553 O O . THR A 1 317 ? 33.024 -0.789 -9.688 1.00 89.38 317 THR A O 1
ATOM 2556 N N . LEU A 1 318 ? 33.577 1.394 -9.642 1.00 88.56 318 LEU A N 1
ATOM 2557 C CA . LEU A 1 318 ? 33.449 1.532 -8.189 1.00 88.56 318 LEU A CA 1
ATOM 2558 C C . LEU A 1 318 ? 32.070 1.057 -7.697 1.00 88.56 318 LEU A C 1
ATOM 2560 O O . LEU A 1 318 ? 31.977 0.341 -6.706 1.00 88.56 318 LEU A O 1
ATOM 2564 N N . TRP A 1 319 ? 31.000 1.385 -8.431 1.00 89.12 319 TRP A N 1
ATOM 2565 C CA . TRP A 1 319 ? 29.641 0.949 -8.104 1.00 89.12 319 TRP A CA 1
ATOM 2566 C C . TRP A 1 319 ? 29.428 -0.560 -8.289 1.00 89.12 319 TRP A C 1
ATOM 2568 O O . TRP A 1 319 ? 28.726 -1.189 -7.498 1.00 89.12 319 TRP A O 1
ATOM 2578 N N . ALA A 1 320 ? 30.033 -1.168 -9.315 1.00 85.56 320 ALA A N 1
ATOM 2579 C CA . ALA A 1 320 ? 29.996 -2.618 -9.488 1.00 85.56 320 ALA A CA 1
ATOM 2580 C C . ALA A 1 320 ? 30.731 -3.323 -8.337 1.00 85.56 320 ALA A C 1
ATOM 2582 O O . ALA A 1 320 ? 30.158 -4.223 -7.724 1.00 85.56 320 ALA A O 1
ATOM 2583 N N . SER A 1 321 ? 31.916 -2.829 -7.964 1.00 87.88 321 SER A N 1
ATOM 2584 C CA . SER A 1 321 ? 32.669 -3.306 -6.801 1.00 87.88 321 SER A CA 1
ATOM 2585 C C . SER A 1 321 ? 31.886 -3.138 -5.503 1.00 87.88 321 SER A C 1
ATOM 2587 O O . SER A 1 321 ? 31.880 -4.051 -4.682 1.00 87.88 321 SER A O 1
ATOM 2589 N N . PHE A 1 322 ? 31.182 -2.016 -5.326 1.00 90.31 322 PHE A N 1
ATOM 2590 C CA . PHE A 1 322 ? 30.361 -1.762 -4.142 1.00 90.31 322 PHE A CA 1
ATOM 2591 C C . PHE A 1 322 ? 29.233 -2.787 -4.016 1.00 90.31 322 PHE A C 1
ATOM 2593 O O . PHE A 1 322 ? 29.091 -3.431 -2.977 1.00 90.31 322 PHE A O 1
ATOM 2600 N N . ARG A 1 323 ? 28.473 -3.008 -5.097 1.00 88.38 323 ARG A N 1
ATOM 2601 C CA . ARG A 1 323 ? 27.397 -4.012 -5.125 1.00 88.38 323 ARG A CA 1
ATOM 2602 C C . ARG A 1 323 ? 27.932 -5.423 -4.904 1.00 88.38 323 ARG A C 1
ATOM 2604 O O . ARG A 1 323 ? 27.382 -6.157 -4.092 1.00 88.38 323 ARG A O 1
ATOM 2611 N N . ALA A 1 324 ? 29.019 -5.790 -5.581 1.00 84.75 324 ALA A N 1
ATOM 2612 C CA . ALA A 1 324 ? 29.635 -7.105 -5.430 1.00 84.75 324 ALA A CA 1
ATOM 2613 C C . ALA A 1 324 ? 30.134 -7.344 -3.996 1.00 84.75 324 ALA A C 1
ATOM 2615 O O . ALA A 1 324 ? 29.976 -8.436 -3.464 1.00 84.75 324 ALA A O 1
ATOM 2616 N N . THR A 1 325 ? 30.698 -6.321 -3.351 1.00 88.25 325 THR A N 1
ATOM 2617 C CA . THR A 1 325 ? 31.146 -6.389 -1.950 1.00 88.25 325 THR A CA 1
ATOM 2618 C C . THR A 1 325 ? 29.960 -6.502 -0.993 1.00 88.25 325 THR A C 1
ATOM 2620 O O . THR A 1 325 ? 30.019 -7.273 -0.043 1.00 88.25 325 THR A O 1
ATOM 2623 N N . TYR A 1 326 ? 28.856 -5.803 -1.275 1.00 88.56 326 TYR A N 1
ATOM 2624 C CA . TYR A 1 326 ? 27.639 -5.845 -0.460 1.00 88.56 326 TYR A CA 1
ATOM 2625 C C . TYR A 1 326 ? 27.000 -7.240 -0.452 1.00 88.56 326 TYR A C 1
ATOM 2627 O O . TYR A 1 326 ? 26.679 -7.770 0.607 1.00 88.56 326 TYR A O 1
ATOM 2635 N N . PHE A 1 327 ? 26.882 -7.884 -1.617 1.00 86.00 327 PHE A N 1
ATOM 2636 C CA . PHE A 1 327 ? 26.279 -9.219 -1.714 1.00 86.00 327 PHE A CA 1
ATOM 2637 C C . PHE A 1 327 ? 27.106 -10.331 -1.052 1.00 86.00 327 PHE A C 1
ATOM 2639 O O . PHE A 1 327 ? 26.544 -11.344 -0.636 1.00 86.00 327 PHE A O 1
ATOM 2646 N N . VAL A 1 328 ? 28.409 -10.116 -0.830 1.00 81.44 328 VAL A N 1
ATOM 2647 C CA . VAL A 1 328 ? 29.234 -11.037 -0.028 1.00 81.44 328 VAL A CA 1
ATOM 2648 C C . VAL A 1 328 ? 28.739 -11.122 1.423 1.00 81.44 328 VAL A C 1
ATOM 2650 O O . VAL A 1 328 ? 28.827 -12.193 2.019 1.00 81.44 328 VAL A O 1
ATOM 2653 N N . MET A 1 329 ? 28.148 -10.055 1.979 1.00 80.69 329 MET A N 1
ATOM 2654 C CA . MET A 1 329 ? 27.516 -10.096 3.309 1.00 80.69 329 MET A CA 1
ATOM 2655 C C . MET A 1 329 ? 26.373 -11.123 3.376 1.00 80.69 329 MET A C 1
ATOM 2657 O O . MET A 1 329 ? 26.160 -11.738 4.415 1.00 80.69 329 MET A O 1
ATOM 2661 N N . TYR A 1 330 ? 25.668 -11.346 2.264 1.00 80.88 330 TYR A N 1
ATOM 2662 C CA . TYR A 1 330 ? 24.575 -12.317 2.160 1.00 80.88 330 TYR A CA 1
ATOM 2663 C C . TYR A 1 330 ? 25.043 -13.722 1.753 1.00 80.88 330 TYR A C 1
ATOM 2665 O O . TYR A 1 330 ? 24.223 -14.590 1.468 1.00 80.88 330 TYR A O 1
ATOM 2673 N N . GLY A 1 331 ? 26.357 -13.961 1.721 1.00 74.62 331 GLY A N 1
ATOM 2674 C CA . GLY A 1 331 ? 26.935 -15.253 1.359 1.00 74.62 331 GLY A CA 1
ATOM 2675 C C . GLY A 1 331 ? 27.051 -15.499 -0.147 1.00 74.62 331 GLY A C 1
ATOM 2676 O O . GLY A 1 331 ? 27.486 -16.582 -0.544 1.00 74.62 331 GLY A O 1
ATOM 2677 N N . GLU A 1 332 ? 26.727 -14.518 -0.999 1.00 77.56 332 GLU A N 1
ATOM 2678 C CA . GLU A 1 332 ? 26.926 -14.638 -2.444 1.00 77.56 332 GLU A CA 1
ATOM 2679 C C . GLU A 1 332 ? 28.416 -14.501 -2.784 1.00 77.56 332 GLU A C 1
ATOM 2681 O O . GLU A 1 332 ? 28.975 -13.420 -2.990 1.00 77.56 332 GLU A O 1
ATOM 2686 N N . ASN A 1 333 ? 29.083 -15.648 -2.835 1.00 65.81 333 ASN A N 1
ATOM 2687 C CA . ASN A 1 333 ? 30.503 -15.749 -3.120 1.00 65.81 333 ASN A CA 1
ATOM 2688 C C . ASN A 1 333 ? 30.712 -16.152 -4.583 1.00 65.81 333 ASN A C 1
ATOM 2690 O O . ASN A 1 333 ? 31.055 -17.292 -4.883 1.00 65.81 333 ASN A O 1
ATOM 2694 N N . GLY A 1 334 ? 30.512 -15.206 -5.506 1.00 59.88 334 GLY A N 1
ATOM 2695 C CA . GLY A 1 334 ? 30.791 -15.361 -6.942 1.00 59.88 334 GLY A CA 1
ATOM 2696 C C . GLY A 1 334 ? 32.290 -15.487 -7.253 1.00 59.88 334 GLY A C 1
ATOM 2697 O O . GLY A 1 334 ? 32.896 -14.597 -7.853 1.00 59.88 334 GLY A O 1
ATOM 2698 N N . ALA A 1 335 ? 32.923 -16.561 -6.784 1.00 54.12 335 ALA A N 1
ATOM 2699 C CA . ALA A 1 335 ? 34.339 -16.844 -6.971 1.00 54.12 335 ALA A CA 1
ATOM 2700 C C . ALA A 1 335 ? 34.578 -17.513 -8.332 1.00 54.12 335 ALA A C 1
ATOM 2702 O O . ALA A 1 335 ? 34.779 -18.720 -8.425 1.00 54.12 335 ALA A O 1
ATOM 2703 N N . HIS A 1 336 ? 34.579 -16.730 -9.410 1.00 53.88 336 HIS A N 1
ATOM 2704 C CA . HIS A 1 336 ? 35.131 -17.215 -10.673 1.00 53.88 336 HIS A CA 1
ATOM 2705 C C . HIS A 1 336 ? 36.665 -17.246 -10.568 1.00 53.88 336 HIS A C 1
ATOM 2707 O O . HIS A 1 336 ? 37.306 -16.214 -10.355 1.00 53.88 336 HIS A O 1
ATOM 2713 N N . LEU A 1 337 ? 37.234 -18.454 -10.654 1.00 52.72 337 LEU A N 1
ATOM 2714 C CA . LEU A 1 337 ? 38.669 -18.733 -10.577 1.00 52.72 337 LEU A CA 1
ATOM 2715 C C . LEU A 1 337 ? 39.406 -18.082 -11.754 1.00 52.72 337 LEU A C 1
ATOM 2717 O O . LEU A 1 337 ? 39.385 -18.589 -12.871 1.00 52.72 337 LEU A O 1
ATOM 2721 N N . LEU A 1 338 ? 40.078 -16.965 -11.497 1.00 54.97 338 LEU A N 1
ATOM 2722 C CA . LEU A 1 338 ? 41.047 -16.380 -12.424 1.00 54.97 338 LEU A CA 1
ATOM 2723 C C . LEU A 1 338 ? 42.466 -16.767 -11.964 1.00 54.97 338 LEU A C 1
ATOM 2725 O O . LEU A 1 338 ? 42.693 -16.842 -10.759 1.00 54.97 338 LEU A O 1
ATOM 2729 N N . PRO A 1 339 ? 43.428 -17.034 -12.863 1.00 57.50 339 PRO A N 1
ATOM 2730 C CA . PRO A 1 339 ? 44.783 -17.446 -12.482 1.00 57.50 339 PRO A CA 1
ATOM 2731 C C . PRO A 1 339 ? 45.683 -16.270 -12.021 1.00 57.50 339 PRO A C 1
ATOM 2733 O O . PRO A 1 339 ? 45.621 -15.164 -12.568 1.00 57.50 339 PRO A O 1
ATOM 2736 N N . GLY A 1 340 ? 46.557 -16.507 -11.025 1.00 67.75 340 GLY A N 1
ATOM 2737 C CA . GLY A 1 340 ? 47.707 -15.642 -10.677 1.00 67.75 340 GLY A CA 1
ATOM 2738 C C . GLY A 1 340 ? 47.931 -15.348 -9.173 1.00 67.75 340 GLY A C 1
ATOM 2739 O O . GLY A 1 340 ? 47.006 -15.472 -8.380 1.00 67.75 340 GLY A O 1
ATOM 2740 N N . PRO A 1 341 ? 49.129 -14.882 -8.756 1.00 66.94 341 PRO A N 1
ATOM 2741 C CA . PRO A 1 341 ? 49.514 -14.708 -7.341 1.00 66.94 341 PRO A CA 1
ATOM 2742 C C . PRO A 1 341 ? 48.729 -13.623 -6.582 1.00 66.94 341 PRO A C 1
ATOM 2744 O O . PRO A 1 341 ? 48.473 -13.758 -5.388 1.00 66.94 341 PRO A O 1
ATOM 2747 N N . ILE A 1 342 ? 48.251 -12.592 -7.288 1.00 70.62 342 ILE A N 1
ATOM 2748 C CA . ILE A 1 342 ? 47.337 -11.560 -6.754 1.00 70.62 342 ILE A CA 1
ATOM 2749 C C . ILE A 1 342 ? 46.021 -12.186 -6.239 1.00 70.62 342 ILE A C 1
ATOM 2751 O O . ILE A 1 342 ? 45.355 -11.622 -5.371 1.00 70.62 342 ILE A O 1
ATOM 2755 N N . MET A 1 343 ? 45.666 -13.387 -6.711 1.00 70.19 343 MET A N 1
ATOM 2756 C CA . MET A 1 343 ? 44.479 -14.109 -6.250 1.00 70.19 343 MET A CA 1
ATOM 2757 C C . MET A 1 343 ? 44.634 -14.649 -4.841 1.00 70.19 343 MET A C 1
ATOM 2759 O O . MET A 1 343 ? 43.659 -14.622 -4.104 1.00 70.19 343 MET A O 1
ATOM 2763 N N . HIS A 1 344 ? 45.822 -15.109 -4.437 1.00 77.81 344 HIS A N 1
ATOM 2764 C CA . HIS A 1 344 ? 46.020 -15.610 -3.074 1.00 77.81 344 HIS A CA 1
ATOM 2765 C C . HIS A 1 344 ? 45.777 -14.499 -2.051 1.00 77.81 344 HIS A C 1
ATOM 2767 O O . HIS A 1 344 ? 45.066 -14.711 -1.072 1.00 77.81 344 HIS A O 1
ATOM 2773 N N . PHE A 1 345 ? 46.256 -13.286 -2.339 1.00 80.94 345 PHE A N 1
ATOM 2774 C CA . PHE A 1 345 ? 45.945 -12.107 -1.534 1.00 80.94 345 PHE A CA 1
ATOM 2775 C C . PHE A 1 345 ? 44.444 -11.777 -1.551 1.00 80.94 345 PHE A C 1
ATOM 2777 O O . PHE A 1 345 ? 43.848 -11.559 -0.500 1.00 80.94 345 PHE A O 1
ATOM 2784 N N . GLY A 1 346 ? 43.804 -11.821 -2.724 1.00 79.06 346 GLY A N 1
ATOM 2785 C CA . GLY A 1 346 ? 42.359 -11.622 -2.855 1.00 79.06 346 GLY A CA 1
ATOM 2786 C C . GLY A 1 346 ? 41.510 -12.661 -2.107 1.00 79.06 346 GLY A C 1
ATOM 2787 O O . GLY A 1 346 ? 40.494 -12.300 -1.521 1.00 79.06 346 GLY A O 1
ATOM 2788 N N . PHE A 1 347 ? 41.928 -13.930 -2.074 1.00 78.62 347 PHE A N 1
ATOM 2789 C CA . PHE A 1 347 ? 41.272 -14.999 -1.315 1.00 78.62 347 PHE A CA 1
ATOM 2790 C C . PHE A 1 347 ? 41.398 -14.776 0.187 1.00 78.62 347 PHE A C 1
ATOM 2792 O O . PHE A 1 347 ? 40.391 -14.846 0.884 1.00 78.62 347 PHE A O 1
ATOM 2799 N N . VAL A 1 348 ? 42.597 -14.451 0.677 1.00 85.12 348 VAL A N 1
ATOM 2800 C CA . VAL A 1 348 ? 42.816 -14.137 2.097 1.00 85.12 348 VAL A CA 1
ATOM 2801 C C . VAL A 1 348 ? 41.994 -12.917 2.506 1.00 85.12 348 VAL A C 1
ATOM 2803 O O . VAL A 1 348 ? 41.283 -12.965 3.508 1.00 85.12 348 VAL A O 1
ATOM 2806 N N . LEU A 1 349 ? 42.005 -11.856 1.693 1.00 85.19 349 LEU A N 1
ATOM 2807 C CA . LEU A 1 349 ? 41.199 -10.660 1.928 1.00 85.19 349 LEU A CA 1
ATOM 2808 C C . LEU A 1 349 ? 39.697 -10.980 1.947 1.00 85.19 349 LEU A C 1
ATOM 2810 O O . LEU A 1 349 ? 38.964 -10.425 2.761 1.00 85.19 349 LEU A O 1
ATOM 2814 N N . ARG A 1 350 ? 39.238 -11.906 1.097 1.00 81.19 350 ARG A N 1
ATOM 2815 C CA . ARG A 1 350 ? 37.835 -12.334 1.035 1.00 81.19 350 ARG A CA 1
ATOM 2816 C C . ARG A 1 350 ? 37.426 -13.243 2.186 1.00 81.19 350 ARG A C 1
ATOM 2818 O O . ARG A 1 350 ? 36.320 -13.091 2.695 1.00 81.19 350 ARG A O 1
ATOM 2825 N N . MET A 1 351 ? 38.308 -14.134 2.632 1.00 87.00 351 MET A N 1
ATOM 2826 C CA . MET A 1 351 ? 38.107 -14.923 3.850 1.00 87.00 351 MET A CA 1
ATOM 2827 C C . MET A 1 351 ? 38.028 -14.010 5.072 1.00 87.00 351 MET A C 1
ATOM 2829 O O . MET A 1 351 ? 37.111 -14.152 5.876 1.00 87.00 351 MET A O 1
ATOM 2833 N N . PHE A 1 352 ? 38.923 -13.023 5.164 1.00 89.00 352 PHE A N 1
ATOM 2834 C CA . PHE A 1 352 ? 38.881 -12.003 6.207 1.00 89.00 352 PHE A CA 1
ATOM 2835 C C . PHE A 1 352 ? 37.592 -11.175 6.139 1.00 89.00 352 PHE A C 1
ATOM 2837 O O . PHE A 1 352 ? 36.911 -11.016 7.147 1.00 89.00 352 PHE A O 1
ATOM 2844 N N . HIS A 1 353 ? 37.200 -10.715 4.950 1.00 88.25 353 HIS A N 1
ATOM 2845 C CA . HIS A 1 353 ? 35.950 -9.985 4.743 1.00 88.25 353 HIS A CA 1
ATOM 2846 C C . HIS A 1 353 ? 34.727 -10.800 5.180 1.00 88.25 353 HIS A C 1
ATOM 2848 O O . HIS A 1 353 ? 33.879 -10.282 5.899 1.00 88.25 353 HIS A O 1
ATOM 2854 N N . CYS A 1 354 ? 34.654 -12.080 4.805 1.00 86.44 354 CYS A N 1
ATOM 2855 C CA . CYS A 1 354 ? 33.574 -12.978 5.214 1.00 86.44 354 CYS A CA 1
ATOM 2856 C C . CYS A 1 354 ? 33.562 -13.189 6.737 1.00 86.44 354 CYS A C 1
ATOM 2858 O O . CYS A 1 354 ? 32.513 -13.076 7.366 1.00 86.44 354 CYS A O 1
ATOM 2860 N N . ALA A 1 355 ? 34.726 -13.413 7.353 1.00 89.38 355 ALA A N 1
ATOM 2861 C CA . ALA A 1 355 ? 34.839 -13.563 8.801 1.00 89.38 355 ALA A CA 1
ATOM 2862 C C . ALA A 1 355 ? 34.381 -12.297 9.546 1.00 89.38 355 ALA A C 1
ATOM 2864 O O . ALA A 1 355 ? 33.595 -12.379 10.486 1.00 89.38 355 ALA A O 1
ATOM 2865 N N . VAL A 1 356 ? 34.809 -11.112 9.110 1.00 88.94 356 VAL A N 1
ATOM 2866 C CA . VAL A 1 356 ? 34.407 -9.861 9.765 1.00 88.94 356 VAL A CA 1
ATOM 2867 C C . VAL A 1 356 ? 32.934 -9.540 9.493 1.00 88.94 356 VAL A C 1
ATOM 2869 O O . VAL A 1 356 ? 32.207 -9.241 10.432 1.00 88.94 356 VAL A O 1
ATOM 2872 N N . MET A 1 357 ? 32.449 -9.625 8.251 1.00 87.06 357 MET A N 1
ATOM 2873 C CA . MET A 1 357 ? 31.068 -9.234 7.929 1.00 87.06 357 MET A CA 1
ATOM 2874 C C . MET A 1 357 ? 30.029 -10.252 8.390 1.00 87.06 357 MET A C 1
ATOM 2876 O O . MET A 1 357 ? 29.058 -9.888 9.048 1.00 87.06 357 MET A O 1
ATOM 2880 N N . VAL A 1 358 ? 30.215 -11.524 8.039 1.00 83.88 358 VAL A N 1
ATOM 2881 C CA . VAL A 1 358 ? 29.205 -12.566 8.264 1.00 83.88 358 VAL A CA 1
ATOM 2882 C C . VAL A 1 358 ? 29.312 -13.117 9.680 1.00 83.88 358 VAL A C 1
ATOM 2884 O O . VAL A 1 358 ? 28.302 -13.254 10.361 1.00 83.88 358 VAL A O 1
ATOM 2887 N N . VAL A 1 359 ? 30.528 -13.414 10.152 1.00 86.88 359 VAL A N 1
ATOM 2888 C CA . VAL A 1 359 ? 30.710 -14.077 11.455 1.00 86.88 359 VAL A CA 1
ATOM 2889 C C . VAL A 1 359 ? 30.742 -13.080 12.609 1.00 86.88 359 VAL A C 1
ATOM 2891 O O . VAL A 1 359 ? 30.152 -13.351 13.649 1.00 86.88 359 VAL A O 1
ATOM 2894 N N . LEU A 1 360 ? 31.407 -11.933 12.465 1.00 89.56 360 LEU A N 1
ATOM 2895 C CA . LEU A 1 360 ? 31.476 -10.951 13.551 1.00 89.56 360 LEU A CA 1
ATOM 2896 C C . LEU A 1 360 ? 30.277 -9.998 13.498 1.00 89.56 360 LEU A C 1
ATOM 2898 O O . LEU A 1 360 ? 29.495 -9.930 14.445 1.00 89.56 360 LEU A O 1
ATOM 2902 N N . LEU A 1 361 ? 30.108 -9.274 12.392 1.00 88.44 361 LEU A N 1
ATOM 2903 C CA . LEU A 1 361 ? 29.191 -8.138 12.340 1.00 88.44 361 LEU A CA 1
ATOM 2904 C C . LEU A 1 361 ? 27.720 -8.524 12.264 1.00 88.44 361 LEU A C 1
ATOM 2906 O O . LEU A 1 361 ? 26.914 -7.930 12.979 1.00 88.44 361 LEU A O 1
ATOM 2910 N N . LEU A 1 362 ? 27.363 -9.546 11.487 1.00 88.94 362 LEU A N 1
ATOM 2911 C CA . LEU A 1 362 ? 25.980 -10.023 11.447 1.00 88.94 362 LEU A CA 1
ATOM 2912 C C . LEU A 1 362 ? 25.542 -10.604 12.803 1.00 88.94 362 LEU A C 1
ATOM 2914 O O . LEU A 1 362 ? 24.433 -10.337 13.262 1.00 88.94 362 LEU A O 1
ATOM 2918 N N . ASN A 1 363 ? 26.436 -11.322 13.491 1.00 90.62 363 ASN A N 1
ATOM 2919 C CA . ASN A 1 363 ? 26.170 -11.843 14.834 1.00 90.62 363 ASN A CA 1
ATOM 2920 C C . ASN A 1 363 ? 26.077 -10.730 15.884 1.00 90.62 363 ASN A C 1
ATOM 2922 O O . ASN A 1 363 ? 25.242 -10.809 16.785 1.00 90.62 363 ASN A O 1
ATOM 2926 N N . LEU A 1 364 ? 26.882 -9.671 15.755 1.00 90.56 364 LEU A N 1
ATOM 2927 C CA . LEU A 1 364 ? 26.758 -8.487 16.602 1.00 90.56 364 LEU A CA 1
ATOM 2928 C C . LEU A 1 364 ? 25.408 -7.789 16.386 1.00 90.56 364 LEU A C 1
ATOM 2930 O O . LEU A 1 364 ? 24.759 -7.426 17.365 1.00 90.56 364 LEU A O 1
ATOM 2934 N N . LEU A 1 365 ? 24.957 -7.645 15.134 1.00 90.56 365 LEU A N 1
ATOM 2935 C CA . LEU A 1 365 ? 23.639 -7.088 14.823 1.00 90.56 365 LEU A CA 1
ATOM 2936 C C . LEU A 1 365 ? 22.524 -7.920 15.462 1.00 90.56 365 LEU A C 1
ATOM 2938 O O . LEU A 1 365 ? 21.663 -7.357 16.129 1.00 90.56 365 LEU A O 1
ATOM 2942 N N . LEU A 1 366 ? 22.570 -9.249 15.327 1.00 90.50 366 LEU A N 1
ATOM 2943 C CA . LEU A 1 366 ? 21.600 -10.144 15.966 1.00 90.50 366 LEU A CA 1
ATOM 2944 C C . LEU A 1 366 ? 21.607 -10.001 17.493 1.00 90.50 366 LEU A C 1
ATOM 2946 O O . LEU A 1 366 ? 20.543 -9.948 18.105 1.00 90.50 366 LEU A O 1
ATOM 2950 N N . ALA A 1 367 ? 22.782 -9.882 18.114 1.00 92.69 367 ALA A N 1
ATOM 2951 C CA . ALA A 1 367 ? 22.896 -9.683 19.556 1.00 92.69 367 ALA A CA 1
ATOM 2952 C C . ALA A 1 367 ? 22.296 -8.341 20.015 1.00 92.69 367 ALA A C 1
ATOM 2954 O O . ALA A 1 367 ? 21.577 -8.299 21.016 1.00 92.69 367 ALA A O 1
ATOM 2955 N N . MET A 1 368 ? 22.555 -7.253 19.280 1.00 89.81 368 MET A N 1
ATOM 2956 C CA . MET A 1 368 ? 21.954 -5.941 19.553 1.00 89.81 368 MET A CA 1
ATOM 2957 C C . MET A 1 368 ? 20.433 -5.992 19.391 1.00 89.81 368 MET A C 1
ATOM 2959 O O . MET A 1 368 ? 19.707 -5.567 20.288 1.00 89.81 368 MET A O 1
ATOM 2963 N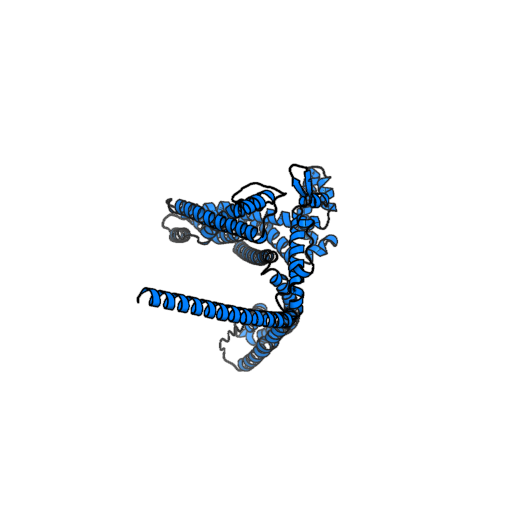 N . MET A 1 369 ? 19.961 -6.600 18.302 1.00 90.69 369 MET A N 1
ATOM 2964 C CA . MET A 1 369 ? 18.542 -6.723 17.991 1.00 90.69 369 MET A CA 1
ATOM 2965 C C . MET A 1 369 ? 17.800 -7.555 19.046 1.00 90.69 369 MET A C 1
ATOM 2967 O O . MET A 1 369 ? 16.748 -7.130 19.515 1.00 90.69 369 MET A O 1
ATOM 2971 N N . ASN A 1 370 ? 18.373 -8.680 19.494 1.00 90.25 370 ASN A N 1
ATOM 2972 C CA . ASN A 1 370 ? 17.813 -9.494 20.579 1.00 90.25 370 ASN A CA 1
ATOM 2973 C C . ASN A 1 370 ? 17.691 -8.682 21.872 1.00 90.25 370 ASN A C 1
ATOM 2975 O O . ASN A 1 370 ? 16.619 -8.617 22.465 1.00 90.25 370 ASN A O 1
ATOM 2979 N N . LYS A 1 371 ? 18.752 -7.964 22.256 1.00 90.12 371 LYS A N 1
ATOM 2980 C CA . LYS A 1 371 ? 18.733 -7.120 23.457 1.00 90.12 371 LYS A CA 1
ATOM 2981 C C . LYS A 1 371 ? 17.683 -6.006 23.373 1.00 90.12 371 LYS A C 1
ATOM 2983 O O . LYS A 1 371 ? 17.034 -5.692 24.374 1.00 90.12 371 LYS A O 1
ATOM 2988 N N . THR A 1 372 ? 17.512 -5.387 22.206 1.00 88.19 372 THR A N 1
ATOM 2989 C CA . THR A 1 372 ? 16.492 -4.352 21.997 1.00 88.19 372 THR A CA 1
ATOM 2990 C C . THR A 1 372 ? 15.084 -4.931 22.027 1.00 88.19 372 THR A C 1
ATOM 2992 O O . THR A 1 372 ? 14.201 -4.318 22.632 1.00 88.19 372 THR A O 1
ATOM 2995 N N . VAL A 1 373 ? 14.866 -6.104 21.429 1.00 87.19 373 VAL A N 1
ATOM 2996 C CA . VAL A 1 373 ? 13.579 -6.811 21.476 1.00 87.19 373 VAL A CA 1
ATOM 2997 C C . VAL A 1 373 ? 13.222 -7.170 22.920 1.00 87.19 373 VAL A C 1
ATOM 2999 O O . VAL A 1 373 ? 12.134 -6.801 23.361 1.00 87.19 373 VAL A O 1
ATOM 3002 N N . ASP A 1 374 ? 14.145 -7.766 23.679 1.00 86.12 374 ASP A N 1
ATOM 3003 C CA . ASP A 1 374 ? 13.923 -8.179 25.073 1.00 86.12 374 ASP A CA 1
ATOM 3004 C C . ASP A 1 374 ? 13.587 -6.987 25.976 1.00 86.12 374 ASP A C 1
ATOM 3006 O O . ASP A 1 374 ? 12.571 -6.980 26.670 1.00 86.12 374 ASP A O 1
ATOM 3010 N N . ARG A 1 375 ? 14.380 -5.909 25.903 1.00 82.75 375 ARG A N 1
ATOM 3011 C CA . ARG A 1 375 ? 14.136 -4.681 26.681 1.00 82.75 375 ARG A CA 1
ATOM 3012 C C . ARG A 1 375 ? 12.776 -4.055 26.375 1.00 82.75 375 ARG A C 1
ATOM 3014 O O . ARG A 1 375 ? 12.170 -3.406 27.230 1.00 82.75 375 ARG A O 1
ATOM 3021 N N . ASN A 1 376 ? 12.326 -4.166 25.130 1.00 81.00 376 ASN A N 1
ATOM 3022 C CA . ASN A 1 376 ? 11.059 -3.595 24.706 1.00 81.00 376 ASN A CA 1
ATOM 3023 C C . ASN A 1 376 ? 9.872 -4.519 24.985 1.00 81.00 376 ASN A C 1
ATOM 3025 O O . ASN A 1 376 ? 8.755 -3.998 25.044 1.00 81.00 376 ASN A O 1
ATOM 3029 N N . TRP A 1 377 ? 10.106 -5.819 25.213 1.00 80.50 377 TRP A N 1
ATOM 3030 C CA . TRP A 1 377 ? 9.083 -6.844 25.434 1.00 80.50 377 TRP A CA 1
ATOM 3031 C C . TRP A 1 377 ? 8.113 -6.473 26.563 1.00 80.50 377 TRP A C 1
ATOM 3033 O O . TRP A 1 377 ? 6.898 -6.434 26.367 1.00 80.50 377 TRP A O 1
ATOM 3043 N N . GLU A 1 378 ? 8.651 -6.051 27.709 1.00 78.44 378 GLU A N 1
ATOM 3044 C CA . GLU A 1 378 ? 7.878 -5.630 28.889 1.00 78.44 378 GLU A CA 1
ATOM 3045 C C . GLU A 1 378 ? 6.950 -4.435 28.619 1.00 78.44 378 GLU A C 1
ATOM 3047 O O . GLU A 1 378 ? 5.927 -4.247 29.279 1.00 78.44 378 GLU A O 1
ATOM 3052 N N . LYS A 1 379 ? 7.287 -3.602 27.628 1.00 81.00 379 LYS A N 1
ATOM 3053 C CA . LYS A 1 379 ? 6.532 -2.393 27.276 1.00 81.00 379 LYS A CA 1
ATOM 3054 C C . LYS A 1 379 ? 5.654 -2.590 26.042 1.00 81.00 379 LYS A C 1
ATOM 3056 O O . LYS A 1 379 ? 4.961 -1.647 25.658 1.00 81.00 379 LYS A O 1
ATOM 3061 N N . LEU A 1 380 ? 5.627 -3.777 25.432 1.00 78.31 380 LEU A N 1
ATOM 3062 C CA . LEU A 1 380 ? 4.909 -4.008 24.175 1.00 78.31 380 LEU A CA 1
ATOM 3063 C C . LEU A 1 380 ? 3.416 -3.791 24.293 1.00 78.31 380 LEU A C 1
ATOM 3065 O O . LEU A 1 380 ? 2.843 -3.127 23.437 1.00 78.31 380 LEU A O 1
ATOM 3069 N N . GLN A 1 381 ? 2.790 -4.290 25.357 1.00 75.81 381 GLN A N 1
ATOM 3070 C CA . GLN A 1 381 ? 1.346 -4.158 25.530 1.00 75.81 381 GLN A CA 1
ATOM 3071 C C . GLN A 1 381 ? 0.934 -2.687 25.665 1.00 75.81 381 GLN A C 1
ATOM 3073 O O . GLN A 1 381 ? 0.013 -2.233 24.986 1.00 75.81 381 GLN A O 1
ATOM 3078 N N . SER A 1 382 ? 1.669 -1.907 26.465 1.00 80.88 382 SER A N 1
ATOM 3079 C CA . SER A 1 382 ? 1.407 -0.467 26.601 1.00 80.88 382 SER A CA 1
ATOM 3080 C C . SER A 1 382 ? 1.667 0.295 25.298 1.00 80.88 382 SER A C 1
ATOM 3082 O O . SER A 1 382 ? 0.895 1.182 24.935 1.00 80.88 382 SER A O 1
ATOM 3084 N N . ARG A 1 383 ? 2.709 -0.076 24.545 1.00 79.62 383 ARG A N 1
ATOM 3085 C CA . ARG A 1 383 ? 3.029 0.532 23.247 1.00 79.62 383 ARG A CA 1
ATOM 3086 C C . ARG A 1 383 ? 2.033 0.162 22.158 1.00 79.62 383 ARG A C 1
ATOM 3088 O O . ARG A 1 383 ? 1.691 1.038 21.374 1.00 79.62 383 ARG A O 1
ATOM 3095 N N . ALA A 1 384 ? 1.541 -1.072 22.129 1.00 76.06 384 ALA A N 1
ATOM 3096 C CA . ALA A 1 384 ? 0.504 -1.518 21.204 1.00 76.06 384 ALA A CA 1
ATOM 3097 C C . ALA A 1 384 ? -0.807 -0.765 21.456 1.00 76.06 384 ALA A C 1
ATOM 3099 O O . ALA A 1 384 ? -1.414 -0.262 20.516 1.00 76.06 384 ALA A O 1
ATOM 3100 N N . LEU A 1 385 ? -1.191 -0.592 22.725 1.00 78.25 385 LEU A N 1
ATOM 3101 C CA . LEU A 1 385 ? -2.340 0.235 23.105 1.00 78.25 385 LEU A CA 1
ATOM 3102 C C . LEU A 1 385 ? -2.138 1.708 22.733 1.00 78.25 385 LEU A C 1
ATOM 3104 O O . LEU A 1 385 ? -3.059 2.337 22.220 1.00 78.25 385 LEU A O 1
ATOM 3108 N N . ALA A 1 386 ? -0.938 2.256 22.938 1.00 80.38 386 ALA A N 1
ATOM 3109 C CA . ALA A 1 386 ? -0.619 3.619 22.521 1.00 80.38 386 ALA A CA 1
ATOM 3110 C C . ALA A 1 386 ? -0.642 3.780 20.990 1.00 80.38 386 ALA A C 1
ATOM 3112 O O . ALA A 1 386 ? -1.090 4.811 20.499 1.00 80.38 386 ALA A O 1
ATOM 3113 N N . SER A 1 387 ? -0.183 2.776 20.239 1.00 77.62 387 SER A N 1
ATOM 3114 C CA . SER A 1 387 ? -0.276 2.724 18.774 1.00 77.62 387 SER A CA 1
ATOM 3115 C C . SER A 1 387 ? -1.736 2.712 18.327 1.00 77.62 387 SER A C 1
ATOM 3117 O O . SER A 1 387 ? -2.173 3.584 17.583 1.00 77.62 387 SER A O 1
ATOM 3119 N N . TYR A 1 388 ? -2.538 1.816 18.903 1.00 80.88 388 TYR A N 1
ATOM 3120 C CA . TYR A 1 388 ? -3.973 1.752 18.649 1.00 80.88 388 TYR A CA 1
ATOM 3121 C C . TYR A 1 388 ? -4.675 3.086 18.950 1.00 80.88 388 TYR A C 1
ATOM 3123 O O . TYR A 1 388 ? -5.428 3.588 18.121 1.00 80.88 388 TYR A O 1
ATOM 3131 N N . ALA A 1 389 ? -4.384 3.710 20.096 1.00 81.19 389 ALA A N 1
ATOM 3132 C CA . ALA A 1 389 ? -4.942 5.011 20.462 1.00 81.19 389 ALA A CA 1
ATOM 3133 C C . ALA A 1 389 ? -4.529 6.124 19.484 1.00 81.19 389 ALA A C 1
ATOM 3135 O O . ALA A 1 389 ? -5.361 6.945 19.108 1.00 81.19 389 ALA A O 1
ATOM 3136 N N . ARG A 1 390 ? -3.270 6.136 19.021 1.00 79.69 390 ARG A N 1
ATOM 3137 C CA . ARG A 1 390 ? -2.816 7.070 17.976 1.00 79.69 390 ARG A CA 1
ATOM 3138 C C . ARG A 1 390 ? -3.528 6.834 16.650 1.00 79.69 390 ARG A C 1
ATOM 3140 O O . ARG A 1 390 ? -3.884 7.803 15.993 1.00 79.69 390 ARG A O 1
ATOM 3147 N N . CYS A 1 391 ? -3.756 5.579 16.270 1.00 79.62 391 CYS A N 1
ATOM 3148 C CA . CYS A 1 391 ? -4.507 5.235 15.067 1.00 79.62 391 CYS A CA 1
ATOM 3149 C C . CYS A 1 391 ? -5.954 5.750 15.147 1.00 79.62 391 CYS A C 1
ATOM 3151 O O . CYS A 1 391 ? -6.440 6.360 14.197 1.00 79.62 391 CYS A O 1
ATOM 3153 N N . VAL A 1 392 ? -6.619 5.584 16.295 1.00 81.81 392 VAL A N 1
ATOM 3154 C CA . VAL A 1 392 ? -7.966 6.132 16.526 1.00 81.81 392 VAL A CA 1
ATOM 3155 C C . VAL A 1 392 ? -7.961 7.659 16.448 1.00 81.81 392 VAL A C 1
ATOM 3157 O O . VAL A 1 392 ? -8.748 8.215 15.690 1.00 81.81 392 VAL A O 1
ATOM 3160 N N . LEU A 1 393 ? -7.029 8.330 17.132 1.00 79.50 393 LEU A N 1
ATOM 3161 C CA . LEU A 1 393 ? -6.899 9.790 17.079 1.00 79.50 393 LEU A CA 1
ATOM 3162 C C . LEU A 1 393 ? -6.658 10.290 15.646 1.00 79.50 393 LEU A C 1
ATOM 3164 O O . LEU A 1 393 ? -7.247 11.274 15.212 1.00 79.50 393 LEU A O 1
ATOM 3168 N N . ARG A 1 394 ? -5.818 9.590 14.880 1.00 80.31 394 ARG A N 1
ATOM 3169 C CA . ARG A 1 394 ? -5.571 9.880 13.464 1.00 80.31 394 ARG A CA 1
ATOM 3170 C C . ARG A 1 394 ? -6.851 9.779 12.634 1.00 80.31 394 ARG A C 1
ATOM 3172 O O . ARG A 1 394 ? -7.130 10.668 11.834 1.00 80.31 394 ARG A O 1
ATOM 3179 N N . LEU A 1 395 ? -7.647 8.729 12.840 1.00 81.06 395 LEU A N 1
ATOM 3180 C CA . LEU A 1 395 ? -8.943 8.571 12.175 1.00 81.06 395 LEU A CA 1
ATOM 3181 C C . LEU A 1 395 ? -9.923 9.687 12.561 1.00 81.06 395 LEU A C 1
ATOM 3183 O O . LEU A 1 395 ? -10.625 10.197 11.690 1.00 81.06 395 LEU A O 1
ATOM 3187 N N . GLU A 1 396 ? -9.951 10.091 13.831 1.00 80.44 396 GLU A N 1
ATOM 3188 C CA . GLU A 1 396 ? -10.773 11.206 14.316 1.00 80.44 396 GLU A CA 1
ATOM 3189 C C . GLU A 1 396 ? -10.371 12.529 13.649 1.00 80.44 396 GLU A C 1
ATOM 3191 O O . GLU A 1 396 ? -11.236 13.212 13.105 1.00 80.44 396 GLU A O 1
ATOM 3196 N N . MET A 1 397 ? -9.070 12.834 13.561 1.00 76.00 397 MET A N 1
ATOM 3197 C CA . MET A 1 397 ? -8.553 14.022 12.857 1.00 76.00 397 MET A CA 1
ATOM 3198 C C . MET A 1 397 ? -8.854 14.014 11.348 1.00 76.00 397 MET A C 1
ATOM 3200 O O . MET A 1 397 ? -9.050 15.065 10.740 1.00 76.00 397 MET A O 1
ATOM 3204 N N . MET A 1 398 ? -8.915 12.840 10.714 1.00 77.81 398 MET A N 1
ATOM 3205 C CA . MET A 1 398 ? -9.302 12.726 9.301 1.00 77.81 398 MET A CA 1
ATOM 3206 C C . MET A 1 398 ? -10.809 12.941 9.069 1.00 77.81 398 MET A C 1
ATOM 3208 O O . MET A 1 398 ? -11.211 13.366 7.977 1.00 77.81 398 MET A O 1
ATOM 3212 N N . LEU A 1 399 ? -11.645 12.601 10.058 1.00 73.56 399 LEU A N 1
ATOM 3213 C CA . LEU A 1 399 ? -13.110 12.608 9.970 1.00 73.56 399 LEU A CA 1
ATOM 3214 C C . LEU A 1 399 ? -13.740 13.920 10.460 1.00 73.56 399 LEU A C 1
ATOM 3216 O O . LEU A 1 399 ? -14.717 14.363 9.858 1.00 73.56 399 LEU A O 1
ATOM 3220 N N . GLY A 1 400 ? -13.186 14.537 11.504 1.00 63.47 400 GLY A N 1
ATOM 3221 C CA . GLY A 1 400 ? -13.591 15.835 12.043 1.00 63.47 400 GLY A CA 1
ATOM 3222 C C . GLY A 1 400 ? -12.417 16.809 12.010 1.00 63.47 400 GLY A C 1
ATOM 3223 O O . GLY A 1 400 ? -11.288 16.431 12.305 1.00 63.47 400 GLY A O 1
ATOM 3224 N N . GLN A 1 401 ? -12.657 18.060 11.618 1.00 62.19 401 GLN A N 1
ATOM 3225 C CA . GLN A 1 401 ? -11.578 19.047 11.432 1.00 62.19 401 GLN A CA 1
ATOM 3226 C C . GLN A 1 401 ? -11.597 20.155 12.489 1.00 62.19 401 GLN A C 1
ATOM 3228 O O . GLN A 1 401 ? -10.649 20.929 12.584 1.00 62.19 401 GLN A O 1
ATOM 3233 N N . THR A 1 402 ? -12.659 20.219 13.292 1.00 60.62 402 THR A N 1
ATOM 3234 C CA . THR A 1 402 ? -12.819 21.160 14.402 1.00 60.62 402 THR A CA 1
ATOM 3235 C C . THR A 1 402 ? -13.151 20.407 15.688 1.00 60.62 402 THR A C 1
ATOM 3237 O O . THR A 1 402 ? -13.727 19.320 15.633 1.00 60.62 402 THR A O 1
ATOM 3240 N N . GLU A 1 403 ? -12.831 20.979 16.852 1.00 60.91 403 GLU A N 1
ATOM 3241 C CA . GLU A 1 403 ? -13.188 20.374 18.148 1.00 60.91 403 GLU A CA 1
ATOM 3242 C C . GLU A 1 403 ? -14.704 20.122 18.272 1.00 60.91 403 GLU A C 1
ATOM 3244 O O . GLU A 1 403 ? -15.120 19.093 18.797 1.00 60.91 403 GLU A O 1
ATOM 3249 N N . ALA A 1 404 ? -15.537 20.993 17.691 1.00 59.44 404 ALA A N 1
ATOM 3250 C CA . ALA A 1 404 ? -16.988 20.814 17.645 1.00 59.44 404 ALA A CA 1
ATOM 3251 C C . ALA A 1 404 ? -17.414 19.596 16.797 1.00 59.44 404 ALA A C 1
ATOM 3253 O O . ALA A 1 404 ? -18.304 18.842 17.195 1.00 59.44 404 ALA A O 1
ATOM 3254 N N . ASP A 1 405 ? -16.757 19.354 15.657 1.00 64.25 405 ASP A N 1
ATOM 3255 C CA . ASP A 1 405 ? -16.998 18.153 14.844 1.00 64.25 405 ASP A CA 1
ATOM 3256 C C . ASP A 1 405 ? -16.560 16.875 15.577 1.00 64.25 405 ASP A C 1
ATOM 3258 O O . ASP A 1 405 ? -17.199 15.828 15.453 1.00 64.25 405 ASP A O 1
ATOM 3262 N N . HIS A 1 406 ? -15.481 16.954 16.365 1.00 64.81 406 HIS A N 1
ATOM 3263 C CA . HIS A 1 406 ? -14.990 15.840 17.184 1.00 64.81 406 HIS A CA 1
ATOM 3264 C C . HIS A 1 406 ? -15.984 15.489 18.293 1.00 64.81 406 HIS A C 1
ATOM 3266 O O . HIS A 1 406 ? -16.280 14.313 18.515 1.00 64.81 406 HIS A O 1
ATOM 3272 N N . GLU A 1 407 ? -16.568 16.494 18.948 1.00 63.94 407 GLU A N 1
ATOM 3273 C CA . GLU A 1 407 ? -17.614 16.275 19.948 1.00 63.94 407 GLU A CA 1
ATOM 3274 C C . GLU A 1 407 ? -18.877 15.645 19.349 1.00 63.94 407 GLU A C 1
ATOM 3276 O O . GLU A 1 407 ? -19.479 14.774 19.985 1.00 63.94 407 GLU A O 1
ATOM 3281 N N . LEU A 1 408 ? -19.253 16.015 18.120 1.00 62.91 408 LEU A N 1
ATOM 3282 C CA . LEU A 1 408 ? -20.379 15.416 17.397 1.00 62.91 408 LEU A CA 1
ATOM 3283 C C . LEU A 1 408 ? -20.133 13.941 17.039 1.00 62.91 408 LEU A C 1
ATOM 3285 O O . LEU A 1 408 ? -21.051 13.128 17.153 1.00 62.91 408 LEU A O 1
ATOM 3289 N N . LEU A 1 409 ? -18.903 13.560 16.670 1.00 62.78 409 LEU A N 1
ATOM 3290 C CA . LEU A 1 409 ? -18.530 12.158 16.410 1.00 62.78 409 LEU A CA 1
ATOM 3291 C C . LEU A 1 409 ? -18.666 11.269 17.660 1.00 62.78 409 LEU A C 1
ATOM 3293 O O . LEU A 1 409 ? -18.928 10.068 17.551 1.00 62.78 409 LEU A O 1
ATOM 3297 N N . GLY A 1 410 ? -18.530 11.858 18.850 1.00 58.91 410 GLY A N 1
ATOM 3298 C CA . GLY A 1 410 ? -18.714 11.184 20.133 1.00 58.91 410 GLY A CA 1
ATOM 3299 C C . GLY A 1 410 ? -20.175 10.986 20.557 1.00 58.91 410 GLY A C 1
ATOM 3300 O O . GLY A 1 410 ? -20.416 10.379 21.607 1.00 58.91 410 GLY A O 1
ATOM 3301 N N . GLN A 1 411 ? -21.152 11.484 19.792 1.00 66.44 411 GLN A N 1
ATOM 3302 C CA . GLN A 1 411 ? -22.574 11.456 20.141 1.00 66.44 411 GLN A CA 1
ATOM 3303 C C . GLN A 1 411 ? -23.368 10.437 19.310 1.00 66.44 411 GLN A C 1
ATOM 3305 O O . GLN A 1 411 ? -23.109 10.211 18.131 1.00 66.44 411 GLN A O 1
ATOM 3310 N N . VAL A 1 412 ? -24.360 9.803 19.939 1.00 61.81 412 VAL A N 1
ATOM 3311 C CA . VAL A 1 412 ? -25.328 8.901 19.304 1.00 61.81 412 VAL A CA 1
ATOM 3312 C C . VAL A 1 412 ? -26.698 9.567 19.350 1.00 61.81 412 VAL A C 1
ATOM 3314 O O . VAL A 1 412 ? -27.183 9.949 20.418 1.00 61.81 412 VAL A O 1
ATOM 3317 N N . THR A 1 413 ? -27.339 9.702 18.190 1.00 58.56 413 THR A N 1
ATOM 3318 C CA . THR A 1 413 ? -28.689 10.262 18.089 1.00 58.56 413 THR A CA 1
ATOM 3319 C C . THR A 1 413 ? -29.710 9.214 18.524 1.00 58.56 413 THR A C 1
ATOM 3321 O O . THR A 1 413 ? -29.864 8.175 17.886 1.00 58.56 413 THR A O 1
ATOM 3324 N N . THR A 1 414 ? -30.413 9.479 19.620 1.00 58.03 414 THR A N 1
ATOM 3325 C CA . THR A 1 414 ? -31.520 8.647 20.110 1.00 58.03 414 THR A CA 1
ATOM 3326 C C . THR A 1 414 ? -32.857 9.346 19.867 1.00 58.03 414 THR A C 1
ATOM 3328 O O . THR A 1 414 ? -32.894 10.547 19.607 1.00 58.03 414 THR A O 1
ATOM 3331 N N . ALA A 1 415 ? -33.970 8.616 19.993 1.00 51.44 415 ALA A N 1
ATOM 3332 C CA . ALA A 1 415 ? -35.321 9.174 19.849 1.00 51.44 415 ALA A CA 1
ATOM 3333 C C . ALA A 1 415 ? -35.648 10.303 20.856 1.00 51.44 415 ALA A C 1
ATOM 3335 O O . ALA A 1 415 ? -36.612 11.032 20.656 1.00 51.44 415 ALA A O 1
ATOM 3336 N N . VAL A 1 416 ? -34.845 10.454 21.917 1.00 56.31 416 VAL A N 1
ATOM 3337 C CA . VAL A 1 416 ? -35.026 11.434 23.005 1.00 56.31 416 VAL A CA 1
ATOM 3338 C C . VAL A 1 416 ? -34.009 12.592 22.912 1.00 56.31 416 VAL A C 1
ATOM 3340 O O . VAL A 1 416 ? -34.117 13.573 23.639 1.00 56.31 416 VAL A O 1
ATOM 3343 N N . GLY A 1 417 ? -33.029 12.515 21.999 1.00 59.69 417 GLY A N 1
ATOM 3344 C CA . GLY A 1 417 ? -31.990 13.534 21.805 1.00 59.69 417 GLY A CA 1
ATOM 3345 C C . GLY A 1 417 ? -30.607 12.955 21.482 1.00 59.69 417 GLY A C 1
ATOM 3346 O O . GLY A 1 417 ? -30.421 11.738 21.393 1.00 59.69 417 GLY A O 1
ATOM 3347 N N . SER A 1 418 ? -29.618 13.835 21.300 1.00 61.09 418 SER A N 1
ATOM 3348 C CA . SER A 1 418 ? -28.215 13.447 21.096 1.00 61.09 418 SER A CA 1
ATOM 3349 C C . SER A 1 418 ? -27.557 13.132 22.443 1.00 61.09 418 SER A C 1
ATOM 3351 O O . SER A 1 418 ? -27.471 14.001 23.308 1.00 61.09 418 SER A O 1
ATOM 3353 N N . VAL A 1 419 ? -27.116 11.889 22.651 1.00 62.03 419 VAL A N 1
ATOM 3354 C CA . VAL A 1 419 ? -26.485 11.443 23.905 1.00 62.03 419 VAL A CA 1
ATOM 3355 C C . VAL A 1 419 ? -25.063 10.974 23.607 1.00 62.03 419 VAL A C 1
ATOM 3357 O O . VAL A 1 419 ? -24.840 10.223 22.661 1.00 62.03 419 VAL A O 1
ATOM 3360 N N . ARG A 1 420 ? -24.077 11.396 24.410 1.00 59.69 420 ARG A N 1
ATOM 3361 C CA . ARG A 1 420 ? -22.681 10.942 24.268 1.00 59.69 420 ARG A CA 1
ATOM 3362 C C . ARG A 1 420 ? -22.614 9.416 24.353 1.00 59.69 420 ARG A C 1
ATOM 3364 O O . ARG A 1 420 ? -23.220 8.828 25.249 1.00 59.69 420 ARG A O 1
ATOM 3371 N N . ASN A 1 421 ? -21.876 8.786 23.439 1.00 59.03 421 ASN A N 1
ATOM 3372 C CA . ASN A 1 421 ? -21.807 7.334 23.330 1.00 59.03 421 ASN A CA 1
ATOM 3373 C C . ASN A 1 421 ? -21.427 6.718 24.697 1.00 59.03 421 ASN A C 1
ATOM 3375 O O . ASN A 1 421 ? -20.374 7.062 25.246 1.00 59.03 421 ASN A O 1
ATOM 3379 N N . PRO A 1 422 ? -22.259 5.821 25.264 1.00 54.81 422 PRO A N 1
ATOM 3380 C CA . PRO A 1 422 ? -22.051 5.266 26.601 1.00 54.81 422 PRO A CA 1
ATOM 3381 C C . PRO A 1 422 ? -20.736 4.487 26.739 1.00 54.81 422 PRO A C 1
ATOM 3383 O O . PRO A 1 422 ? -20.250 4.322 27.855 1.00 54.81 422 PRO A O 1
ATOM 3386 N N . ILE A 1 423 ? -20.106 4.089 25.625 1.00 54.69 423 ILE A N 1
ATOM 3387 C CA . ILE A 1 423 ? -18.772 3.473 25.615 1.00 54.69 423 ILE A CA 1
ATOM 3388 C C . ILE A 1 423 ? -17.695 4.390 26.224 1.00 54.69 423 ILE A C 1
ATOM 3390 O O . ILE A 1 423 ? -16.752 3.898 26.831 1.00 54.69 423 ILE A O 1
ATOM 3394 N N . PHE A 1 424 ? -17.861 5.718 26.142 1.00 55.62 424 PHE A N 1
ATOM 3395 C CA . PHE A 1 424 ? -16.938 6.694 26.739 1.00 55.62 424 PHE A CA 1
ATOM 3396 C C . PHE A 1 424 ? -17.182 6.933 28.235 1.00 55.62 424 PHE A C 1
ATOM 3398 O O . PHE A 1 424 ? -16.377 7.590 28.887 1.00 55.62 424 PHE A O 1
ATOM 3405 N N . ARG A 1 425 ? -18.287 6.417 28.792 1.00 48.84 425 ARG A N 1
ATOM 3406 C CA . ARG A 1 425 ? -18.524 6.373 30.246 1.00 48.84 425 ARG A CA 1
ATOM 3407 C C . ARG A 1 425 ? -18.028 5.069 30.871 1.00 48.84 425 ARG A C 1
ATOM 3409 O O . ARG A 1 425 ? -18.019 4.949 32.092 1.00 48.84 425 ARG A O 1
ATOM 3416 N N . GLN A 1 426 ? -17.636 4.098 30.049 1.00 44.03 426 GLN A N 1
ATOM 3417 C CA . GLN A 1 426 ? -17.127 2.818 30.510 1.00 44.03 426 GLN A CA 1
ATOM 3418 C C . GLN A 1 426 ? -15.702 3.017 31.038 1.00 44.03 426 GLN A C 1
ATOM 3420 O O . GLN A 1 426 ? -14.767 3.283 30.285 1.00 44.03 426 GLN A O 1
ATOM 3425 N N . THR A 1 427 ? -15.534 2.926 32.353 1.00 44.19 427 THR A N 1
ATOM 3426 C CA . THR A 1 427 ? -14.216 2.958 32.981 1.00 44.19 427 THR A CA 1
ATOM 3427 C C . THR A 1 427 ? -13.505 1.640 32.694 1.00 44.19 427 THR A C 1
ATOM 3429 O O . THR A 1 427 ? -13.893 0.584 33.187 1.00 44.19 427 THR A O 1
ATOM 3432 N N . VAL A 1 428 ? -12.455 1.686 31.872 1.00 48.91 428 VAL A N 1
ATOM 3433 C CA . VAL A 1 428 ? -11.569 0.531 31.694 1.00 48.91 428 VAL A CA 1
ATOM 3434 C C . VAL A 1 428 ? -10.682 0.445 32.934 1.00 48.91 428 VAL A C 1
ATOM 3436 O O . VAL A 1 428 ? -9.870 1.334 33.198 1.00 48.91 428 VAL A O 1
ATOM 3439 N N . SER A 1 429 ? -10.864 -0.605 33.730 1.00 43.12 429 SER A N 1
ATOM 3440 C CA . SER A 1 429 ? -10.049 -0.859 34.916 1.00 43.12 429 SER A CA 1
ATOM 3441 C C . SER A 1 429 ? -8.583 -1.044 34.509 1.00 43.12 429 SER A C 1
ATOM 3443 O O . SER A 1 429 ? -8.277 -1.771 33.564 1.00 43.12 429 SER A O 1
ATOM 3445 N N . LYS A 1 430 ? -7.643 -0.434 35.252 1.00 47.03 430 LYS A N 1
ATOM 3446 C CA . LYS A 1 430 ? -6.199 -0.669 35.050 1.00 47.03 430 LYS A CA 1
ATOM 3447 C C . LYS A 1 430 ? -5.856 -2.162 35.086 1.00 47.03 430 LYS A C 1
ATOM 3449 O O . LYS A 1 430 ? -4.981 -2.570 34.338 1.00 47.03 430 LYS A O 1
ATOM 3454 N N . ARG A 1 431 ? -6.579 -2.968 35.879 1.00 44.53 431 ARG A N 1
ATOM 3455 C CA . ARG A 1 431 ? -6.385 -4.427 35.965 1.00 44.53 431 ARG A CA 1
ATOM 3456 C C . ARG A 1 431 ? -6.716 -5.152 34.655 1.00 44.53 431 ARG A C 1
ATOM 3458 O O . ARG A 1 431 ? -6.069 -6.149 34.358 1.00 44.53 431 ARG A O 1
ATOM 3465 N N . ASP A 1 432 ? -7.639 -4.619 33.854 1.00 50.88 432 ASP A N 1
ATOM 3466 C CA . ASP A 1 432 ? -8.005 -5.181 32.544 1.00 50.88 432 ASP A CA 1
ATOM 3467 C C . ASP A 1 432 ? -6.991 -4.785 31.454 1.00 50.88 432 ASP A C 1
ATOM 3469 O O . ASP A 1 432 ? -6.807 -5.501 30.473 1.00 50.88 432 ASP A O 1
ATOM 3473 N N . LEU A 1 433 ? -6.298 -3.654 31.640 1.00 47.88 433 LEU A N 1
ATOM 3474 C CA . LEU A 1 433 ? -5.233 -3.160 30.755 1.00 47.88 433 LEU A CA 1
ATOM 3475 C C . LEU A 1 433 ? -3.868 -3.795 31.047 1.00 47.88 433 LEU A C 1
ATOM 3477 O O . LEU A 1 433 ? -3.054 -3.918 30.134 1.00 47.88 433 LEU A O 1
ATOM 3481 N N . THR A 1 434 ? -3.617 -4.177 32.303 1.00 42.47 434 THR A N 1
ATOM 3482 C CA . THR A 1 434 ? -2.352 -4.759 32.774 1.00 42.47 434 THR A CA 1
ATOM 3483 C C . THR A 1 434 ? -2.433 -6.252 33.050 1.00 42.47 434 THR A C 1
ATOM 3485 O O . THR A 1 434 ? -1.542 -6.751 33.728 1.00 42.47 434 THR A O 1
ATOM 3488 N N . SER A 1 435 ? -3.461 -6.979 32.590 1.00 37.34 435 SER A N 1
ATOM 3489 C CA . SER A 1 435 ? -3.393 -8.443 32.645 1.00 37.34 435 SER A CA 1
ATOM 3490 C C . SER A 1 435 ? -2.214 -8.876 31.765 1.00 37.34 435 SER A C 1
ATOM 3492 O O . SER A 1 435 ? -2.291 -8.710 30.541 1.00 37.34 435 SER A O 1
ATOM 3494 N N . PRO A 1 436 ? -1.095 -9.332 32.355 1.00 44.09 436 PRO A N 1
ATOM 3495 C CA . PRO A 1 436 ? 0.069 -9.727 31.600 1.00 44.09 436 PRO A CA 1
ATOM 3496 C C . PRO A 1 436 ? -0.192 -11.162 31.164 1.00 44.09 436 PRO A C 1
ATOM 3498 O O . PRO A 1 436 ? -0.020 -12.104 31.936 1.00 44.09 436 PRO A O 1
ATOM 3501 N N . ALA A 1 437 ? -0.601 -11.342 29.914 1.00 45.22 437 ALA A N 1
ATOM 3502 C CA . ALA A 1 437 ? -0.332 -12.599 29.238 1.00 45.22 437 ALA A CA 1
ATOM 3503 C C . ALA A 1 437 ? 1.173 -12.628 28.911 1.00 45.22 437 ALA A C 1
ATOM 3505 O O . ALA A 1 437 ? 1.580 -12.283 27.806 1.00 45.22 437 ALA A O 1
ATOM 3506 N N . GLY A 1 438 ? 1.996 -12.985 29.903 1.00 42.62 438 GLY A N 1
ATOM 3507 C CA . GLY A 1 438 ? 3.416 -13.303 29.729 1.00 42.62 438 GLY A CA 1
ATOM 3508 C C . GLY A 1 438 ? 4.370 -12.483 30.599 1.00 42.62 438 GLY A C 1
ATOM 3509 O O . GLY A 1 438 ? 4.421 -11.261 30.498 1.00 42.62 438 GLY A O 1
ATOM 3510 N N . GLY A 1 439 ? 5.158 -13.178 31.424 1.00 44.97 439 GLY A N 1
ATOM 3511 C CA . GLY A 1 439 ? 6.340 -12.622 32.077 1.00 44.97 439 GLY A CA 1
ATOM 3512 C C . GLY A 1 439 ? 6.642 -13.271 33.416 1.00 44.97 439 GLY A C 1
ATOM 3513 O O . GLY A 1 439 ? 7.038 -14.426 33.472 1.00 44.97 439 GLY A O 1
ATOM 3514 N N . GLU A 1 440 ? 6.427 -12.538 34.505 1.00 42.88 440 GLU A N 1
ATOM 3515 C CA . GLU A 1 440 ? 6.946 -12.942 35.821 1.00 42.88 440 GLU A CA 1
ATOM 3516 C C . GLU A 1 440 ? 5.867 -13.050 36.902 1.00 42.88 440 GLU A C 1
ATOM 3518 O O . GLU A 1 440 ? 5.959 -13.902 37.782 1.00 42.88 440 GLU A O 1
ATOM 3523 N N . LEU A 1 441 ? 4.763 -12.300 36.790 1.00 44.84 441 LEU A N 1
ATOM 3524 C CA . LEU A 1 441 ? 3.636 -12.443 37.722 1.00 44.84 441 LEU A CA 1
ATOM 3525 C C . LEU A 1 441 ? 2.860 -13.756 37.502 1.00 44.84 441 LEU A C 1
ATOM 3527 O O . LEU A 1 441 ? 2.144 -14.205 38.395 1.00 44.84 441 LEU A O 1
ATOM 3531 N N . SER A 1 442 ? 3.028 -14.376 36.325 1.00 50.41 442 SER A N 1
ATOM 3532 C CA . SER A 1 442 ? 2.368 -15.619 35.917 1.00 50.41 442 SER A CA 1
ATOM 3533 C C . SER A 1 442 ? 2.998 -16.868 36.526 1.00 50.41 442 SER A C 1
ATOM 3535 O O . SER A 1 442 ? 2.284 -17.843 36.665 1.00 50.41 442 SER A O 1
ATOM 3537 N N . ALA A 1 443 ? 4.283 -16.899 36.893 1.00 49.72 443 ALA A N 1
ATOM 3538 C CA . ALA A 1 443 ? 4.878 -18.132 37.423 1.00 49.72 443 ALA A CA 1
ATOM 3539 C C . ALA A 1 443 ? 4.310 -18.464 38.810 1.00 49.72 443 ALA A C 1
ATOM 3541 O O . ALA A 1 443 ? 3.830 -19.570 39.021 1.00 49.72 443 ALA A O 1
ATOM 3542 N N . LEU A 1 444 ? 4.262 -17.468 39.700 1.00 55.19 444 LEU A N 1
ATOM 3543 C CA . LEU A 1 444 ? 3.730 -17.597 41.061 1.00 55.19 444 LEU A CA 1
ATOM 3544 C C . LEU A 1 444 ? 2.205 -17.797 41.078 1.00 55.19 444 LEU A C 1
ATOM 3546 O O . LEU A 1 444 ? 1.693 -18.644 41.806 1.00 55.19 444 LEU A O 1
ATOM 3550 N N . THR A 1 445 ? 1.467 -17.087 40.215 1.00 56.91 445 THR A N 1
ATOM 3551 C CA . THR A 1 445 ? 0.013 -17.296 40.093 1.00 56.91 445 THR A CA 1
ATOM 3552 C C . THR A 1 445 ? -0.345 -18.587 39.369 1.00 56.91 445 THR A C 1
ATOM 3554 O O . THR A 1 445 ? -1.368 -19.174 39.692 1.00 56.91 445 THR A O 1
ATOM 3557 N N . MET A 1 446 ? 0.466 -19.073 38.424 1.00 51.78 446 MET A N 1
ATOM 3558 C CA . MET A 1 446 ? 0.231 -20.347 37.739 1.00 51.78 446 MET A CA 1
ATOM 3559 C C . MET A 1 446 ? 0.632 -21.530 38.615 1.00 51.78 446 MET A C 1
ATOM 3561 O O . MET A 1 446 ? -0.074 -22.529 38.586 1.00 51.78 446 MET A O 1
ATOM 3565 N N . THR A 1 447 ? 1.666 -21.422 39.456 1.00 71.00 447 THR A N 1
ATOM 3566 C CA . THR A 1 447 ? 1.934 -22.434 40.491 1.00 71.00 447 THR A CA 1
ATOM 3567 C C . THR A 1 447 ? 0.806 -22.495 41.513 1.00 71.00 447 THR A C 1
ATOM 3569 O O . THR A 1 447 ? 0.362 -23.593 41.840 1.00 71.00 447 THR A O 1
ATOM 3572 N N . ASP A 1 448 ? 0.268 -21.348 41.938 1.00 74.38 448 ASP A N 1
ATOM 3573 C CA . ASP A 1 448 ? -0.897 -21.313 42.829 1.00 74.38 448 ASP A CA 1
ATOM 3574 C C . ASP A 1 448 ? -2.150 -21.862 42.140 1.00 74.38 448 ASP A C 1
ATOM 3576 O O . ASP A 1 448 ? -2.882 -22.645 42.737 1.00 74.38 448 ASP A O 1
ATOM 3580 N N . ARG A 1 449 ? -2.371 -21.542 40.858 1.00 68.75 449 ARG A N 1
ATOM 3581 C CA . ARG A 1 449 ? -3.500 -22.071 40.075 1.00 68.75 449 ARG A CA 1
ATOM 3582 C C . ARG A 1 449 ? -3.376 -23.570 39.822 1.00 68.75 449 ARG A C 1
ATOM 3584 O O . ARG A 1 449 ? -4.379 -24.267 39.851 1.00 68.75 449 ARG A O 1
ATOM 3591 N N . VAL A 1 450 ? -2.167 -24.077 39.580 1.00 73.19 450 VAL A N 1
ATOM 3592 C CA . VAL A 1 450 ? -1.888 -25.513 39.422 1.00 73.19 450 VAL A CA 1
ATOM 3593 C C . VAL A 1 450 ? -2.061 -26.239 40.757 1.00 73.19 450 VAL A C 1
ATOM 3595 O O . VAL A 1 450 ? -2.601 -27.341 40.776 1.00 73.19 450 VAL A O 1
ATOM 3598 N N . ALA A 1 451 ? -1.683 -25.621 41.880 1.00 78.75 451 ALA A N 1
ATOM 3599 C CA . ALA A 1 451 ? -1.949 -26.148 43.218 1.00 78.75 451 ALA A CA 1
ATOM 3600 C C . ALA A 1 451 ? -3.447 -26.108 43.584 1.00 78.75 451 ALA A C 1
ATOM 3602 O O . ALA A 1 451 ? -3.950 -27.011 44.245 1.00 78.75 451 ALA A O 1
ATOM 3603 N N . GLU A 1 452 ? -4.178 -25.085 43.143 1.00 83.12 452 GLU A N 1
ATOM 3604 C CA . GLU A 1 452 ? -5.630 -24.968 43.309 1.00 83.12 452 GLU A CA 1
ATOM 3605 C C . GLU A 1 452 ? -6.366 -26.016 42.458 1.00 83.12 452 GLU A C 1
ATOM 3607 O O . GLU A 1 452 ? -7.224 -26.739 42.963 1.00 83.12 452 GLU A O 1
ATOM 3612 N N . LEU A 1 453 ? -5.977 -26.169 41.189 1.00 76.19 453 LEU A N 1
ATOM 3613 C CA . LEU A 1 453 ? -6.554 -27.147 40.265 1.00 76.19 453 LEU A CA 1
ATOM 3614 C C . LEU A 1 453 ? -6.233 -28.590 40.660 1.00 76.19 453 LEU A C 1
ATOM 3616 O O . LEU A 1 453 ? -7.096 -29.448 40.507 1.00 76.19 453 LEU A O 1
ATOM 3620 N N . SER A 1 454 ? -5.042 -28.866 41.198 1.00 84.25 454 SER A N 1
ATOM 3621 C CA . SER A 1 454 ? -4.704 -30.206 41.696 1.00 84.25 454 SER A CA 1
ATOM 3622 C C . SER A 1 454 ? -5.492 -30.575 42.954 1.00 84.25 454 SER A C 1
ATOM 3624 O O . SER A 1 454 ? -5.887 -31.728 43.118 1.00 84.25 454 SER A O 1
ATOM 3626 N N . ARG A 1 455 ? -5.804 -29.601 43.820 1.00 87.06 455 ARG A N 1
ATOM 3627 C CA . ARG A 1 455 ? -6.743 -29.811 44.934 1.00 87.06 455 ARG A CA 1
ATOM 3628 C C . ARG A 1 455 ? -8.151 -30.078 44.425 1.00 87.06 455 ARG A C 1
ATOM 3630 O O . ARG A 1 455 ? -8.801 -30.990 44.920 1.00 87.06 455 ARG A O 1
ATOM 3637 N N . TYR A 1 456 ? -8.600 -29.317 43.429 1.00 83.94 456 TYR A N 1
ATOM 3638 C CA . TYR A 1 456 ? -9.928 -29.497 42.851 1.00 83.94 456 TYR A CA 1
ATOM 3639 C C . TYR A 1 456 ? -10.070 -30.850 42.143 1.00 83.94 456 TYR A C 1
ATOM 3641 O O . TYR A 1 456 ? -11.094 -31.508 42.295 1.00 83.94 456 TYR A O 1
ATOM 3649 N N . SER A 1 457 ? -9.040 -31.314 41.425 1.00 79.94 457 SER A N 1
ATOM 3650 C CA . SER A 1 457 ? -9.062 -32.640 40.798 1.00 79.94 457 SER A CA 1
ATOM 3651 C C . SER A 1 457 ? -9.076 -33.762 41.835 1.00 79.94 457 SER A C 1
ATOM 3653 O O . SER A 1 457 ? -9.838 -34.709 41.681 1.00 79.94 457 SER A O 1
ATOM 3655 N N . ALA A 1 458 ? -8.294 -33.639 42.914 1.00 89.19 458 ALA A N 1
ATOM 3656 C CA . ALA A 1 458 ? -8.285 -34.619 43.999 1.00 89.19 458 ALA A CA 1
ATOM 3657 C C . ALA A 1 458 ? -9.629 -34.680 44.748 1.00 89.19 458 ALA A C 1
ATOM 3659 O O . ALA A 1 458 ? -10.057 -35.755 45.164 1.00 89.19 458 ALA A O 1
ATOM 3660 N N . ASP A 1 459 ? -10.304 -33.541 44.917 1.00 89.88 459 ASP A N 1
ATOM 3661 C CA . ASP A 1 459 ? -11.631 -33.491 45.536 1.00 89.88 459 ASP A CA 1
ATOM 3662 C C . ASP A 1 459 ? -12.704 -34.092 44.618 1.00 89.88 459 ASP A C 1
ATOM 3664 O O . ASP A 1 459 ? -13.546 -34.872 45.061 1.00 89.88 459 ASP A O 1
ATOM 3668 N N . LEU A 1 460 ? -12.611 -33.821 43.312 1.00 87.19 460 LEU A N 1
ATOM 3669 C CA . LEU A 1 460 ? -13.496 -34.413 42.313 1.00 87.19 460 LEU A CA 1
ATOM 3670 C C . LEU A 1 460 ? -13.332 -35.940 42.242 1.00 87.19 460 LEU A C 1
ATOM 3672 O O . LEU A 1 460 ? -14.329 -36.652 42.186 1.00 87.19 460 LEU A O 1
ATOM 3676 N N . GLU A 1 461 ? -12.100 -36.457 42.291 1.00 89.12 461 GLU A N 1
ATOM 3677 C CA . GLU A 1 461 ? -11.833 -37.903 42.327 1.00 89.12 461 GLU A CA 1
ATOM 3678 C C . GLU A 1 461 ? -12.437 -38.575 43.566 1.00 89.12 461 GLU A C 1
ATOM 3680 O O . GLU A 1 461 ? -12.991 -39.671 43.457 1.00 89.12 461 GLU A O 1
ATOM 3685 N N . ARG A 1 462 ? -12.393 -37.915 44.732 1.00 91.25 462 ARG A N 1
ATOM 3686 C CA . ARG A 1 462 ? -13.044 -38.417 45.953 1.00 91.25 462 ARG A CA 1
ATOM 3687 C C . ARG A 1 462 ? -14.556 -38.473 45.808 1.00 91.25 462 ARG A C 1
ATOM 3689 O O . ARG A 1 462 ? -15.141 -39.511 46.101 1.00 91.25 462 ARG A O 1
ATOM 3696 N N . GLN A 1 463 ? -15.172 -37.410 45.293 1.00 90.12 463 GLN A N 1
ATOM 3697 C CA . GLN A 1 463 ? -16.618 -37.384 45.048 1.00 90.12 463 GLN A CA 1
ATOM 3698 C C . GLN A 1 463 ? -17.044 -38.476 44.056 1.00 90.12 463 GLN A C 1
ATOM 3700 O O . GLN A 1 463 ? -18.086 -39.104 44.228 1.00 90.12 463 GLN A O 1
ATOM 3705 N N . LEU A 1 464 ? -16.222 -38.743 43.037 1.00 89.38 464 LEU A N 1
ATOM 3706 C CA . LEU A 1 464 ? -16.486 -39.784 42.043 1.00 89.38 464 LEU A CA 1
ATOM 3707 C C . LEU A 1 464 ? -16.370 -41.194 42.647 1.00 89.38 464 LEU A C 1
ATOM 3709 O O . LEU A 1 464 ? -17.203 -42.052 42.357 1.00 89.38 464 LEU A O 1
ATOM 3713 N N . LEU A 1 465 ? -15.391 -41.424 43.528 1.00 92.62 465 LEU A N 1
ATOM 3714 C CA . LEU A 1 465 ? -15.252 -42.674 44.286 1.00 92.62 465 LEU A CA 1
ATOM 3715 C C . LEU A 1 465 ? -16.420 -42.902 45.251 1.00 92.62 465 LEU A C 1
ATOM 3717 O O . LEU A 1 465 ? -16.971 -44.002 45.289 1.00 92.62 465 LEU A O 1
ATOM 3721 N N . GLU A 1 466 ? -16.831 -41.871 45.989 1.00 94.00 466 GLU A N 1
ATOM 3722 C CA . GLU A 1 466 ? -17.977 -41.942 46.902 1.00 94.00 466 GLU A CA 1
ATOM 3723 C C . GLU A 1 466 ? -19.275 -42.235 46.146 1.00 94.00 466 GLU A C 1
ATOM 3725 O O . GLU A 1 466 ? -20.020 -43.143 46.520 1.00 94.00 466 GLU A O 1
ATOM 3730 N N . ALA A 1 467 ? -19.514 -41.536 45.032 1.00 88.75 467 ALA A N 1
ATOM 3731 C CA . ALA A 1 467 ? -20.662 -41.801 44.174 1.00 88.75 467 ALA A CA 1
ATOM 3732 C C . ALA A 1 467 ? -20.617 -43.226 43.600 1.00 88.75 467 ALA A C 1
ATOM 3734 O O . ALA A 1 467 ? -21.632 -43.919 43.600 1.00 88.75 467 ALA A O 1
ATOM 3735 N N . SER A 1 468 ? -19.450 -43.705 43.157 1.00 90.75 468 SER A N 1
ATOM 3736 C CA . SER A 1 468 ? -19.299 -45.077 42.659 1.00 90.75 468 SER A CA 1
ATOM 3737 C C . SER A 1 468 ? -19.627 -46.121 43.730 1.00 90.75 468 SER A C 1
ATOM 3739 O O . SER A 1 468 ? -20.293 -47.110 43.426 1.00 90.75 468 SER A O 1
ATOM 3741 N N . MET A 1 469 ? -19.192 -45.913 44.977 1.00 92.44 469 MET A N 1
ATOM 3742 C CA . MET A 1 469 ? -19.513 -46.821 46.085 1.00 92.44 469 MET A CA 1
ATOM 3743 C C . MET A 1 469 ? -21.011 -46.823 46.406 1.00 92.44 469 MET A C 1
ATOM 3745 O O . MET A 1 469 ? -21.583 -47.891 46.630 1.00 92.44 469 MET A O 1
ATOM 3749 N N . GLN A 1 470 ? -21.658 -45.654 46.383 1.00 93.56 470 GLN A N 1
ATOM 3750 C CA . GLN A 1 470 ? -23.111 -45.539 46.558 1.00 93.56 470 GLN A CA 1
ATOM 3751 C C . GLN A 1 470 ? -23.881 -46.279 45.457 1.00 93.56 470 GLN A C 1
ATOM 3753 O O . G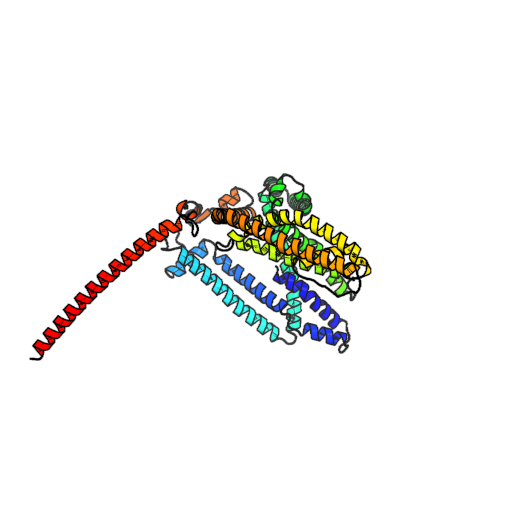LN A 1 470 ? -24.842 -46.991 45.736 1.00 93.56 470 GLN A O 1
ATOM 3758 N N . TRP A 1 471 ? -23.436 -46.163 44.206 1.00 89.19 471 TRP A N 1
ATOM 3759 C CA . TRP A 1 471 ? -24.033 -46.892 43.088 1.00 89.19 471 TRP A CA 1
ATOM 3760 C C . TRP A 1 471 ? -23.870 -48.407 43.219 1.00 89.19 471 TRP A C 1
ATOM 3762 O O . TRP A 1 471 ? -24.814 -49.143 42.945 1.00 89.19 471 TRP A O 1
ATOM 3772 N N . GLN A 1 472 ? -22.703 -48.884 43.655 1.00 92.25 472 GLN A N 1
ATOM 3773 C CA . GLN A 1 472 ? -22.476 -50.316 43.878 1.00 92.25 472 GLN A CA 1
ATOM 3774 C C . GLN A 1 472 ? -23.351 -50.866 45.004 1.00 92.25 472 GLN A C 1
ATOM 3776 O O . GLN A 1 472 ? -23.973 -51.907 44.825 1.00 92.25 472 GLN A O 1
ATOM 3781 N N . THR A 1 473 ? -23.479 -50.140 46.116 1.00 92.62 473 THR A N 1
ATOM 3782 C CA . THR A 1 473 ? -24.364 -50.550 47.219 1.00 92.62 473 THR A CA 1
ATOM 3783 C C . THR A 1 473 ? -25.829 -50.586 46.794 1.00 92.62 473 THR A C 1
ATOM 3785 O O . THR A 1 473 ? -26.511 -51.570 47.069 1.00 92.62 473 THR A O 1
ATOM 3788 N N . GLN A 1 474 ? -26.303 -49.586 46.042 1.00 91.94 474 GLN A N 1
ATOM 3789 C CA . GLN A 1 474 ? -27.660 -49.616 45.484 1.00 91.94 474 GLN A CA 1
ATOM 3790 C C . GLN A 1 474 ? -27.869 -50.787 44.520 1.00 91.94 474 GLN A C 1
ATOM 3792 O O . GLN A 1 474 ? -28.931 -51.411 44.526 1.00 91.94 474 GLN A O 1
ATOM 3797 N N . LEU A 1 475 ? -26.871 -51.102 43.691 1.00 92.12 475 LEU A N 1
ATOM 3798 C CA . LEU A 1 475 ? -26.942 -52.233 42.772 1.00 92.12 475 LEU A CA 1
ATOM 3799 C C . LEU A 1 475 ? -27.030 -53.561 43.539 1.00 92.12 475 LEU A C 1
ATOM 3801 O O . LEU A 1 475 ? -27.884 -54.386 43.219 1.00 92.12 475 LEU A O 1
ATOM 3805 N N . ASP A 1 476 ? -26.200 -53.746 44.564 1.00 92.44 476 ASP A N 1
ATOM 3806 C CA . ASP A 1 476 ? -26.188 -54.954 45.393 1.00 92.44 476 ASP A CA 1
ATOM 3807 C C . ASP A 1 476 ? -27.510 -55.133 46.155 1.00 92.44 476 ASP A C 1
ATOM 3809 O O . ASP A 1 476 ? -28.048 -56.242 46.204 1.00 92.44 476 ASP A O 1
ATOM 3813 N N . GLU A 1 477 ? -28.095 -54.048 46.673 1.00 93.44 477 GLU A N 1
ATOM 3814 C CA . GLU A 1 477 ? -29.425 -54.065 47.295 1.00 93.44 477 GLU A CA 1
ATOM 3815 C C . GLU A 1 477 ? -30.523 -54.478 46.303 1.00 93.44 477 GLU A C 1
ATOM 3817 O O . GLU A 1 477 ? -31.363 -55.325 46.620 1.00 93.44 477 GLU A O 1
ATOM 3822 N N . GLN A 1 478 ? -30.506 -53.936 45.080 1.00 90.31 478 GLN A N 1
ATOM 3823 C CA . GLN A 1 478 ? -31.468 -54.298 44.030 1.00 90.31 478 GLN A CA 1
ATOM 3824 C C . GLN A 1 478 ? -31.305 -55.759 43.590 1.00 90.31 478 GLN A C 1
ATOM 3826 O O . GLN A 1 478 ? -32.295 -56.473 43.407 1.00 90.31 478 GLN A O 1
ATOM 3831 N N . VAL A 1 479 ? -30.066 -56.241 43.460 1.00 90.69 479 VAL A N 1
ATOM 3832 C CA . VAL A 1 479 ? -29.775 -57.642 43.124 1.00 90.69 479 VAL A CA 1
ATOM 3833 C C . VAL A 1 479 ? -30.245 -58.578 44.241 1.00 90.69 479 VAL A C 1
ATOM 3835 O O . VAL A 1 479 ? -30.869 -59.601 43.947 1.00 90.69 479 VAL A O 1
ATOM 3838 N N . ALA A 1 480 ? -30.018 -58.232 45.511 1.00 90.31 480 ALA A N 1
ATOM 3839 C CA . ALA A 1 480 ? -30.495 -59.011 46.653 1.00 90.31 480 ALA A CA 1
ATOM 3840 C C . ALA A 1 480 ? -32.034 -59.055 46.723 1.00 90.31 480 ALA A C 1
ATOM 3842 O O . ALA A 1 480 ? -32.613 -60.127 46.927 1.00 90.31 480 ALA A O 1
ATOM 3843 N N . ALA A 1 481 ? -32.708 -57.926 46.478 1.00 88.31 481 ALA A N 1
ATOM 3844 C CA . ALA A 1 481 ? -34.168 -57.858 46.410 1.00 88.31 481 ALA A CA 1
ATOM 3845 C C . ALA A 1 481 ? -34.740 -58.732 45.276 1.00 88.31 481 ALA A C 1
ATOM 3847 O O . ALA A 1 481 ? -35.714 -59.461 45.478 1.00 88.31 481 ALA A O 1
ATOM 3848 N N . LEU A 1 482 ? -34.101 -58.735 44.100 1.00 83.94 482 LEU A N 1
ATOM 3849 C CA . LEU A 1 482 ? -34.489 -59.597 42.978 1.00 83.94 482 LEU A CA 1
ATOM 3850 C C . LEU A 1 482 ? -34.273 -61.089 43.268 1.00 83.94 482 LEU A C 1
ATOM 3852 O O . LEU A 1 482 ? -35.069 -61.921 42.833 1.00 83.94 482 LEU A O 1
ATOM 3856 N N . GLN A 1 483 ? -33.224 -61.452 44.010 1.00 86.88 483 GLN A N 1
ATOM 3857 C CA . GLN A 1 483 ? -32.997 -62.841 44.420 1.00 86.88 483 GLN A CA 1
ATOM 3858 C C . GLN A 1 483 ? -34.039 -63.334 45.431 1.00 86.88 483 GLN A C 1
ATOM 3860 O O . GLN A 1 483 ? -34.408 -64.508 45.382 1.00 86.88 483 GLN A O 1
ATOM 3865 N N . LEU A 1 484 ? -34.535 -62.455 46.308 1.00 85.69 484 LEU A N 1
ATOM 3866 C CA . LEU A 1 484 ? -35.631 -62.765 47.231 1.00 85.69 484 LEU A CA 1
ATOM 3867 C C . LEU A 1 484 ? -36.970 -62.951 46.509 1.00 85.69 484 LEU A C 1
ATOM 3869 O O . LEU A 1 484 ? -37.722 -63.831 46.894 1.00 85.69 484 LEU A O 1
ATOM 3873 N N . LEU A 1 485 ? -37.242 -62.191 45.443 1.00 79.69 485 LEU A N 1
ATOM 3874 C CA . LEU A 1 485 ? -38.450 -62.356 44.616 1.00 79.69 485 LEU A CA 1
ATOM 3875 C C . LEU A 1 485 ? -38.438 -63.623 43.743 1.00 79.69 485 LEU A C 1
ATOM 3877 O O . LEU A 1 485 ? -39.477 -64.021 43.221 1.00 79.69 485 LEU A O 1
ATOM 3881 N N . ARG A 1 486 ? -37.264 -64.228 43.531 1.00 74.00 486 ARG A N 1
ATOM 3882 C CA . ARG A 1 486 ? -37.093 -65.441 42.716 1.00 74.00 486 ARG A CA 1
ATOM 3883 C C . ARG A 1 486 ? -37.220 -66.741 43.526 1.00 74.00 486 ARG A C 1
ATOM 3885 O O . ARG A 1 486 ? -37.334 -67.803 42.914 1.00 74.00 486 ARG A O 1
ATOM 3892 N N . LYS A 1 487 ? -37.152 -66.672 44.857 1.00 63.31 487 LYS A N 1
ATOM 3893 C CA . LYS A 1 487 ? -37.423 -67.790 45.774 1.00 63.31 487 LYS A CA 1
ATOM 3894 C C . LYS A 1 487 ? -38.879 -67.755 46.206 1.00 63.31 487 LYS A C 1
ATOM 3896 O O . LYS A 1 487 ? -39.429 -68.861 46.389 1.00 63.31 487 LYS A O 1
#

Foldseek 3Di:
DLLLLVLQLVLLLLLLLVLQCVPPPPPPPSVVVSVVVLVPQPPSLLVSLLVVLLVVLVVVLVVCVPPLNLQLLLVCQQPVGSDDDPPDDGPPSVVSSVVSVVVSVVVSVVSSCVVSVVVVCVLVVDDCSSVVSSVVSNVPSLVVVLVVLVVLLLLLLLLLLLLPVPLVVQLVPDDPVSVVVSVVVSVVCLVVLCVDPSCVVVVVDPLSVLSSVLSCLSNPVLSVLSVVSVVCSVVVHDDPPVSVVVNVVSSVSSSVSVVVNVLLVLLQPPVRVLVVVLVVLLVVLVVVLCVVVVVVLLVQLVVCLVLPCVPDPQNVDSVSSSVVLVCVLVVPDPDDDDDDPSVVVVVVSSVVSNCCRNVPSVVVSVVVSVVSCVVCVLVSLVVSVVSNVVVVVSVLSSQDSDPVSSQQVQWDQDPVGTDGDCVVVDDDDVCNSPPDPDDDVCVVVVVVVVVVVVVVVVVVVVVVVVVVVVVVVVVVVVVVVVVVVVD

Radius of gyration: 33.05 Å; chains: 1; bounding box: 88×101×89 Å

InterPro domains:
  IPR024862 Transient receptor potential cation channel subfamily V [PTHR10582] (101-443)
  IPR056336 Calcium channel YVC1-like, C-terminal transmembrane domain [PF23317] (180-393)

pLDDT: mean 80.54, std 11.67, range [37.34, 96.75]